Protein AF-0000000077596928 (afdb_homodimer)

pLDDT: mean 88.42, std 16.14, range [31.33, 99.0]

Sequence (654 aa):
MLPIPVSFGERPRRSFSRKQSRRGVVDALLQRSRITNLGVILLASFAVLSFLYNLRYYVSESYTGAAPPRSILATISRQDAEKLNHLVIVPGHSIWTGHNANERLNEDDWILESYQRGGGRVAAFYDHIAKGAEIAVNDPHSLLVFSGGQTRIGSTTTEAESYMRLAHKSNAFNLSSPQALFPRATTEDFALDSFQNLLFSIARFFEYTGRYPERITVVGYEMKRRRFVKLHRAALHWPIDRFHYLGADPYGEEGVQAQDGENKNGYLPYLEDKYGCHSYLLTKRRQRNPFRRFHPYYASAPGLKGLFDWCPDKPTMLFDGTLPWSTMLPIPVSFGERPRRSFSRKQSRRGVVDALLQRSRITNLGVILLASFAVLSFLYNLRYYVSESYTGAAPPRSILATISRQDAEKLNHLVIVPGHSIWTGHNANERLNEDDWILESYQRGGGRVAAFYDHIAKGAEIAVNDPHSLLVFSGGQTRIGSTTTEAESYMRLAHKSNAFNLSSPQALFPRATTEDFALDSFQNLLFSIARFFEYTGRYPERITVVGYEMKRRRFVKLHRAALHWPIDRFHYLGADPYGEEGVQAQDGENKNGYLPYLEDKYGCHSYLLTKRRQRNPFRRFHPYYASAPGLKGLFDWCPDKPTMLFDGTLPWST

Radius of gyration: 34.13 Å; Cα contacts (8 Å, |Δi|>4): 1100; chains: 2; bounding box: 76×130×118 Å

Foldseek 3Di:
DDDDPDPPPDDPDPPPPPPVVVVVVVVVVVDDDPDDPVRVVVVVVVVVVVVVVVVCCCCCVVVCLPAFDPVVVVVDDQVLQQLAFEEEEEEFDWAFQDDALVCQQPCVRTDDDPVCPDDSNSVQSLVLLLVLLVVCLVDVNYAYEYEFAQQDPPDPATRRVRSQVSCLNVVSNVDPDSVDHDPRYDYHHQDLDDLCSVVSSQLVSCLNNVDGHPAYEYEEAPLCVCVVQVQSCVLQVHDNVRYYYHHDDVVPDPPPVNNVCCVVPPRVVCQQARLQCDDPSVVSSVSRPPVVDDGPSVNRPVQCVQVVPDCDPRRNDGRDDDHPNND/DDDDPDPPDDDPDPPPPPPVVVVVVVVVVVDDDPDDPVRVVVVVVVVVVVVVVVVCCCCCVVVCLPAFDVVVVVVDDQPLQQLAFEEEEEEFDWAFQDDALVCQQPCVRIDDDPVCPDDSNSVQSLVLLLVLLVVCLVDVRYAYEYEFAQQDPPDPATRRVRSQVSCLNVVSNVDPDSVDHDPRYDYHHQDLDDLCSVVSSQLVSCLNNVDGHPAYEYEEAPLCVCVVQVQSCVLQVHDNVRYHYHHDDVVPDPDPVNNVCCVVPPRVVCQQARLQCDDPSVVSSVSRPPVVDDGPSVNRPVQCVQVVPDCDPRRNDGRPDDHPNND

Organism: Pleurotus ostreatus (NCBI:txid5322)

Structure (mmCIF, N/CA/C/O backbone):
data_AF-0000000077596928-model_v1
#
loop_
_entity.id
_entity.type
_entity.pdbx_description
1 polymer 'DUF218 domain-containing protein'
#
loop_
_atom_site.group_PDB
_atom_site.id
_atom_site.type_symbol
_atom_site.label_atom_id
_atom_site.label_alt_id
_atom_site.label_comp_id
_atom_site.label_asym_id
_atom_site.label_entity_id
_atom_site.label_seq_id
_atom_site.pdbx_PDB_ins_code
_atom_site.Cartn_x
_atom_site.Cartn_y
_atom_site.Cartn_z
_atom_site.occupancy
_atom_site.B_iso_or_equiv
_atom_site.auth_seq_id
_atom_site.auth_comp_id
_atom_site.auth_asym_id
_atom_site.auth_atom_id
_atom_site.pdbx_PDB_model_num
ATOM 1 N N . MET A 1 1 ? -38.906 48.094 91.875 1 32 1 MET A N 1
ATOM 2 C CA . MET A 1 1 ? -39.25 48.438 90.5 1 32 1 MET A CA 1
ATOM 3 C C . MET A 1 1 ? -38.031 48.469 89.562 1 32 1 MET A C 1
ATOM 5 O O . MET A 1 1 ? -37.188 49.375 89.688 1 32 1 MET A O 1
ATOM 9 N N . LEU A 1 2 ? -37.438 47.312 89.312 1 39.72 2 LEU A N 1
ATOM 10 C CA . LEU A 1 2 ? -36.125 47.094 88.75 1 39.72 2 LEU A CA 1
ATOM 11 C C . LEU A 1 2 ? -36.062 47.625 87.312 1 39.72 2 LEU A C 1
ATOM 13 O O . LEU A 1 2 ? -37.062 47.531 86.562 1 39.72 2 LEU A O 1
ATOM 17 N N . PRO A 1 3 ? -35.156 48.625 87 1 44.19 3 PRO A N 1
ATOM 18 C CA . PRO A 1 3 ? -35.156 49.344 85.75 1 44.19 3 PRO A CA 1
ATOM 19 C C . PRO A 1 3 ? -35.031 48.406 84.562 1 44.19 3 PRO A C 1
ATOM 21 O O . PRO A 1 3 ? -34.531 47.281 84.688 1 44.19 3 PRO A O 1
ATOM 24 N N . ILE A 1 4 ? -35.938 48.531 83.5 1 43.66 4 ILE A N 1
ATOM 25 C CA . ILE A 1 4 ? -36.125 47.75 82.312 1 43.66 4 ILE A CA 1
ATOM 26 C C . ILE A 1 4 ? -34.906 47.812 81.438 1 43.66 4 ILE A C 1
ATOM 28 O O . ILE A 1 4 ? -34.344 48.906 81.25 1 43.66 4 ILE A O 1
ATOM 32 N N . PRO A 1 5 ? -34.188 46.688 81.125 1 43.84 5 PRO A N 1
ATOM 33 C CA . PRO A 1 5 ? -32.938 46.625 80.375 1 43.84 5 PRO A CA 1
ATOM 34 C C . PRO A 1 5 ? -33.062 47.25 79 1 43.84 5 PRO A C 1
ATOM 36 O O . PRO A 1 5 ? -34.125 47.219 78.375 1 43.84 5 PRO A O 1
ATOM 39 N N . VAL A 1 6 ? -32.438 48.406 78.75 1 43.75 6 VAL A N 1
ATOM 40 C CA . VAL A 1 6 ? -32.406 49.188 77.5 1 43.75 6 VAL A CA 1
ATOM 41 C C . VAL A 1 6 ? -31.984 48.312 76.375 1 43.75 6 VAL A C 1
ATOM 43 O O . VAL A 1 6 ? -31.016 47.531 76.438 1 43.75 6 VAL A O 1
ATOM 46 N N . SER A 1 7 ? -32.906 47.875 75.438 1 39.16 7 SER A N 1
ATOM 47 C CA . SER A 1 7 ? -32.781 47.062 74.25 1 39.16 7 SER A CA 1
ATOM 48 C C . SER A 1 7 ? -31.734 47.625 73.312 1 39.16 7 SER A C 1
ATOM 50 O O . SER A 1 7 ? -31.75 48.844 73 1 39.16 7 SER A O 1
ATOM 52 N N . PHE A 1 8 ? -30.484 47.156 73.312 1 38.75 8 PHE A N 1
ATOM 53 C CA . PHE A 1 8 ? -29.359 47.469 72.438 1 38.75 8 PHE A CA 1
ATOM 54 C C . PHE A 1 8 ? -29.797 47.469 71 1 38.75 8 PHE A C 1
ATOM 56 O O . PHE A 1 8 ? -30.359 46.469 70.5 1 38.75 8 PHE A O 1
ATOM 63 N N . GLY A 1 9 ? -30.188 48.594 70.375 1 38.28 9 GLY A N 1
ATOM 64 C CA . GLY A 1 9 ? -30.578 48.812 69 1 38.28 9 GLY A CA 1
ATOM 65 C C . GLY A 1 9 ? -29.578 48.25 68 1 38.28 9 GLY A C 1
ATOM 66 O O . GLY A 1 9 ? -28.391 48.188 68.312 1 38.28 9 GLY A O 1
ATOM 67 N N . GLU A 1 10 ? -30.031 47.312 67.188 1 41.25 10 GLU A N 1
ATOM 68 C CA . GLU A 1 10 ? -29.359 46.625 66.062 1 41.25 10 GLU A CA 1
ATOM 69 C C . GLU A 1 10 ? -28.641 47.594 65.188 1 41.25 10 GLU A C 1
ATOM 71 O O . GLU A 1 10 ? -29.234 48.562 64.688 1 41.25 10 GLU A O 1
ATOM 76 N N . ARG A 1 11 ? -27.328 47.844 65.375 1 44.94 11 ARG A N 1
ATOM 77 C CA . ARG A 1 11 ? -26.531 48.625 64.438 1 44.94 11 ARG A CA 1
ATOM 78 C C . ARG A 1 11 ? -26.75 48.156 63 1 44.94 11 ARG A C 1
ATOM 80 O O . ARG A 1 11 ? -26.766 46.969 62.719 1 44.94 11 ARG A O 1
ATOM 87 N N . PRO A 1 12 ? -27.344 49 62.094 1 42.38 12 PRO A N 1
ATOM 88 C CA . PRO A 1 12 ? -27.562 48.656 60.688 1 42.38 12 PRO A CA 1
ATOM 89 C C . PRO A 1 12 ? -26.266 48.219 60 1 42.38 12 PRO A C 1
ATOM 91 O O . PRO A 1 12 ? -25.188 48.75 60.281 1 42.38 12 PRO A O 1
ATOM 94 N N . ARG A 1 13 ? -26.141 46.938 59.625 1 43.47 13 ARG A N 1
ATOM 95 C CA . ARG A 1 13 ? -25.094 46.344 58.812 1 43.47 13 ARG A CA 1
ATOM 96 C C . ARG A 1 13 ? -24.859 47.188 57.562 1 43.47 13 ARG A C 1
ATOM 98 O O . ARG A 1 13 ? -25.797 47.406 56.75 1 43.47 13 ARG A O 1
ATOM 105 N N . ARG A 1 14 ? -23.906 48.156 57.562 1 42.47 14 ARG A N 1
ATOM 106 C CA . ARG A 1 14 ? -23.438 48.875 56.375 1 42.47 14 ARG A CA 1
ATOM 107 C C . ARG A 1 14 ? -23.156 47.938 55.219 1 42.47 14 ARG A C 1
ATOM 109 O O . ARG A 1 14 ? -22.375 47 55.344 1 42.47 14 ARG A O 1
ATOM 116 N N . SER A 1 15 ? -24.172 47.594 54.375 1 39.88 15 SER A N 1
ATOM 117 C CA . SER A 1 15 ? -23.953 46.938 53.094 1 39.88 15 SER A CA 1
ATOM 118 C C . SER A 1 15 ? -22.797 47.594 52.344 1 39.88 15 SER A C 1
ATOM 120 O O . SER A 1 15 ? -22.812 48.781 52.062 1 39.88 15 SER A O 1
ATOM 122 N N . PHE A 1 16 ? -21.531 47.281 52.562 1 40.72 16 PHE A N 1
ATOM 123 C CA . PHE A 1 16 ? -20.375 47.594 51.75 1 40.72 16 PHE A CA 1
ATOM 124 C C . PHE A 1 16 ? -20.719 47.531 50.25 1 40.72 16 PHE A C 1
ATOM 126 O O . PHE A 1 16 ? -21.156 46.5 49.75 1 40.72 16 PHE A O 1
ATOM 133 N N . SER A 1 17 ? -21.188 48.625 49.656 1 41.72 17 SER A N 1
ATOM 134 C CA . SER A 1 17 ? -21.641 48.875 48.281 1 41.72 17 SER A CA 1
ATOM 135 C C . SER A 1 17 ? -20.656 48.312 47.25 1 41.72 17 SER A C 1
ATOM 137 O O . SER A 1 17 ? -19.484 48.719 47.219 1 41.72 17 SER A O 1
ATOM 139 N N . ARG A 1 18 ? -20.609 47.094 46.875 1 52 18 ARG A N 1
ATOM 140 C CA . ARG A 1 18 ? -20.016 46.438 45.719 1 52 18 ARG A CA 1
ATOM 141 C C . ARG A 1 18 ? -20.062 47.375 44.5 1 52 18 ARG A C 1
ATOM 143 O O . ARG A 1 18 ? -19.422 47.062 43.469 1 52 18 ARG A O 1
ATOM 150 N N . LYS A 1 19 ? -20.828 48.406 44.469 1 54.75 19 LYS A N 1
ATOM 151 C CA . LYS A 1 19 ? -20.938 49.25 43.281 1 54.75 19 LYS A CA 1
ATOM 152 C C . LYS A 1 19 ? -19.734 50.188 43.156 1 54.75 19 LYS A C 1
ATOM 154 O O . LYS A 1 19 ? -19.328 50.562 42.062 1 54.75 19 LYS A O 1
ATOM 159 N N . GLN A 1 20 ? -19.094 50.469 44.25 1 54.91 20 GLN A N 1
ATOM 160 C CA . GLN A 1 20 ? -17.969 51.406 44.156 1 54.91 20 GLN A CA 1
ATOM 161 C C . GLN A 1 20 ? -16.719 50.688 43.594 1 54.91 20 GLN A C 1
ATOM 163 O O . GLN A 1 20 ? -15.945 51.312 42.875 1 54.91 20 GLN A O 1
ATOM 168 N N . SER A 1 21 ? -16.641 49.406 43.844 1 60.22 21 SER A N 1
ATOM 169 C CA . SER A 1 21 ? -15.453 48.688 43.438 1 60.22 21 SER A CA 1
ATOM 170 C C . SER A 1 21 ? -15.477 48.438 41.906 1 60.22 21 SER A C 1
ATOM 172 O O . SER A 1 21 ? -14.438 48.5 41.25 1 60.22 21 SER A O 1
ATOM 174 N N . ARG A 1 22 ? -16.594 48.312 41.375 1 60.62 22 ARG A N 1
ATOM 175 C CA . ARG A 1 22 ? -16.719 48.062 39.938 1 60.62 22 ARG A CA 1
ATOM 176 C C . ARG A 1 22 ? -16.469 49.344 39.125 1 60.62 22 ARG A C 1
ATOM 178 O O . ARG A 1 22 ? -15.883 49.312 38.062 1 60.62 22 ARG A O 1
ATOM 185 N N . ARG A 1 23 ? -16.828 50.5 39.656 1 65.12 23 ARG A N 1
ATOM 186 C CA . ARG A 1 23 ? -16.609 51.75 38.969 1 65.12 23 ARG A CA 1
ATOM 187 C C . ARG A 1 23 ? -15.117 52.094 38.906 1 65.12 23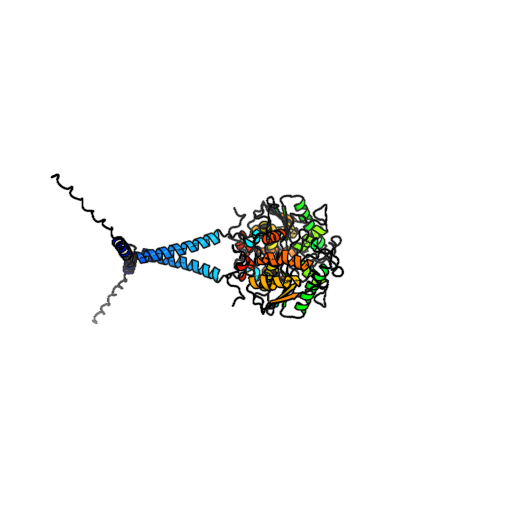 ARG A C 1
ATOM 189 O O . ARG A 1 23 ? -14.633 52.625 37.938 1 65.12 23 ARG A O 1
ATOM 196 N N . GLY A 1 24 ? -14.492 51.625 39.969 1 71.19 24 GLY A N 1
ATOM 197 C CA . GLY A 1 24 ? -13.055 51.844 40 1 71.19 24 GLY A CA 1
ATOM 198 C C . GLY A 1 24 ? -12.305 51.031 38.969 1 71.19 24 GLY A C 1
ATOM 199 O O . GLY A 1 24 ? -11.375 51.531 38.312 1 71.19 24 GLY A O 1
ATOM 200 N N . VAL A 1 25 ? -12.734 49.875 38.781 1 75.31 25 VAL A N 1
ATOM 201 C CA . VAL A 1 25 ? -12.086 48.969 37.844 1 75.31 25 VAL A CA 1
ATOM 202 C C . VAL A 1 25 ? -12.391 49.438 36.406 1 75.31 25 VAL A C 1
ATOM 204 O O . VAL A 1 25 ? -11.5 49.5 35.562 1 75.31 25 VAL A O 1
ATOM 207 N N . VAL A 1 26 ? -13.562 49.844 36.156 1 79.19 26 VAL A N 1
ATOM 208 C CA . VAL A 1 26 ? -13.953 50.344 34.844 1 79.19 26 VAL A CA 1
ATOM 209 C C . VAL A 1 26 ? -13.219 51.625 34.5 1 79.19 26 VAL A C 1
ATOM 211 O O . VAL A 1 26 ? -12.75 51.812 33.375 1 79.19 26 VAL A O 1
ATOM 214 N N . ASP A 1 27 ? -13.109 52.5 35.594 1 81.56 27 ASP A N 1
ATOM 215 C CA . ASP A 1 27 ? -12.383 53.75 35.375 1 81.56 27 ASP A CA 1
ATOM 216 C C . ASP A 1 27 ? -10.898 53.5 35.094 1 81.56 27 ASP A C 1
ATOM 218 O O . ASP A 1 27 ? -10.289 54.156 34.25 1 81.56 27 ASP A O 1
ATOM 222 N N . ALA A 1 28 ? -10.414 52.531 35.75 1 80.31 28 ALA A N 1
ATOM 223 C CA . ALA A 1 28 ? -9.023 52.156 35.531 1 80.31 28 ALA A CA 1
ATOM 224 C C . ALA A 1 28 ? -8.82 51.594 34.125 1 80.31 28 ALA A C 1
ATOM 226 O O . ALA A 1 28 ? -7.801 51.844 33.469 1 80.31 28 ALA A O 1
ATOM 227 N N . LEU A 1 29 ? -9.758 50.875 33.594 1 82.88 29 LEU A N 1
ATOM 228 C CA . LEU A 1 29 ? -9.672 50.25 32.281 1 82.88 29 LEU A CA 1
ATOM 229 C C . LEU A 1 29 ? -9.82 51.281 31.172 1 82.88 29 LEU A C 1
ATOM 231 O O . LEU A 1 29 ? -9.211 51.125 30.109 1 82.88 29 LEU A O 1
ATOM 235 N N . LEU A 1 30 ? -10.445 52.406 31.578 1 86.88 30 LEU A N 1
ATOM 236 C CA . LEU A 1 30 ? -10.719 53.438 30.562 1 86.88 30 LEU A CA 1
ATOM 237 C C . LEU A 1 30 ? -9.703 54.562 30.641 1 86.88 30 LEU A C 1
ATOM 239 O O . LEU A 1 30 ? -9.703 55.469 29.797 1 86.88 30 LEU A O 1
ATOM 243 N N . GLN A 1 31 ? -8.75 54.438 31.672 1 83.44 31 GLN A N 1
ATOM 244 C CA . GLN A 1 31 ? -7.668 55.406 31.781 1 83.44 31 GLN A CA 1
ATOM 245 C C . GLN A 1 31 ? -6.578 55.125 30.75 1 83.44 31 GLN A C 1
ATOM 247 O O . GLN A 1 31 ? -6.383 54 30.328 1 83.44 31 GLN A O 1
ATOM 252 N N . ARG A 1 32 ? -5.941 56.125 30.312 1 83.19 32 ARG A N 1
ATOM 253 C CA . ARG A 1 32 ? -4.863 56.031 29.328 1 83.19 32 ARG A CA 1
ATOM 254 C C . ARG A 1 32 ? -3.725 55.156 29.859 1 83.19 32 ARG A C 1
ATOM 256 O O . ARG A 1 32 ? -3.338 55.281 31.031 1 83.19 32 ARG A O 1
ATOM 263 N N . SER A 1 33 ? -3.279 54.25 29.078 1 83.88 33 SER A N 1
ATOM 264 C CA . SER A 1 33 ? -2.23 53.312 29.453 1 83.88 33 SER A CA 1
ATOM 265 C C . SER A 1 33 ? -0.875 54 29.562 1 83.88 33 SER A C 1
ATOM 267 O O . SER A 1 33 ? -0.654 55.031 28.938 1 83.88 33 SER A O 1
ATOM 269 N N . ARG A 1 34 ? 0.008 53.562 30.406 1 86.19 34 ARG A N 1
ATOM 270 C CA . ARG A 1 34 ? 1.354 54.094 30.594 1 86.19 34 ARG A CA 1
ATOM 271 C C . ARG A 1 34 ? 2.314 53.531 29.547 1 86.19 34 ARG A C 1
ATOM 273 O O . ARG A 1 34 ? 3.49 53.906 29.516 1 86.19 34 ARG A O 1
ATOM 280 N N . ILE A 1 35 ? 1.679 52.781 28.531 1 85.62 35 ILE A N 1
ATOM 281 C CA . ILE A 1 35 ? 2.541 52.188 27.531 1 85.62 35 ILE A CA 1
ATOM 282 C C . ILE A 1 35 ? 2.854 53.188 26.438 1 85.62 35 ILE A C 1
ATOM 284 O O . ILE A 1 35 ? 2.02 54.062 26.109 1 85.62 35 ILE A O 1
ATOM 288 N N . THR A 1 36 ? 4.055 53.219 26.047 1 88.06 36 THR A N 1
ATOM 289 C CA . THR A 1 36 ? 4.488 54.156 25 1 88.06 36 THR A CA 1
ATOM 290 C C . THR A 1 36 ? 3.955 53.719 23.641 1 88.06 36 THR A C 1
ATOM 292 O O . THR A 1 36 ? 3.51 52.594 23.469 1 88.06 36 THR A O 1
ATOM 295 N N . ASN A 1 37 ? 3.943 54.625 22.703 1 88.88 37 ASN A N 1
ATOM 296 C CA . ASN A 1 37 ? 3.561 54.312 21.328 1 88.88 37 ASN A CA 1
ATOM 297 C C . ASN A 1 37 ? 4.414 53.156 20.75 1 88.88 37 ASN A C 1
ATOM 299 O O . ASN A 1 37 ? 3.912 52.312 20.016 1 88.88 37 ASN A O 1
ATOM 303 N N . LEU A 1 38 ? 5.672 53.125 21.156 1 87.44 38 LEU A N 1
ATOM 304 C CA . LEU A 1 38 ? 6.562 52.062 20.688 1 87.44 38 LEU A CA 1
ATOM 305 C C . LEU A 1 38 ? 6.121 50.719 21.219 1 87.44 38 LEU A C 1
ATOM 307 O O . LEU A 1 38 ? 6.129 49.719 20.5 1 87.44 38 LEU A O 1
ATOM 311 N N . GLY A 1 39 ? 5.758 50.75 22.469 1 90.06 39 GLY A N 1
ATOM 312 C CA . GLY A 1 39 ? 5.277 49.5 23.062 1 90.06 39 GLY A CA 1
ATOM 313 C C . GLY A 1 39 ? 4.023 48.969 22.391 1 90.06 39 GLY A C 1
ATOM 314 O O . GLY A 1 39 ? 3.914 47.781 22.125 1 90.06 39 GLY A O 1
ATOM 315 N N . VAL A 1 40 ? 3.139 49.875 22.062 1 89.94 40 VAL A N 1
ATOM 316 C CA . VAL A 1 40 ? 1.891 49.5 21.406 1 89.94 40 VAL A CA 1
ATOM 317 C C . VAL A 1 40 ? 2.178 49 20 1 89.94 40 VAL A C 1
ATOM 319 O O . VAL A 1 40 ? 1.609 48 19.547 1 89.94 40 VAL A O 1
ATOM 322 N N . ILE A 1 41 ? 3.074 49.656 19.344 1 89.62 41 ILE A N 1
ATOM 323 C CA . ILE A 1 41 ? 3.4 49.281 17.984 1 89.62 41 ILE A CA 1
ATOM 324 C C . ILE A 1 41 ? 4.066 47.906 17.969 1 89.62 41 ILE A C 1
ATOM 326 O O . ILE A 1 41 ? 3.748 47.062 17.141 1 89.62 41 ILE A O 1
ATOM 330 N N . LEU A 1 42 ? 4.922 47.625 18.953 1 90.38 42 LEU A N 1
ATOM 331 C CA . LEU A 1 42 ? 5.586 46.344 19.031 1 90.38 42 LEU A CA 1
ATOM 332 C C . LEU A 1 42 ? 4.586 45.219 19.359 1 90.38 42 LEU A C 1
ATOM 334 O O . LEU A 1 42 ? 4.633 44.156 18.781 1 90.38 42 LEU A O 1
ATOM 338 N N . LEU A 1 43 ? 3.701 45.531 20.234 1 90.62 43 LEU A N 1
ATOM 339 C CA . LEU A 1 43 ? 2.689 44.531 20.609 1 90.62 43 LEU A CA 1
ATOM 340 C C . LEU A 1 43 ? 1.728 44.281 19.453 1 90.62 43 LEU A C 1
ATOM 342 O O . LEU A 1 43 ? 1.367 43.125 19.203 1 90.62 43 LEU A O 1
ATOM 346 N N . ALA A 1 44 ? 1.345 45.375 18.828 1 90.81 44 ALA A N 1
ATOM 347 C CA . ALA A 1 44 ? 0.457 45.25 17.672 1 90.81 44 ALA A CA 1
ATOM 348 C C . ALA A 1 44 ? 1.15 44.5 16.547 1 90.81 44 ALA A C 1
ATOM 350 O O . ALA A 1 44 ? 0.547 43.625 15.898 1 90.81 44 ALA A O 1
ATOM 351 N N . SER A 1 45 ? 2.395 44.781 16.328 1 90.25 45 SER A N 1
ATOM 352 C CA . SER A 1 45 ? 3.141 44.094 15.297 1 90.25 45 SER A CA 1
ATOM 353 C C . SER A 1 45 ? 3.285 42.594 15.633 1 90.25 45 SER A C 1
ATOM 355 O O . SER A 1 45 ? 3.143 41.75 14.766 1 90.25 45 SER A O 1
ATOM 357 N N . PHE A 1 46 ? 3.535 42.281 16.875 1 90.5 46 PHE A N 1
ATOM 358 C CA . PHE A 1 46 ? 3.615 40.906 17.312 1 90.5 46 PHE A CA 1
ATOM 359 C C . PHE A 1 46 ? 2.273 40.219 17.125 1 90.5 46 PHE A C 1
ATOM 361 O O . PHE A 1 46 ? 2.219 39.062 16.672 1 90.5 46 PHE A O 1
ATOM 368 N N . ALA A 1 47 ? 1.211 40.906 17.469 1 89.81 47 ALA A N 1
ATOM 369 C CA . ALA A 1 47 ? -0.128 40.344 17.328 1 89.81 47 ALA A CA 1
ATOM 370 C C . ALA A 1 47 ? -0.469 40.094 15.867 1 89.81 47 ALA A C 1
ATOM 372 O O . ALA A 1 47 ? -1.009 39.062 15.523 1 89.81 47 ALA A O 1
ATOM 373 N N . VAL A 1 48 ? -0.116 41 15.047 1 87.94 48 VAL A N 1
ATOM 374 C CA . VAL A 1 48 ? -0.406 40.844 13.625 1 87.94 48 VAL A CA 1
ATOM 375 C C . VAL A 1 48 ? 0.434 39.719 13.031 1 87.94 48 VAL A C 1
ATOM 377 O O . VAL A 1 48 ? -0.08 38.875 12.297 1 87.94 48 VAL A O 1
ATOM 380 N N . LEU A 1 49 ? 1.662 39.625 13.367 1 86.19 49 LEU A N 1
ATOM 381 C CA . LEU A 1 49 ? 2.529 38.562 12.844 1 86.19 49 LEU A CA 1
ATOM 382 C C . LEU A 1 49 ? 2.078 37.188 13.344 1 86.19 49 LEU A C 1
ATOM 384 O O . LEU A 1 49 ? 2.053 36.25 12.578 1 86.19 49 LEU A O 1
ATOM 388 N N . SER A 1 50 ? 1.698 37.156 14.555 1 84.94 50 SER A N 1
ATOM 389 C CA . SER A 1 50 ? 1.196 35.906 15.125 1 84.94 50 SER A CA 1
ATOM 390 C C . SER A 1 50 ? -0.114 35.5 14.461 1 84.94 50 SER A C 1
ATOM 392 O O . SER A 1 50 ? -0.318 34.312 14.164 1 84.94 50 SER A O 1
ATOM 394 N N . PHE A 1 51 ? -0.901 36.438 14.234 1 86.38 51 PHE A N 1
ATOM 395 C CA . PHE A 1 51 ? -2.184 36.156 13.594 1 86.38 51 PHE A CA 1
ATOM 396 C C . PHE A 1 51 ? -1.985 35.719 12.141 1 86.38 51 PHE A C 1
ATOM 398 O O . PHE A 1 51 ? -2.631 34.781 11.672 1 86.38 51 PHE A O 1
ATOM 405 N N . LEU A 1 52 ? -1.121 36.312 11.508 1 79.94 52 LEU A N 1
ATOM 406 C CA . LEU A 1 52 ? -0.841 35.938 10.125 1 79.94 52 LEU A CA 1
ATOM 407 C C . LEU A 1 52 ? -0.235 34.531 10.047 1 79.94 52 LEU A C 1
ATOM 409 O O . LEU A 1 52 ? -0.533 33.781 9.125 1 79.94 52 LEU A O 1
ATOM 413 N N . TYR A 1 53 ? 0.509 34.219 10.977 1 79 53 TYR A N 1
ATOM 414 C CA . TYR A 1 53 ? 1.056 32.875 11.039 1 79 53 TYR A CA 1
ATOM 415 C C . TYR A 1 53 ? -0.045 31.844 11.297 1 79 53 TYR A C 1
ATOM 417 O O . TYR A 1 53 ? -0.053 30.781 10.688 1 79 53 TYR A O 1
ATOM 425 N N . ASN A 1 54 ? -0.916 32.25 12.102 1 74.88 54 ASN A N 1
ATOM 426 C CA . ASN A 1 54 ? -2.076 31.391 12.328 1 74.88 54 ASN A CA 1
ATOM 427 C C . ASN A 1 54 ? -2.922 31.25 11.07 1 74.88 54 ASN A C 1
ATOM 429 O O . ASN A 1 54 ? -3.389 30.156 10.75 1 74.88 54 ASN A O 1
ATOM 433 N N . LEU A 1 55 ? -3.104 32.344 10.492 1 69.69 55 LEU A N 1
ATOM 434 C CA . LEU A 1 55 ? -3.893 32.312 9.266 1 69.69 55 LEU A CA 1
ATOM 435 C C . LEU A 1 55 ? -3.205 31.484 8.188 1 69.69 55 LEU A C 1
ATOM 437 O O . LEU A 1 55 ? -3.865 30.75 7.457 1 69.69 55 LEU A O 1
ATOM 441 N N . ARG A 1 56 ? -2.004 31.688 8.102 1 64.12 56 ARG A N 1
ATOM 442 C CA . ARG A 1 56 ? -1.26 30.875 7.145 1 64.12 56 ARG A CA 1
ATOM 443 C C . ARG A 1 56 ? -1.427 29.391 7.441 1 64.12 56 ARG A C 1
ATOM 445 O O . ARG A 1 56 ? -1.633 28.594 6.527 1 64.12 56 ARG A O 1
ATOM 452 N N . TYR A 1 57 ? -1.356 29.141 8.609 1 58.47 57 TYR A N 1
ATOM 453 C CA . TYR A 1 57 ? -1.557 27.75 9.008 1 58.47 57 TYR A CA 1
ATOM 454 C C . TYR A 1 57 ? -2.996 27.328 8.766 1 58.47 57 TYR A C 1
ATOM 456 O O . TYR A 1 57 ? -3.242 26.219 8.273 1 58.47 57 TYR A O 1
ATOM 464 N N . TYR A 1 58 ? -3.818 28.203 9.227 1 57.03 58 TYR A N 1
ATOM 465 C CA . TYR A 1 58 ? -5.23 27.922 9.016 1 57.03 58 TYR A CA 1
ATOM 466 C C . TYR A 1 58 ? -5.539 27.766 7.531 1 57.03 58 TYR A C 1
ATOM 468 O O . TYR A 1 58 ? -6.258 26.844 7.129 1 57.03 58 TYR A O 1
ATOM 476 N N . VAL A 1 59 ? -5.133 28.719 6.879 1 53.47 59 VAL A N 1
ATOM 477 C CA . VAL A 1 59 ? -5.352 28.641 5.438 1 53.47 59 VAL A CA 1
ATOM 478 C C . VAL A 1 59 ? -4.57 27.469 4.855 1 53.47 59 VAL A C 1
ATOM 480 O O . VAL A 1 59 ? -5.066 26.75 3.979 1 53.47 59 VAL A O 1
ATOM 483 N N . SER A 1 60 ? -3.4 27.406 5.336 1 50.09 60 SER A N 1
ATOM 484 C CA . SER A 1 60 ? -2.607 26.266 4.867 1 50.09 60 SER A CA 1
ATOM 485 C C . SER A 1 60 ? -3.23 24.953 5.289 1 50.09 60 SER A C 1
ATOM 487 O O . SER A 1 60 ? -3.25 23.984 4.516 1 50.09 60 SER A O 1
ATOM 489 N N . GLU A 1 61 ? -3.666 24.953 6.543 1 48.09 61 GLU A N 1
ATOM 490 C CA . GLU A 1 61 ? -4.383 23.766 7.004 1 48.09 61 GLU A CA 1
ATOM 491 C C . GLU A 1 61 ? -5.758 23.672 6.348 1 48.09 61 GLU A C 1
ATOM 493 O O . GLU A 1 61 ? -6.203 22.578 5.996 1 48.09 61 GLU A O 1
ATOM 498 N N . SER A 1 62 ? -6.57 24.75 6.59 1 44.38 62 SER A N 1
ATOM 499 C CA . SER A 1 62 ? -7.902 24.781 5.988 1 44.38 62 SER A CA 1
ATOM 500 C C . SER A 1 62 ? -7.84 24.531 4.488 1 44.38 62 SER A C 1
ATOM 502 O O . SER A 1 62 ? -8.711 23.875 3.926 1 44.38 62 SER A O 1
ATOM 504 N N . TYR A 1 63 ? -7.207 25.516 3.871 1 39.44 63 TYR A N 1
ATOM 505 C CA . TYR A 1 63 ? -6.973 25.25 2.457 1 39.44 63 TYR A CA 1
ATOM 506 C C . TYR A 1 63 ? -6.16 23.969 2.271 1 39.44 63 TYR A C 1
ATOM 508 O O . TYR A 1 63 ? -5.98 23.5 1.145 1 39.44 63 TYR A O 1
ATOM 516 N N . THR A 1 64 ? -5.406 23.734 3.27 1 41.69 64 THR A N 1
ATOM 517 C CA . THR A 1 64 ? -4.617 22.516 3.107 1 41.69 64 THR A CA 1
ATOM 518 C C . THR A 1 64 ? -5.52 21.281 3.145 1 41.69 64 THR A C 1
ATOM 520 O O . THR A 1 64 ? -5.547 20.547 4.141 1 41.69 64 THR A O 1
ATOM 523 N N . GLY A 1 65 ? -6.703 21.375 3.148 1 49 65 GLY A N 1
ATOM 524 C CA . GLY A 1 65 ? -7.105 20.188 2.41 1 49 65 GLY A CA 1
ATOM 525 C C . GLY A 1 65 ? -6.004 19.625 1.523 1 49 65 GLY A C 1
ATOM 526 O O . GLY A 1 65 ? -5.938 19.953 0.336 1 49 65 GLY A O 1
ATOM 527 N N . ALA A 1 66 ? -4.812 19.562 2.199 1 60.94 66 ALA A N 1
ATOM 528 C CA . ALA A 1 66 ? -3.418 19.406 1.807 1 60.94 66 ALA A CA 1
ATOM 529 C C . ALA A 1 66 ? -3.295 18.484 0.593 1 60.94 66 ALA A C 1
ATOM 531 O O . ALA A 1 66 ? -3.973 17.453 0.512 1 60.94 66 ALA A O 1
ATOM 532 N N . ALA A 1 67 ? -3.229 19.125 -0.513 1 82.06 67 ALA A N 1
ATOM 533 C CA . ALA A 1 67 ? -2.906 18.406 -1.747 1 82.06 67 ALA A CA 1
ATOM 534 C C . ALA A 1 67 ? -1.982 17.234 -1.472 1 82.06 67 ALA A C 1
ATOM 536 O O . ALA A 1 67 ? -1.242 17.219 -0.485 1 82.06 67 ALA A O 1
ATOM 537 N N . PRO A 1 68 ? -2.314 16.219 -2.143 1 91.56 68 PRO A N 1
ATOM 538 C CA . PRO A 1 68 ? -1.363 15.117 -2.029 1 91.56 68 PRO A CA 1
ATOM 539 C C . PRO A 1 68 ? 0.085 15.555 -2.219 1 91.56 68 PRO A C 1
ATOM 541 O O . PRO A 1 68 ? 0.34 16.609 -2.812 1 91.56 68 PRO A O 1
ATOM 544 N N . PRO A 1 69 ? 0.966 14.914 -1.608 1 93.5 69 PRO A N 1
ATOM 545 C CA . PRO A 1 69 ? 2.379 15.281 -1.714 1 93.5 69 PRO A CA 1
ATOM 546 C C . PRO A 1 69 ? 2.855 15.391 -3.162 1 93.5 69 PRO A C 1
ATOM 548 O O . PRO A 1 69 ? 2.639 14.469 -3.953 1 93.5 69 PRO A O 1
ATOM 551 N N . ARG A 1 70 ? 3.555 16.422 -3.488 1 91.81 70 ARG A N 1
ATOM 552 C CA . ARG A 1 70 ? 4.023 16.672 -4.848 1 91.81 70 ARG A CA 1
ATOM 553 C C . ARG A 1 70 ? 5.012 15.609 -5.301 1 91.81 70 ARG A C 1
ATOM 555 O O . ARG A 1 70 ? 5.059 15.266 -6.484 1 91.81 70 ARG A O 1
ATOM 562 N N . SER A 1 71 ? 5.805 15.156 -4.312 1 94.75 71 SER A N 1
ATOM 563 C CA . SER A 1 71 ? 6.809 14.156 -4.637 1 94.75 71 SER A CA 1
ATOM 564 C C . SER A 1 71 ? 6.172 12.906 -5.23 1 94.75 71 SER A C 1
ATOM 566 O O . SER A 1 71 ? 6.75 12.258 -6.105 1 94.75 71 SER A O 1
ATOM 568 N N . ILE A 1 72 ? 4.965 12.531 -4.816 1 96.62 72 ILE A N 1
ATOM 569 C CA . ILE A 1 72 ? 4.27 11.367 -5.348 1 96.62 72 ILE A CA 1
ATOM 570 C C . ILE A 1 72 ? 3.52 11.742 -6.621 1 96.62 72 ILE A C 1
ATOM 572 O O . ILE A 1 72 ? 3.572 11.016 -7.617 1 96.62 72 ILE A O 1
ATOM 576 N N . LEU A 1 73 ? 2.885 12.938 -6.625 1 95.81 73 LEU A N 1
ATOM 577 C CA . LEU A 1 73 ? 2.113 13.391 -7.777 1 95.81 73 LEU A CA 1
ATOM 578 C C . LEU A 1 73 ? 2.998 13.492 -9.016 1 95.81 73 LEU A C 1
ATOM 580 O O . LEU A 1 73 ? 2.541 13.242 -10.133 1 95.81 73 LEU A O 1
ATOM 584 N N . ALA A 1 74 ? 4.246 13.82 -8.812 1 95.81 74 ALA A N 1
ATOM 585 C CA . ALA A 1 74 ? 5.184 13.984 -9.914 1 95.81 74 ALA A CA 1
ATOM 586 C C . ALA A 1 74 ? 5.391 12.664 -10.656 1 95.81 74 ALA A C 1
ATOM 588 O O . ALA A 1 74 ? 5.859 12.648 -11.797 1 95.81 74 ALA A O 1
ATOM 589 N N . THR A 1 75 ? 5.07 11.516 -10.031 1 97.38 75 THR A N 1
ATOM 590 C CA . THR A 1 75 ? 5.289 10.211 -10.641 1 97.38 75 THR A CA 1
ATOM 591 C C . THR A 1 75 ? 3.988 9.672 -11.234 1 97.38 75 THR A C 1
ATOM 593 O O . THR A 1 75 ? 3.936 8.523 -11.688 1 97.38 75 THR A O 1
ATOM 596 N N . ILE A 1 76 ? 2.906 10.406 -11.219 1 96.44 76 ILE A N 1
ATOM 597 C CA . ILE A 1 76 ? 1.59 9.914 -11.617 1 96.44 76 ILE A CA 1
ATOM 598 C C . ILE A 1 76 ? 1.099 10.68 -12.844 1 96.44 76 ILE A C 1
ATOM 600 O O . ILE A 1 76 ? 1.223 11.906 -12.906 1 96.44 76 ILE A O 1
ATOM 604 N N . SER A 1 77 ? 0.647 9.953 -13.852 1 93.62 77 SER A N 1
ATOM 605 C CA . SER A 1 77 ? -0.056 10.5 -15.008 1 93.62 77 SER A CA 1
ATOM 606 C C . SER A 1 77 ? -1.501 10.023 -15.055 1 93.62 77 SER A C 1
ATOM 608 O O . SER A 1 77 ? -1.761 8.812 -14.992 1 93.62 77 SER A O 1
ATOM 610 N N . ARG A 1 78 ? -2.479 10.953 -15.18 1 93.5 78 ARG A N 1
ATOM 611 C CA . ARG A 1 78 ? -3.893 10.594 -15.117 1 93.5 78 ARG A CA 1
ATOM 612 C C . ARG A 1 78 ? -4.586 10.883 -16.438 1 93.5 78 ARG A C 1
ATOM 614 O O . ARG A 1 78 ? -5.809 11.039 -16.484 1 93.5 78 ARG A O 1
ATOM 621 N N . GLN A 1 79 ? -3.908 10.938 -17.484 1 89.88 79 GLN A N 1
ATOM 622 C CA . GLN A 1 79 ? -4.465 11.352 -18.766 1 89.88 79 GLN A CA 1
ATOM 623 C C . GLN A 1 79 ? -5.57 10.406 -19.219 1 89.88 79 GLN A C 1
ATOM 625 O O . GLN A 1 79 ? -6.594 10.844 -19.75 1 89.88 79 GLN A O 1
ATOM 630 N N . ASP A 1 80 ? -5.52 9.203 -18.922 1 92.5 80 ASP A N 1
ATOM 631 C CA . ASP A 1 80 ? -6.477 8.211 -19.406 1 92.5 80 ASP A CA 1
ATOM 632 C C . ASP A 1 80 ? -7.605 8.008 -18.391 1 92.5 80 ASP A C 1
ATOM 634 O O . ASP A 1 80 ? -8.477 7.16 -18.594 1 92.5 80 ASP A O 1
ATOM 638 N N . ALA A 1 81 ? -7.633 8.805 -17.328 1 95.56 81 ALA A N 1
ATOM 639 C CA . ALA A 1 81 ? -8.617 8.578 -16.281 1 95.56 81 ALA A CA 1
ATOM 640 C C . ALA A 1 81 ? -9.594 9.75 -16.172 1 95.56 81 ALA A C 1
ATOM 642 O O . ALA A 1 81 ? -10.422 9.805 -15.266 1 95.56 81 ALA A O 1
ATOM 643 N N . GLU A 1 82 ? -9.578 10.648 -17.109 1 93.19 82 GLU A N 1
ATOM 644 C CA . GLU A 1 82 ? -10.32 11.906 -17.031 1 93.19 82 GLU A CA 1
ATOM 645 C C . GLU A 1 82 ? -11.82 11.656 -17.141 1 93.19 82 GLU A C 1
ATOM 647 O O . GLU A 1 82 ? -12.625 12.406 -16.578 1 93.19 82 GLU A O 1
ATOM 652 N N . LYS A 1 83 ? -12.188 10.625 -17.781 1 96.25 83 LYS A N 1
ATOM 653 C CA . LYS A 1 83 ? -13.602 10.414 -18.062 1 96.25 83 LYS A CA 1
ATOM 654 C C . LYS A 1 83 ? -14.227 9.461 -17.031 1 96.25 83 LYS A C 1
ATOM 656 O O . LYS A 1 83 ? -15.43 9.203 -17.078 1 96.25 83 LYS A O 1
ATOM 661 N N . LEU A 1 84 ? -13.484 8.945 -16.172 1 98.5 84 LEU A N 1
ATOM 662 C CA . LEU A 1 84 ? -13.992 7.996 -15.188 1 98.5 84 LEU A CA 1
ATOM 663 C C . LEU A 1 84 ? -14.773 8.711 -14.094 1 98.5 84 LEU A C 1
ATOM 665 O O . LEU A 1 84 ? -14.289 9.688 -13.516 1 98.5 84 LEU A O 1
ATOM 669 N N . ASN A 1 85 ? -16 8.25 -13.836 1 98.44 85 ASN A N 1
ATOM 670 C CA . ASN A 1 85 ? -16.812 8.883 -12.789 1 98.44 85 ASN A CA 1
ATOM 671 C C . ASN A 1 85 ? -17.688 7.875 -12.062 1 98.44 85 ASN A C 1
ATOM 673 O O . ASN A 1 85 ? -18.469 8.242 -11.188 1 98.44 85 ASN A O 1
ATOM 677 N N . HIS A 1 86 ? -17.594 6.609 -12.406 1 98.88 86 HIS A N 1
ATOM 678 C CA . HIS A 1 86 ? -18.375 5.523 -11.82 1 98.88 86 HIS A CA 1
ATOM 679 C C . HIS A 1 86 ? -17.469 4.527 -11.102 1 98.88 86 HIS A C 1
ATOM 681 O O . HIS A 1 86 ? -16.672 3.834 -11.742 1 98.88 86 HIS A O 1
ATOM 687 N N . LEU A 1 87 ? -17.594 4.48 -9.797 1 98.94 87 LEU A N 1
ATOM 688 C CA . LEU A 1 87 ? -16.828 3.539 -8.984 1 98.94 87 LEU A CA 1
ATOM 689 C C . LEU A 1 87 ? -17.578 2.221 -8.828 1 98.94 87 LEU A C 1
ATOM 691 O O . LEU A 1 87 ? -18.688 2.195 -8.297 1 98.94 87 LEU A O 1
ATOM 695 N N . VAL A 1 88 ? -17.031 1.157 -9.312 1 99 88 VAL A N 1
ATOM 696 C CA . VAL A 1 88 ? -17.547 -0.193 -9.109 1 99 88 VAL A CA 1
ATOM 697 C C . VAL A 1 88 ? -16.656 -0.938 -8.109 1 99 88 VAL A C 1
ATOM 699 O O . VAL A 1 88 ? -15.453 -1.049 -8.305 1 99 88 VAL A O 1
ATOM 702 N N . ILE A 1 89 ? -17.297 -1.458 -7.066 1 99 89 ILE A N 1
ATOM 703 C CA . ILE A 1 89 ? -16.531 -2.076 -5.992 1 99 89 ILE A CA 1
ATOM 704 C C . ILE A 1 89 ? -16.906 -3.555 -5.879 1 99 89 ILE A C 1
ATOM 706 O O . ILE A 1 89 ? -18.078 -3.904 -5.848 1 99 89 ILE A O 1
ATOM 710 N N . VAL A 1 90 ? -15.883 -4.375 -5.828 1 98.94 90 VAL A N 1
ATOM 711 C CA . VAL A 1 90 ? -16.031 -5.777 -5.465 1 98.94 90 VAL A CA 1
ATOM 712 C C . VAL A 1 90 ? -15.273 -6.062 -4.176 1 98.94 90 VAL A C 1
ATOM 714 O O . VAL A 1 90 ? -14.047 -6.242 -4.199 1 98.94 90 VAL A O 1
ATOM 717 N N . PRO A 1 91 ? -15.992 -6.09 -3.043 1 98.75 91 PRO A N 1
ATOM 718 C CA . PRO A 1 91 ? -15.328 -6.41 -1.779 1 98.75 91 PRO A CA 1
ATOM 719 C C . PRO A 1 91 ? -14.867 -7.863 -1.708 1 98.75 91 PRO A C 1
ATOM 721 O O . PRO A 1 91 ? -15.609 -8.773 -2.088 1 98.75 91 PRO A O 1
ATOM 724 N N . GLY A 1 92 ? -13.664 -8.023 -1.215 1 97.69 92 GLY A N 1
ATOM 725 C CA . GLY A 1 92 ? -13.102 -9.359 -1.091 1 97.69 92 GLY A CA 1
ATOM 726 C C . GLY A 1 92 ? -13.641 -10.117 0.106 1 97.69 92 GLY A C 1
ATOM 727 O O . GLY A 1 92 ? -14.023 -9.516 1.11 1 97.69 92 GLY A O 1
ATOM 728 N N . HIS A 1 93 ? -13.617 -11.445 0.006 1 95.62 93 HIS A N 1
ATOM 729 C CA . HIS A 1 93 ? -14.062 -12.336 1.074 1 95.62 93 HIS A CA 1
ATOM 730 C C . HIS A 1 93 ? -12.953 -13.297 1.48 1 95.62 93 HIS A C 1
ATOM 732 O O . HIS A 1 93 ? -12.984 -13.867 2.574 1 95.62 93 HIS A O 1
ATOM 738 N N . SER A 1 94 ? -12.109 -13.547 0.607 1 96.5 94 SER A N 1
ATOM 739 C CA . SER A 1 94 ? -11.016 -14.492 0.803 1 96.5 94 SER A CA 1
ATOM 740 C C . SER A 1 94 ? -9.883 -14.242 -0.191 1 96.5 94 SER A C 1
ATOM 742 O O . SER A 1 94 ? -9.875 -13.227 -0.882 1 96.5 94 SER A O 1
ATOM 744 N N . ILE A 1 95 ? -8.914 -15.109 -0.145 1 97.25 95 ILE A N 1
ATOM 745 C CA . ILE A 1 95 ? -7.742 -14.93 -0.993 1 97.25 95 ILE A CA 1
ATOM 746 C C . ILE A 1 95 ? -7.547 -16.172 -1.874 1 97.25 95 ILE A C 1
ATOM 748 O O . ILE A 1 95 ? -7.418 -17.281 -1.369 1 97.25 95 ILE A O 1
ATOM 752 N N . TRP A 1 96 ? -7.605 -15.961 -3.189 1 97.38 96 TRP A N 1
ATOM 753 C CA . TRP A 1 96 ? -7.316 -17.016 -4.156 1 97.38 96 TRP A CA 1
ATOM 754 C C . TRP A 1 96 ? -5.812 -17.219 -4.309 1 97.38 96 TRP A C 1
ATOM 756 O O . TRP A 1 96 ? -5.078 -16.281 -4.594 1 97.38 96 TRP A O 1
ATOM 766 N N . THR A 1 97 ? -5.316 -18.391 -4.043 1 94.12 97 THR A N 1
ATOM 767 C CA . THR A 1 97 ? -3.893 -18.688 -4.109 1 94.12 97 THR A CA 1
ATOM 768 C C . THR A 1 97 ? -3.592 -19.641 -5.262 1 94.12 97 THR A C 1
ATOM 770 O O . THR A 1 97 ? -2.471 -20.141 -5.383 1 94.12 97 THR A O 1
ATOM 773 N N . GLY A 1 98 ? -4.578 -19.922 -6.062 1 93.38 98 GLY A N 1
ATOM 774 C CA . GLY A 1 98 ? -4.402 -20.844 -7.176 1 93.38 98 GLY A CA 1
ATOM 775 C C . GLY A 1 98 ? -3.611 -20.234 -8.32 1 93.38 98 GLY A C 1
ATOM 776 O O . GLY A 1 98 ? -3.195 -19.078 -8.266 1 93.38 98 GLY A O 1
ATOM 777 N N . HIS A 1 99 ? -3.357 -21.109 -9.344 1 91.56 99 HIS A N 1
ATOM 778 C CA . HIS A 1 99 ? -2.611 -20.672 -10.523 1 91.56 99 HIS A CA 1
ATOM 779 C C . HIS A 1 99 ? -3.416 -20.922 -11.797 1 91.56 99 HIS A C 1
ATOM 781 O O . HIS A 1 99 ? -3.229 -20.219 -12.797 1 91.56 99 HIS A O 1
ATOM 787 N N . ASN A 1 100 ? -4.25 -21.891 -11.766 1 94.5 100 ASN A N 1
ATOM 788 C CA . ASN A 1 100 ? -5.102 -22.234 -12.891 1 94.5 100 ASN A CA 1
ATOM 789 C C . ASN A 1 100 ? -6.539 -21.781 -12.68 1 94.5 100 ASN A C 1
ATOM 791 O O . ASN A 1 100 ? -7.262 -22.344 -11.859 1 94.5 100 ASN A O 1
ATOM 795 N N . ALA A 1 101 ? -6.945 -20.828 -13.461 1 95.19 101 ALA A N 1
ATOM 796 C CA . ALA A 1 101 ? -8.266 -20.234 -13.297 1 95.19 101 ALA A CA 1
ATOM 797 C C . ALA A 1 101 ? -9.367 -21.266 -13.562 1 95.19 101 ALA A C 1
ATOM 799 O O . ALA A 1 101 ? -10.5 -21.094 -13.094 1 95.19 101 ALA A O 1
ATOM 800 N N . ASN A 1 102 ? -9.039 -22.328 -14.289 1 96 102 ASN A N 1
ATOM 801 C CA . ASN A 1 102 ? -10.023 -23.375 -14.531 1 96 102 ASN A CA 1
ATOM 802 C C . ASN A 1 102 ? -10.352 -24.141 -13.258 1 96 102 ASN A C 1
ATOM 804 O O . ASN A 1 102 ? -11.375 -24.828 -13.18 1 96 102 ASN A O 1
ATOM 808 N N . GLU A 1 103 ? -9.516 -24.062 -12.305 1 96.56 103 GLU A N 1
ATOM 809 C CA . GLU A 1 103 ? -9.727 -24.719 -11.023 1 96.56 103 GLU A CA 1
ATOM 810 C C . GLU A 1 103 ? -10.195 -23.734 -9.961 1 96.56 103 GLU A C 1
ATOM 812 O O . GLU A 1 103 ? -10.055 -23.984 -8.766 1 96.56 103 GLU A O 1
ATOM 817 N N . ARG A 1 104 ? -10.734 -22.641 -10.398 1 95.75 104 ARG A N 1
ATOM 818 C CA . ARG A 1 104 ? -11.109 -21.547 -9.5 1 95.75 104 ARG A CA 1
ATOM 819 C C . ARG A 1 104 ? -12.141 -22.016 -8.484 1 95.75 104 ARG A C 1
ATOM 821 O O . ARG A 1 104 ? -12.305 -21.375 -7.434 1 95.75 104 ARG A O 1
ATOM 828 N N . LEU A 1 105 ? -12.836 -23.109 -8.758 1 94.38 105 LEU A N 1
ATOM 829 C CA . LEU A 1 105 ? -13.875 -23.594 -7.844 1 94.38 105 LEU A CA 1
ATOM 830 C C . LEU A 1 105 ? -13.297 -24.578 -6.836 1 94.38 105 LEU A C 1
ATOM 832 O O . LEU A 1 105 ? -13.992 -25.016 -5.914 1 94.38 105 LEU A O 1
ATOM 836 N N . ASN A 1 106 ? -12.055 -24.938 -6.965 1 95.38 106 ASN A N 1
ATOM 837 C CA . ASN A 1 106 ? -11.383 -25.781 -5.992 1 95.38 106 ASN A CA 1
ATOM 838 C C . ASN A 1 106 ? -11.094 -25.031 -4.695 1 95.38 106 ASN A C 1
ATOM 840 O O . ASN A 1 106 ? -10.281 -24.109 -4.672 1 95.38 106 ASN A O 1
ATOM 844 N N . GLU A 1 107 ? -11.656 -25.438 -3.635 1 94.75 107 GLU A N 1
ATOM 845 C CA . GLU A 1 107 ? -11.555 -24.766 -2.348 1 94.75 107 GLU A CA 1
ATOM 846 C C . GLU A 1 107 ? -10.117 -24.781 -1.834 1 94.75 107 GLU A C 1
ATOM 848 O O . GLU A 1 107 ? -9.719 -23.891 -1.078 1 94.75 107 GLU A O 1
ATOM 853 N N . ASP A 1 108 ? -9.352 -25.75 -2.266 1 93.19 108 ASP A N 1
ATOM 854 C CA . ASP A 1 108 ? -7.969 -25.859 -1.804 1 93.19 108 ASP A CA 1
ATOM 855 C C . ASP A 1 108 ? -7.102 -24.75 -2.402 1 93.19 108 ASP A C 1
ATOM 857 O O . ASP A 1 108 ? -5.984 -24.516 -1.941 1 93.19 108 ASP A O 1
ATOM 861 N N . ASP A 1 109 ? -7.664 -24.078 -3.436 1 94.69 109 ASP A N 1
ATOM 862 C CA . ASP A 1 109 ? -6.949 -22.969 -4.066 1 94.69 109 ASP A CA 1
ATOM 863 C C . ASP A 1 109 ? -7.305 -21.641 -3.412 1 94.69 109 ASP A C 1
ATOM 865 O O . ASP A 1 109 ? -6.984 -20.578 -3.945 1 94.69 109 ASP A O 1
ATOM 869 N N . TRP A 1 110 ? -7.984 -21.734 -2.33 1 95.62 110 TRP A N 1
ATOM 870 C CA . TRP A 1 110 ? -8.398 -20.562 -1.586 1 95.62 110 TRP A CA 1
ATOM 871 C C . TRP A 1 110 ? -8.008 -20.672 -0.117 1 95.62 110 TRP A C 1
ATOM 873 O O . TRP A 1 110 ? -7.922 -21.781 0.425 1 95.62 110 TRP A O 1
ATOM 883 N N . ILE A 1 111 ? -7.656 -19.547 0.504 1 94.56 111 ILE A N 1
ATOM 884 C CA . ILE A 1 111 ? -7.539 -19.5 1.957 1 94.56 111 ILE A CA 1
ATOM 885 C C . ILE A 1 111 ? -8.898 -19.203 2.578 1 94.56 111 ILE A C 1
ATOM 887 O O . ILE A 1 111 ? -9.352 -18.062 2.57 1 94.56 111 ILE A O 1
ATOM 891 N N . LEU A 1 112 ? -9.477 -20.266 3.129 1 93 112 LEU A N 1
ATOM 892 C CA . LEU A 1 112 ? -10.852 -20.156 3.592 1 93 112 LEU A CA 1
ATOM 893 C C . LEU A 1 112 ? -10.938 -20.359 5.102 1 93 112 LEU A C 1
ATOM 895 O O . LEU A 1 112 ? -10.219 -21.172 5.66 1 93 112 LEU A O 1
ATOM 899 N N . GLU A 1 113 ? -11.781 -19.547 5.66 1 87.62 1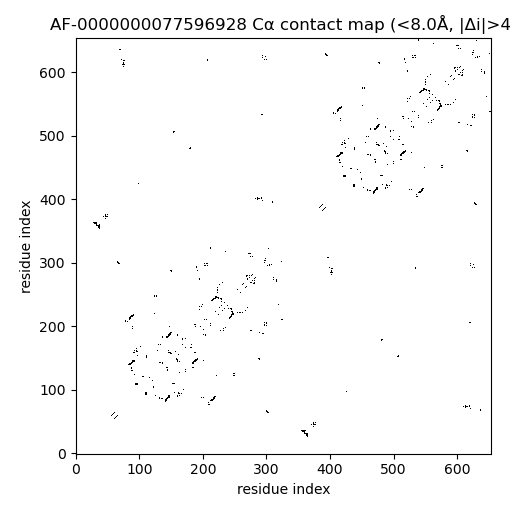13 GLU A N 1
ATOM 900 C CA . GLU A 1 113 ? -12.195 -19.859 7.023 1 87.62 113 GLU A CA 1
ATOM 901 C C . GLU A 1 113 ? -13.062 -21.109 7.066 1 87.62 113 GLU A C 1
ATOM 903 O O . GLU A 1 113 ? -13.633 -21.5 6.047 1 87.62 113 GLU A O 1
ATOM 908 N N . SER A 1 114 ? -13.188 -21.625 8.312 1 86.5 114 SER A N 1
ATOM 909 C CA . SER A 1 114 ? -13.953 -22.859 8.461 1 86.5 114 SER A CA 1
ATOM 910 C C . SER A 1 114 ? -15.391 -22.688 7.984 1 86.5 114 SER A C 1
ATOM 912 O O . SER A 1 114 ? -15.938 -23.562 7.32 1 86.5 114 SER A O 1
ATOM 914 N N . TYR A 1 115 ? -15.969 -21.516 8.242 1 82.12 115 TYR A N 1
ATOM 915 C CA . TYR A 1 115 ? -17.375 -21.297 7.898 1 82.12 115 TYR A CA 1
ATOM 916 C C . TYR A 1 115 ? -17.531 -21.031 6.406 1 82.12 115 TYR A C 1
ATOM 918 O O . TYR A 1 115 ? -18.656 -21.047 5.887 1 82.12 115 TYR A O 1
ATOM 926 N N . GLN A 1 116 ? -16.391 -20.859 5.695 1 83.5 116 GLN A N 1
ATOM 927 C CA . GLN A 1 116 ? -16.438 -20.578 4.266 1 83.5 116 GLN A CA 1
ATOM 928 C C . GLN A 1 116 ? -16.297 -21.859 3.445 1 83.5 116 GLN A C 1
ATOM 930 O O . GLN A 1 116 ? -16.484 -21.844 2.227 1 83.5 116 GLN A O 1
ATOM 935 N N . ARG A 1 117 ? -15.93 -22.844 4.141 1 85.88 117 ARG A N 1
ATOM 936 C CA . ARG A 1 117 ? -15.734 -24.109 3.432 1 85.88 117 ARG A CA 1
ATOM 937 C C . ARG A 1 117 ? -17.062 -24.812 3.197 1 85.88 117 ARG A C 1
ATOM 939 O O . ARG A 1 117 ? -17.953 -24.797 4.062 1 85.88 117 ARG A O 1
ATOM 946 N N . GLY A 1 118 ? -17.141 -25.328 2.086 1 78.88 118 GLY A N 1
ATOM 947 C CA . GLY A 1 118 ? -18.375 -26.016 1.742 1 78.88 118 GLY A CA 1
ATOM 948 C C . GLY A 1 118 ? -19.484 -25.062 1.313 1 78.88 118 GLY A C 1
ATOM 949 O O . GLY A 1 118 ? -19.312 -23.844 1.366 1 78.88 118 GLY A O 1
ATOM 950 N N . GLY A 1 119 ? -20.516 -25.484 0.59 1 75 119 GLY A N 1
ATOM 951 C CA . GLY A 1 119 ? -21.734 -24.734 0.282 1 75 119 GLY A CA 1
ATOM 952 C C . GLY A 1 119 ? -21.609 -23.906 -0.98 1 75 119 GLY A C 1
ATOM 953 O O . GLY A 1 119 ? -22.422 -23.016 -1.222 1 75 119 GLY A O 1
ATOM 954 N N . GLY A 1 120 ? -20.5 -24.047 -1.616 1 80.88 120 GLY A N 1
ATOM 955 C CA . GLY A 1 120 ? -20.406 -23.359 -2.895 1 80.88 120 GLY A CA 1
ATOM 956 C C . GLY A 1 120 ? -20.016 -21.906 -2.762 1 80.88 120 GLY A C 1
ATOM 957 O O . GLY A 1 120 ? -20.312 -21.094 -3.637 1 80.88 120 GLY A O 1
ATOM 958 N N . ARG A 1 121 ? -19.344 -21.438 -1.733 1 86.62 121 ARG A N 1
ATOM 959 C CA . ARG A 1 121 ? -19 -20.031 -1.471 1 86.62 121 ARG A CA 1
ATOM 960 C C . ARG A 1 121 ? -17.969 -19.531 -2.471 1 86.62 121 ARG A C 1
ATOM 962 O O . ARG A 1 121 ? -18.016 -18.375 -2.895 1 86.62 121 ARG A O 1
ATOM 969 N N . VAL A 1 122 ? -17.125 -20.375 -2.881 1 92.25 122 VAL A N 1
ATOM 970 C CA . VAL A 1 122 ? -16.062 -19.969 -3.814 1 92.25 122 VAL A CA 1
ATOM 971 C C . VAL A 1 122 ? -16.688 -19.594 -5.156 1 92.25 122 VAL A C 1
ATOM 973 O O . VAL A 1 122 ? -16.203 -18.688 -5.844 1 92.25 122 VAL A O 1
ATOM 976 N N . ALA A 1 123 ? -17.812 -20.297 -5.477 1 92.94 123 ALA A N 1
ATOM 977 C CA . ALA A 1 123 ? -18.516 -19.938 -6.699 1 92.94 123 ALA A CA 1
ATOM 978 C C . ALA A 1 123 ? -19.078 -18.516 -6.613 1 92.94 123 ALA A C 1
ATOM 980 O O . ALA A 1 123 ? -19.062 -17.781 -7.602 1 92.94 123 ALA A O 1
ATOM 981 N N . ALA A 1 124 ? -19.562 -18.125 -5.496 1 92.88 124 ALA A N 1
ATOM 982 C CA . ALA A 1 124 ? -20.078 -16.781 -5.285 1 92.88 124 ALA A CA 1
ATOM 983 C C . ALA A 1 124 ? -18.969 -15.742 -5.387 1 92.88 124 ALA A C 1
ATOM 985 O O . ALA A 1 124 ? -19.156 -14.664 -5.961 1 92.88 124 ALA A O 1
ATOM 986 N N . PHE A 1 125 ? -17.797 -16.109 -4.801 1 95.69 125 PHE A N 1
ATOM 987 C CA . PHE A 1 125 ? -16.672 -15.195 -4.891 1 95.69 125 PHE A CA 1
ATOM 988 C C . PHE A 1 125 ? -16.344 -14.875 -6.344 1 95.69 125 PHE A C 1
ATOM 990 O O . PHE A 1 125 ? -16.203 -13.711 -6.715 1 95.69 125 PHE A O 1
ATOM 997 N N . TYR A 1 126 ? -16.281 -15.945 -7.121 1 96.06 126 TYR A N 1
ATOM 998 C CA . TYR A 1 126 ? -15.945 -15.727 -8.523 1 96.06 126 TYR A CA 1
ATOM 999 C C . TYR A 1 126 ? -17.062 -14.977 -9.242 1 96.06 126 TYR A C 1
ATOM 1001 O O . TYR A 1 126 ? -16.797 -14.148 -10.125 1 96.06 126 TYR A O 1
ATOM 1009 N N . ASP A 1 127 ? -18.281 -15.258 -8.891 1 95.81 127 ASP A N 1
ATOM 1010 C CA . ASP A 1 127 ? -19.391 -14.562 -9.508 1 95.81 127 ASP A CA 1
ATOM 1011 C C . ASP A 1 127 ? -19.312 -13.062 -9.266 1 95.81 127 ASP A C 1
ATOM 1013 O O . ASP A 1 127 ? -19.656 -12.266 -10.141 1 95.81 127 ASP A O 1
ATOM 1017 N N . HIS A 1 128 ? -18.938 -12.703 -8.078 1 97.62 128 HIS A N 1
ATOM 1018 C CA . HIS A 1 128 ? -18.75 -11.289 -7.781 1 97.62 128 HIS A CA 1
ATOM 1019 C C . HIS A 1 128 ? -17.688 -10.68 -8.688 1 97.62 128 HIS A C 1
ATOM 1021 O O . HIS A 1 128 ? -17.875 -9.586 -9.227 1 97.62 128 HIS A O 1
ATOM 1027 N N . ILE A 1 129 ? -16.562 -11.406 -8.82 1 98.44 129 ILE A N 1
ATOM 1028 C CA . ILE A 1 129 ? -15.469 -10.961 -9.672 1 98.44 129 ILE A CA 1
ATOM 1029 C C . ILE A 1 129 ? -15.969 -10.789 -11.109 1 98.44 129 ILE A C 1
ATOM 1031 O O . ILE A 1 129 ? -15.773 -9.734 -11.719 1 98.44 129 ILE A O 1
ATOM 1035 N N . ALA A 1 130 ? -16.672 -11.789 -11.594 1 97.75 130 ALA A N 1
ATOM 1036 C CA . ALA A 1 130 ? -17.156 -11.797 -12.977 1 97.75 130 ALA A CA 1
ATOM 1037 C C . ALA A 1 130 ? -18.156 -10.68 -13.211 1 97.75 130 ALA A C 1
ATOM 1039 O O . ALA A 1 130 ? -18.125 -10.008 -14.242 1 97.75 130 ALA A O 1
ATOM 1040 N N . LYS A 1 131 ? -19.031 -10.477 -12.281 1 97.94 131 LYS A N 1
ATOM 1041 C CA . LYS A 1 131 ? -20.047 -9.438 -12.414 1 97.94 131 LYS A CA 1
ATOM 1042 C C . LYS A 1 131 ? -19.406 -8.047 -12.391 1 97.94 131 LYS A C 1
ATOM 1044 O O . LYS A 1 131 ? -19.797 -7.168 -13.156 1 97.94 131 LYS A O 1
ATOM 1049 N N . GLY A 1 132 ? -18.469 -7.836 -11.484 1 98.69 132 GLY A N 1
ATOM 1050 C CA . GLY A 1 132 ? -17.719 -6.586 -11.5 1 98.69 132 GLY A CA 1
ATOM 1051 C C . GLY A 1 132 ? -17.031 -6.32 -12.82 1 98.69 132 GLY A C 1
ATOM 1052 O O . GLY A 1 132 ? -17.094 -5.211 -13.352 1 98.69 132 GLY A O 1
ATOM 1053 N N . ALA A 1 133 ? -16.375 -7.348 -13.344 1 98.56 133 ALA A N 1
ATOM 1054 C CA . ALA A 1 133 ? -15.695 -7.234 -14.633 1 98.56 133 ALA A CA 1
ATOM 1055 C C . ALA A 1 133 ? -16.672 -6.91 -15.75 1 98.56 133 ALA A C 1
ATOM 1057 O O . ALA A 1 133 ? -16.391 -6.074 -16.609 1 98.56 133 ALA A O 1
ATOM 1058 N N . GLU A 1 134 ? -17.812 -7.551 -15.719 1 98.31 134 GLU A N 1
ATOM 1059 C CA . GLU A 1 134 ? -18.844 -7.316 -16.719 1 98.31 134 GLU A CA 1
ATOM 1060 C C . GLU A 1 134 ? -19.297 -5.863 -16.703 1 98.31 134 GLU A C 1
ATOM 1062 O O . GLU A 1 134 ? -19.438 -5.242 -17.766 1 98.31 134 GLU A O 1
ATOM 1067 N N . ILE A 1 135 ? -19.531 -5.316 -15.523 1 98.62 135 ILE A N 1
ATOM 1068 C CA . ILE A 1 135 ? -19.938 -3.922 -15.406 1 98.62 135 ILE A CA 1
ATOM 1069 C C . ILE A 1 135 ? -18.875 -3.01 -15.992 1 98.62 135 ILE A C 1
ATOM 1071 O O . ILE A 1 135 ? -19.172 -2.082 -16.75 1 98.62 135 ILE A O 1
ATOM 1075 N N . ALA A 1 136 ? -17.656 -3.268 -15.664 1 98.5 136 ALA A N 1
ATOM 1076 C CA . ALA A 1 136 ? -16.547 -2.438 -16.125 1 98.5 136 ALA A CA 1
ATOM 1077 C C . ALA A 1 136 ? -16.438 -2.461 -17.656 1 98.5 136 ALA A C 1
ATOM 1079 O O . ALA A 1 136 ? -16.203 -1.428 -18.281 1 98.5 136 ALA A O 1
ATOM 1080 N N . VAL A 1 137 ? -16.578 -3.67 -18.219 1 97.94 137 VAL A N 1
ATOM 1081 C CA . VAL A 1 137 ? -16.484 -3.816 -19.672 1 97.94 137 VAL A CA 1
ATOM 1082 C C . VAL A 1 137 ? -17.609 -3.031 -20.328 1 97.94 137 VAL A C 1
ATOM 1084 O O . VAL A 1 137 ? -17.406 -2.367 -21.344 1 97.94 137 VAL A O 1
ATOM 1087 N N . ASN A 1 138 ? -18.781 -2.98 -19.719 1 98.19 138 ASN A N 1
ATOM 1088 C CA . ASN A 1 138 ? -19.969 -2.406 -20.344 1 98.19 138 ASN A CA 1
ATOM 1089 C C . ASN A 1 138 ? -20.062 -0.905 -20.094 1 98.19 138 ASN A C 1
ATOM 1091 O O . ASN A 1 138 ? -20.75 -0.187 -20.828 1 98.19 138 ASN A O 1
ATOM 1095 N N . ASP A 1 139 ? -19.453 -0.377 -19.062 1 98.44 139 ASP A N 1
ATOM 1096 C CA . ASP A 1 139 ? -19.469 1.043 -18.734 1 98.44 139 ASP A CA 1
ATOM 1097 C C . ASP A 1 139 ? -18.094 1.678 -18.922 1 98.44 139 ASP A C 1
ATOM 1099 O O . ASP A 1 139 ? -17.25 1.612 -18.031 1 98.44 139 ASP A O 1
ATOM 1103 N N . PRO A 1 140 ? -17.859 2.357 -20.016 1 97.81 140 PRO A N 1
ATOM 1104 C CA . PRO A 1 140 ? -16.547 2.916 -20.312 1 97.81 140 PRO A CA 1
ATOM 1105 C C . PRO A 1 140 ? -16.141 4.027 -19.359 1 97.81 140 PRO A C 1
ATOM 1107 O O . PRO A 1 140 ? -14.984 4.465 -19.359 1 97.81 140 PRO A O 1
ATOM 1110 N N . HIS A 1 141 ? -17.016 4.445 -18.469 1 98.38 141 HIS A N 1
ATOM 1111 C CA . HIS A 1 141 ? -16.719 5.512 -17.531 1 98.38 141 HIS A CA 1
ATOM 1112 C C . HIS A 1 141 ? -16.484 4.953 -16.125 1 98.38 141 HIS A C 1
ATOM 1114 O O . HIS A 1 141 ? -16.359 5.711 -15.164 1 98.38 141 HIS A O 1
ATOM 1120 N N . SER A 1 142 ? -16.391 3.674 -16.062 1 98.75 142 SER A N 1
ATOM 1121 C CA . SER A 1 142 ? -16.266 3.047 -14.758 1 98.75 142 SER A CA 1
ATOM 1122 C C . SER A 1 142 ? -14.828 2.688 -14.445 1 98.75 142 SER A C 1
ATOM 1124 O O . SER A 1 142 ? -14.016 2.502 -15.352 1 98.75 142 SER A O 1
ATOM 1126 N N . LEU A 1 143 ? -14.508 2.762 -13.203 1 98.88 143 LEU A N 1
ATOM 1127 C CA . LEU A 1 143 ? -13.305 2.172 -12.625 1 98.88 143 LEU A CA 1
ATOM 1128 C C . LEU A 1 143 ? -13.664 1.031 -11.68 1 98.88 143 LEU A C 1
ATOM 1130 O O . LEU A 1 143 ? -14.375 1.237 -10.688 1 98.88 143 LEU A O 1
ATOM 1134 N N . LEU A 1 144 ? -13.234 -0.149 -12.047 1 98.94 144 LEU A N 1
ATOM 1135 C CA . LEU A 1 144 ? -13.453 -1.313 -11.188 1 98.94 144 LEU A CA 1
ATOM 1136 C C . LEU A 1 144 ? -12.367 -1.405 -10.117 1 98.94 144 LEU A C 1
ATOM 1138 O O . LEU A 1 144 ? -11.18 -1.381 -10.43 1 98.94 144 LEU A O 1
ATOM 1142 N N . VAL A 1 145 ? -12.797 -1.507 -8.883 1 98.94 145 VAL A N 1
ATOM 1143 C CA . VAL A 1 145 ? -11.883 -1.629 -7.746 1 98.94 145 VAL A CA 1
ATOM 1144 C C . VAL A 1 145 ? -12.18 -2.918 -6.98 1 98.94 145 VAL A C 1
ATOM 1146 O O . VAL A 1 145 ? -13.227 -3.037 -6.34 1 98.94 145 VAL A O 1
ATOM 1149 N N . PHE A 1 146 ? -11.297 -3.908 -7.09 1 98.94 146 PHE A N 1
ATOM 1150 C CA . PHE A 1 146 ? -11.312 -5.004 -6.129 1 98.94 146 PHE A CA 1
ATOM 1151 C C . PHE A 1 146 ? -10.75 -4.555 -4.785 1 98.94 146 PHE A C 1
ATOM 1153 O O . PHE A 1 146 ? -9.672 -3.951 -4.73 1 98.94 146 PHE A O 1
ATOM 1160 N N . SER A 1 147 ? -11.5 -4.867 -3.719 1 98.94 147 SER A N 1
ATOM 1161 C CA . SER A 1 147 ? -11.109 -4.277 -2.443 1 98.94 147 SER A CA 1
ATOM 1162 C C . SER A 1 147 ? -10.938 -5.344 -1.369 1 98.94 147 SER A C 1
ATOM 1164 O O . SER A 1 147 ? -11.773 -6.242 -1.236 1 98.94 147 SER A O 1
ATOM 1166 N N . GLY A 1 148 ? -9.812 -5.246 -0.607 1 98.88 148 GLY A N 1
ATOM 1167 C CA . GLY A 1 148 ? -9.523 -6.129 0.514 1 98.88 148 GLY A CA 1
ATOM 1168 C C . GLY A 1 148 ? -8.047 -6.199 0.852 1 98.88 148 GLY A C 1
ATOM 1169 O O . GLY A 1 148 ? -7.203 -6.273 -0.044 1 98.88 148 GLY A O 1
ATOM 1170 N N . GLY A 1 149 ? -7.742 -6.199 2.043 1 98.5 149 GLY A N 1
ATOM 1171 C CA . GLY A 1 149 ? -6.367 -6.188 2.508 1 98.5 149 GLY A CA 1
ATOM 1172 C C . GLY A 1 149 ? -5.754 -7.574 2.607 1 98.5 149 GLY A C 1
ATOM 1173 O O . GLY A 1 149 ? -6.258 -8.523 2.002 1 98.5 149 GLY A O 1
ATOM 1174 N N . GLN A 1 150 ? -4.52 -7.566 3.156 1 96.94 150 GLN A N 1
ATOM 1175 C CA . GLN A 1 150 ? -3.818 -8.812 3.455 1 96.94 150 GLN A CA 1
ATOM 1176 C C . GLN A 1 150 ? -4.297 -9.406 4.773 1 96.94 150 GLN A C 1
ATOM 1178 O O . GLN A 1 150 ? -3.592 -9.352 5.781 1 96.94 150 GLN A O 1
ATOM 1183 N N . THR A 1 151 ? -5.383 -10.062 4.758 1 96.19 151 THR A N 1
ATOM 1184 C CA . THR A 1 151 ? -6.16 -10.328 5.961 1 96.19 151 THR A CA 1
ATOM 1185 C C . THR A 1 151 ? -5.863 -11.719 6.512 1 96.19 151 THR A C 1
ATOM 1187 O O . THR A 1 151 ? -6.305 -12.062 7.605 1 96.19 151 THR A O 1
ATOM 1190 N N . ARG A 1 152 ? -5.113 -12.461 5.723 1 92.81 152 ARG A N 1
ATOM 1191 C CA . ARG A 1 152 ? -4.895 -13.852 6.125 1 92.81 152 ARG A CA 1
ATOM 1192 C C . ARG A 1 152 ? -3.42 -14.109 6.406 1 92.81 152 ARG A C 1
ATOM 1194 O O . ARG A 1 152 ? -2.559 -13.789 5.586 1 92.81 152 ARG A O 1
ATOM 1201 N N . ILE A 1 153 ? -3.066 -14.742 7.48 1 87.5 153 ILE A N 1
ATOM 1202 C CA . ILE A 1 153 ? -1.705 -14.969 7.953 1 87.5 153 ILE A CA 1
ATOM 1203 C C . ILE A 1 153 ? -0.958 -15.867 6.969 1 87.5 153 ILE A C 1
ATOM 1205 O O . ILE A 1 153 ? 0.255 -15.734 6.797 1 87.5 153 ILE A O 1
ATOM 1209 N N . GLY A 1 154 ? -1.54 -16.594 6.25 1 86.25 154 GLY A N 1
ATOM 1210 C CA . GLY A 1 154 ? -0.854 -17.516 5.367 1 86.25 154 GLY A CA 1
ATOM 1211 C C . GLY A 1 154 ? -0.743 -17.016 3.941 1 86.25 154 GLY A C 1
ATOM 1212 O O . GLY A 1 154 ? -0.312 -17.75 3.051 1 86.25 154 GLY A O 1
ATOM 1213 N N . SER A 1 155 ? -0.95 -15.758 3.793 1 91.06 155 SER A N 1
ATOM 1214 C CA . SER A 1 155 ? -0.959 -15.273 2.418 1 91.06 155 SER A CA 1
ATOM 1215 C C . SER A 1 155 ? 0.068 -14.164 2.215 1 91.06 155 SER A C 1
ATOM 1217 O O . SER A 1 155 ? 0.242 -13.305 3.082 1 91.06 155 SER A O 1
ATOM 1219 N N . THR A 1 156 ? 0.721 -14.172 1.043 1 94.56 156 THR A N 1
ATOM 1220 C CA . THR A 1 156 ? 1.641 -13.102 0.68 1 94.56 156 THR A CA 1
ATOM 1221 C C . THR A 1 156 ? 0.917 -12.016 -0.109 1 94.56 156 THR A C 1
ATOM 1223 O O . THR A 1 156 ? 1.484 -10.953 -0.375 1 94.56 156 THR A O 1
ATOM 1226 N N . THR A 1 157 ? -0.333 -12.25 -0.453 1 96.56 157 THR A N 1
ATOM 1227 C CA . THR A 1 157 ? -1.085 -11.312 -1.28 1 96.56 157 THR A CA 1
ATOM 1228 C C . THR A 1 157 ? -2.361 -10.867 -0.57 1 96.56 157 THR A C 1
ATOM 1230 O O . THR A 1 157 ? -2.639 -11.305 0.549 1 96.56 157 THR A O 1
ATOM 1233 N N . THR A 1 158 ? -3.035 -9.93 -1.144 1 98.44 158 THR A N 1
ATOM 1234 C CA . THR A 1 158 ? -4.258 -9.375 -0.566 1 98.44 158 THR A CA 1
ATOM 1235 C C . THR A 1 158 ? -5.492 -10.008 -1.206 1 98.44 158 THR A C 1
ATOM 1237 O O . THR A 1 158 ? -5.391 -10.664 -2.244 1 98.44 158 THR A O 1
ATOM 1240 N N . GLU A 1 159 ? -6.629 -9.836 -0.509 1 98.56 159 GLU A N 1
ATOM 1241 C CA . GLU A 1 159 ? -7.895 -10.227 -1.121 1 98.56 159 GLU A CA 1
ATOM 1242 C C . GLU A 1 159 ? -8.102 -9.523 -2.459 1 98.56 159 GLU A C 1
ATOM 1244 O O . GLU A 1 159 ? -8.445 -10.164 -3.455 1 98.56 159 GLU A O 1
ATOM 1249 N N . ALA A 1 160 ? -7.824 -8.297 -2.525 1 98.88 160 ALA A N 1
ATOM 1250 C CA . ALA A 1 160 ? -8.023 -7.48 -3.717 1 98.88 160 ALA A CA 1
ATOM 1251 C C . ALA A 1 160 ? -7.156 -7.973 -4.875 1 98.88 160 ALA A C 1
ATOM 1253 O O . ALA A 1 160 ? -7.656 -8.203 -5.977 1 98.88 160 ALA A O 1
ATOM 1254 N N . GLU A 1 161 ? -5.855 -8.133 -4.617 1 98.44 161 GLU A N 1
ATOM 1255 C CA . GLU A 1 161 ? -4.93 -8.531 -5.672 1 98.44 161 GLU A CA 1
ATOM 1256 C C . GLU A 1 161 ? -5.254 -9.938 -6.184 1 98.44 161 GLU A C 1
ATOM 1258 O O . GLU A 1 161 ? -5.145 -10.203 -7.379 1 98.44 161 GLU A O 1
ATOM 1263 N N . SER A 1 162 ? -5.641 -10.828 -5.289 1 98.25 162 SER A N 1
ATOM 1264 C CA . SER A 1 162 ? -5.977 -12.18 -5.73 1 98.25 162 SER A CA 1
ATOM 1265 C C . SER A 1 162 ? -7.211 -12.18 -6.629 1 98.25 162 SER A C 1
ATOM 1267 O O . SER A 1 162 ? -7.285 -12.945 -7.59 1 98.25 162 SER A O 1
ATOM 1269 N N . TYR A 1 163 ? -8.203 -11.297 -6.297 1 98.69 163 TYR A N 1
ATOM 1270 C CA . TYR A 1 163 ? -9.383 -11.164 -7.145 1 98.69 163 TYR A CA 1
ATOM 1271 C C . TYR A 1 163 ? -9.008 -10.609 -8.516 1 98.69 163 TYR A C 1
ATOM 1273 O O . TYR A 1 163 ? -9.484 -11.102 -9.539 1 98.69 163 TYR A O 1
ATOM 1281 N N . MET A 1 164 ? -8.172 -9.617 -8.539 1 98.12 164 MET A N 1
ATOM 1282 C CA . MET A 1 164 ? -7.711 -9.039 -9.797 1 98.12 164 MET A CA 1
ATOM 1283 C C . MET A 1 164 ? -6.992 -10.078 -10.641 1 98.12 164 MET A C 1
ATOM 1285 O O . MET A 1 164 ? -7.246 -10.195 -11.844 1 98.12 164 MET A O 1
ATOM 1289 N N . ARG A 1 165 ? -6.109 -10.82 -10.008 1 96.81 165 ARG A N 1
ATOM 1290 C CA . ARG A 1 165 ? -5.367 -11.867 -10.695 1 96.81 165 ARG A CA 1
ATOM 1291 C C . ARG A 1 165 ? -6.309 -12.922 -11.273 1 96.81 165 ARG A C 1
ATOM 1293 O O . ARG A 1 165 ? -6.172 -13.312 -12.438 1 96.81 165 ARG A O 1
ATOM 1300 N N . LEU A 1 166 ? -7.25 -13.336 -10.477 1 97.69 166 LEU A N 1
ATOM 1301 C CA . LEU A 1 166 ? -8.203 -14.344 -10.93 1 97.69 166 LEU A CA 1
ATOM 1302 C C . LEU A 1 166 ? -9.062 -13.805 -12.07 1 97.69 166 LEU A C 1
ATOM 1304 O O . LEU A 1 166 ? -9.367 -14.523 -13.023 1 97.69 166 LEU A O 1
ATOM 1308 N N . ALA A 1 167 ? -9.492 -12.57 -11.977 1 98 167 ALA A N 1
ATOM 1309 C CA . ALA A 1 167 ? -10.273 -11.945 -13.039 1 98 167 ALA A CA 1
ATOM 1310 C C . ALA A 1 167 ? -9.523 -11.992 -14.375 1 98 167 ALA A C 1
ATOM 1312 O O . ALA A 1 167 ? -10.109 -12.32 -15.406 1 98 167 ALA A O 1
ATOM 1313 N N . HIS A 1 168 ? -8.258 -11.719 -14.367 1 96.62 168 HIS A N 1
ATOM 1314 C CA . HIS A 1 168 ? -7.48 -11.688 -15.602 1 96.62 168 HIS A CA 1
ATOM 1315 C C . HIS A 1 168 ? -7.16 -13.094 -16.078 1 96.62 168 HIS A C 1
ATOM 1317 O O . HIS A 1 168 ? -7.281 -13.391 -17.281 1 96.62 168 HIS A O 1
ATOM 1323 N N . LYS A 1 169 ? -6.801 -13.969 -15.148 1 95.12 169 LYS A N 1
ATOM 1324 C CA . LYS A 1 169 ? -6.449 -15.328 -15.531 1 95.12 169 LYS A CA 1
ATOM 1325 C C . LYS A 1 169 ? -7.656 -16.062 -16.109 1 95.12 169 LYS A C 1
ATOM 1327 O O . LYS A 1 169 ? -7.508 -16.906 -16.984 1 95.12 169 LYS A O 1
ATOM 1332 N N . SER A 1 170 ? -8.836 -15.727 -15.625 1 96.19 170 SER A N 1
ATOM 1333 C CA . SER A 1 170 ? -10.055 -16.359 -16.125 1 96.19 170 SER A CA 1
ATOM 1334 C C . SER A 1 170 ? -10.625 -15.609 -17.312 1 96.19 170 SER A C 1
ATOM 1336 O O . SER A 1 170 ? -11.695 -15.953 -17.812 1 96.19 170 SER A O 1
ATOM 1338 N N . ASN A 1 171 ? -10.016 -14.531 -17.703 1 96.06 171 ASN A N 1
ATOM 1339 C CA . ASN A 1 171 ? -10.461 -13.656 -18.781 1 96.06 171 ASN A CA 1
ATOM 1340 C C . ASN A 1 171 ? -11.891 -13.164 -18.547 1 96.06 171 ASN A C 1
ATOM 1342 O O . ASN A 1 171 ? -12.719 -13.203 -19.453 1 96.06 171 ASN A O 1
ATOM 1346 N N . ALA A 1 172 ? -12.062 -12.75 -17.328 1 96.88 172 ALA A N 1
ATOM 1347 C CA . ALA A 1 172 ? -13.383 -12.242 -16.953 1 96.88 172 ALA A CA 1
ATOM 1348 C C . ALA A 1 172 ? -13.711 -10.977 -17.734 1 96.88 172 ALA A C 1
ATOM 1350 O O . ALA A 1 172 ? -14.883 -10.625 -17.906 1 96.88 172 ALA A O 1
ATOM 1351 N N . PHE A 1 173 ? -12.711 -10.305 -18.297 1 97 173 PHE A N 1
ATOM 1352 C CA . PHE A 1 173 ? -12.891 -9.055 -19.016 1 97 173 PHE A CA 1
ATOM 1353 C C . PHE A 1 173 ? -13.094 -9.32 -20.5 1 97 173 PHE A C 1
ATOM 1355 O O . PHE A 1 173 ? -13.312 -8.383 -21.281 1 97 173 PHE A O 1
ATOM 1362 N N . ASN A 1 174 ? -12.992 -10.523 -20.984 1 93.94 174 ASN A N 1
ATOM 1363 C CA . ASN A 1 174 ? -13.148 -10.898 -22.375 1 93.94 174 ASN A CA 1
ATOM 1364 C C . ASN A 1 174 ? -12.172 -10.148 -23.281 1 93.94 174 ASN A C 1
ATOM 1366 O O . ASN A 1 174 ? -12.57 -9.562 -24.281 1 93.94 174 ASN A O 1
ATOM 1370 N N . LEU A 1 175 ? -10.93 -10.141 -22.828 1 92.19 175 LEU A N 1
ATOM 1371 C CA . LEU A 1 175 ? -9.883 -9.484 -23.609 1 92.19 175 LEU A CA 1
ATOM 1372 C C . LEU A 1 175 ? -9.391 -10.383 -24.734 1 92.19 175 LEU A C 1
ATOM 1374 O O . LEU A 1 175 ? -9.336 -11.602 -24.578 1 92.19 175 LEU A O 1
ATOM 1378 N N . SER A 1 176 ? -9.055 -9.797 -25.859 1 88.06 176 SER A N 1
ATOM 1379 C CA . SER A 1 176 ? -8.516 -10.539 -27 1 88.06 176 SER A CA 1
ATOM 1380 C C . SER A 1 176 ? -7.109 -11.055 -26.719 1 88.06 176 SER A C 1
ATOM 1382 O O . SER A 1 176 ? -6.75 -12.156 -27.141 1 88.06 176 SER A O 1
ATOM 1384 N N . SER A 1 177 ? -6.301 -10.242 -26.047 1 81.56 177 SER A N 1
ATOM 1385 C CA . SER A 1 177 ? -4.977 -10.648 -25.594 1 81.56 177 SER A CA 1
ATOM 1386 C C . SER A 1 177 ? -4.984 -10.969 -24.109 1 81.56 177 SER A C 1
ATOM 1388 O O . SER A 1 177 ? -4.93 -10.062 -23.266 1 81.56 177 SER A O 1
ATOM 1390 N N . PRO A 1 178 ? -4.922 -12.211 -23.922 1 68.38 178 PRO A N 1
ATOM 1391 C CA . PRO A 1 178 ? -5.074 -12.609 -22.516 1 68.38 178 PRO A CA 1
ATOM 1392 C C . PRO A 1 178 ? -3.92 -12.133 -21.641 1 68.38 178 PRO A C 1
ATOM 1394 O O . PRO A 1 178 ? -4.043 -12.102 -20.422 1 68.38 178 PRO A O 1
ATOM 1397 N N . GLN A 1 179 ? -2.863 -11.695 -22.156 1 74.25 179 GLN A N 1
ATOM 1398 C CA . GLN A 1 179 ? -1.714 -11.273 -21.375 1 74.25 179 GLN A CA 1
ATOM 1399 C C . GLN A 1 179 ? -1.815 -9.797 -20.984 1 74.25 179 GLN A C 1
ATOM 1401 O O . GLN A 1 179 ? -1.118 -9.336 -20.078 1 74.25 179 GLN A O 1
ATOM 1406 N N . ALA A 1 180 ? -2.82 -9.156 -21.5 1 84.62 180 ALA A N 1
ATOM 1407 C CA . ALA A 1 180 ? -2.975 -7.734 -21.219 1 84.62 180 ALA A CA 1
ATOM 1408 C C . ALA A 1 180 ? -3.861 -7.5 -20 1 84.62 180 ALA A C 1
ATOM 1410 O O . ALA A 1 180 ? -4.75 -8.305 -19.719 1 84.62 180 ALA A O 1
ATOM 1411 N N . LEU A 1 181 ? -3.586 -6.473 -19.25 1 92 181 LEU A N 1
ATOM 1412 C CA . LEU A 1 181 ? -4.445 -6.078 -18.125 1 92 181 LEU A CA 1
ATOM 1413 C C . LEU A 1 181 ? -5.531 -5.117 -18.594 1 92 181 LEU A C 1
ATOM 1415 O O . LEU A 1 181 ? -5.297 -4.289 -19.484 1 92 181 LEU A O 1
ATOM 1419 N N . PHE A 1 182 ? -6.676 -5.305 -18.047 1 94.81 182 PHE A N 1
ATOM 1420 C CA . PHE A 1 182 ? -7.762 -4.359 -18.281 1 94.81 182 PHE A CA 1
ATOM 1421 C C . PHE A 1 182 ? -7.418 -2.988 -17.719 1 94.81 182 PHE A C 1
ATOM 1423 O O . PHE A 1 182 ? -7.09 -2.865 -16.531 1 94.81 182 PHE A O 1
ATOM 1430 N N . PRO A 1 183 ? -7.398 -1.877 -18.453 1 90.5 183 PRO A N 1
ATOM 1431 C CA . PRO A 1 183 ? -6.871 -0.578 -18.031 1 90.5 183 PRO A CA 1
ATOM 1432 C C . PRO A 1 183 ? -7.73 0.092 -16.969 1 90.5 183 PRO A C 1
ATOM 1434 O O . PRO A 1 183 ? -7.242 0.938 -16.219 1 90.5 183 PRO A O 1
ATOM 1437 N N . ARG A 1 184 ? -8.93 -0.146 -16.766 1 96.38 184 ARG A N 1
ATOM 1438 C CA . ARG A 1 184 ? -9.812 0.54 -15.828 1 96.38 184 ARG A CA 1
ATOM 1439 C C . ARG A 1 184 ? -10.18 -0.371 -14.664 1 96.38 184 ARG A C 1
ATOM 1441 O O . ARG A 1 184 ? -11.32 -0.346 -14.188 1 96.38 184 ARG A O 1
ATOM 1448 N N . ALA A 1 185 ? -9.258 -1.234 -14.305 1 97.88 185 ALA A N 1
ATOM 1449 C CA . ALA A 1 185 ? -9.375 -2.055 -13.102 1 97.88 185 ALA A CA 1
ATOM 1450 C C . ALA A 1 185 ? -8.164 -1.854 -12.188 1 97.88 185 ALA A C 1
ATOM 1452 O O . ALA A 1 185 ? -7.031 -1.756 -12.656 1 97.88 185 ALA A O 1
ATOM 1453 N N . THR A 1 186 ? -8.438 -1.712 -10.93 1 98.25 186 THR A N 1
ATOM 1454 C CA . THR A 1 186 ? -7.375 -1.548 -9.945 1 98.25 186 THR A CA 1
ATOM 1455 C C . THR A 1 186 ? -7.742 -2.238 -8.641 1 98.25 186 THR A C 1
ATOM 1457 O O . THR A 1 186 ? -8.75 -2.945 -8.562 1 98.25 186 THR A O 1
ATOM 1460 N N . THR A 1 187 ? -6.824 -2.141 -7.637 1 98.81 187 THR A N 1
ATOM 1461 C CA . THR A 1 187 ? -7.051 -2.799 -6.355 1 98.81 187 THR A CA 1
ATOM 1462 C C . THR A 1 187 ? -6.945 -1.8 -5.207 1 98.81 187 THR A C 1
ATOM 1464 O O . THR A 1 187 ? -6.207 -0.816 -5.301 1 98.81 187 THR A O 1
ATOM 1467 N N . GLU A 1 188 ? -7.762 -1.896 -4.273 1 98.88 188 GLU A N 1
ATOM 1468 C CA . GLU A 1 188 ? -7.637 -1.338 -2.93 1 98.88 188 GLU A CA 1
ATOM 1469 C C . GLU A 1 188 ? -7.207 -2.406 -1.928 1 98.88 188 GLU A C 1
ATOM 1471 O O . GLU A 1 188 ? -7.969 -3.328 -1.633 1 98.88 188 GLU A O 1
ATOM 1476 N N . ASP A 1 189 ? -6.012 -2.291 -1.31 1 98.75 189 ASP A N 1
ATOM 1477 C CA . ASP A 1 189 ? -5.34 -3.445 -0.72 1 98.75 189 ASP A CA 1
ATOM 1478 C C . ASP A 1 189 ? -5.277 -3.326 0.801 1 98.75 189 ASP A C 1
ATOM 1480 O O . ASP A 1 189 ? -4.441 -3.965 1.444 1 98.75 189 ASP A O 1
ATOM 1484 N N . PHE A 1 190 ? -6.199 -2.572 1.407 1 98.81 190 PHE A N 1
ATOM 1485 C CA . PHE A 1 190 ? -5.941 -2.291 2.814 1 98.81 190 PHE A CA 1
ATOM 1486 C C . PHE A 1 190 ? -7.199 -2.498 3.648 1 98.81 190 PHE A C 1
ATOM 1488 O O . PHE A 1 190 ? -7.133 -2.566 4.875 1 98.81 190 PHE A O 1
ATOM 1495 N N . ALA A 1 191 ? -8.336 -2.621 3.049 1 98.88 191 ALA A N 1
ATOM 1496 C CA . ALA A 1 191 ? -9.594 -2.736 3.775 1 98.88 191 ALA A CA 1
ATOM 1497 C C . ALA A 1 191 ? -9.602 -3.969 4.676 1 98.88 191 ALA A C 1
ATOM 1499 O O . ALA A 1 191 ? -9.141 -5.043 4.27 1 98.88 191 ALA A O 1
ATOM 1500 N N . LEU A 1 192 ? -10.141 -3.76 5.879 1 98.56 192 LEU A N 1
ATOM 1501 C CA . LEU A 1 192 ? -10.156 -4.836 6.863 1 98.56 192 LEU A CA 1
ATOM 1502 C C . LEU A 1 192 ? -11.586 -5.266 7.176 1 98.56 192 LEU A C 1
ATOM 1504 O O . LEU A 1 192 ? -11.805 -6.219 7.93 1 98.56 192 LEU A O 1
ATOM 1508 N N . ASP A 1 193 ? -12.594 -4.574 6.691 1 98.25 193 ASP A N 1
ATOM 1509 C CA . ASP A 1 193 ? -14.016 -4.902 6.828 1 98.25 193 ASP A CA 1
ATOM 1510 C C . ASP A 1 193 ? -14.836 -4.246 5.727 1 98.25 193 ASP A C 1
ATOM 1512 O O . ASP A 1 193 ? -14.289 -3.592 4.84 1 98.25 193 ASP A O 1
ATOM 1516 N N . SER A 1 194 ? -16.188 -4.461 5.801 1 98.56 194 SER A N 1
ATOM 1517 C CA . SER A 1 194 ? -17.062 -4.008 4.73 1 98.56 194 SER A CA 1
ATOM 1518 C C . SER A 1 194 ? -17.156 -2.484 4.691 1 98.56 194 SER A C 1
ATOM 1520 O O . SER A 1 194 ? -17.266 -1.89 3.619 1 98.56 194 SER A O 1
ATOM 1522 N N . PHE A 1 195 ? -17.094 -1.816 5.805 1 98.81 195 PHE A N 1
ATOM 1523 C CA . PHE A 1 195 ? -17.125 -0.359 5.82 1 98.81 195 PHE A CA 1
ATOM 1524 C C . PHE A 1 195 ? -15.898 0.218 5.137 1 98.81 195 PHE A C 1
ATOM 1526 O O . PHE A 1 195 ? -16 1.113 4.297 1 98.81 195 PHE A O 1
ATOM 1533 N N . GLN A 1 196 ? -14.758 -0.344 5.457 1 98.81 196 GLN A N 1
ATOM 1534 C CA . GLN A 1 196 ? -13.508 0.119 4.867 1 98.81 196 GLN A CA 1
ATOM 1535 C C . GLN A 1 196 ? -13.438 -0.221 3.383 1 98.81 196 GLN A C 1
ATOM 1537 O O . GLN A 1 196 ? -12.852 0.524 2.596 1 98.81 196 GLN A O 1
ATOM 1542 N N . ASN A 1 197 ? -14.031 -1.366 2.98 1 98.94 197 ASN A N 1
ATOM 1543 C CA . ASN A 1 197 ? -14.109 -1.636 1.549 1 98.94 197 ASN A CA 1
ATOM 1544 C C . ASN A 1 197 ? -14.711 -0.459 0.789 1 98.94 197 ASN A C 1
ATOM 1546 O O . ASN A 1 197 ? -14.195 -0.054 -0.253 1 98.94 197 ASN A O 1
ATOM 1550 N N . LEU A 1 198 ? -15.773 0.04 1.346 1 98.94 198 LEU A N 1
ATOM 1551 C CA . LEU A 1 198 ? -16.469 1.145 0.692 1 98.94 198 LEU A CA 1
ATOM 1552 C C . LEU A 1 198 ? -15.648 2.43 0.784 1 98.94 198 LEU A C 1
ATOM 1554 O O . LEU A 1 198 ? -15.32 3.033 -0.238 1 98.94 198 LEU A O 1
ATOM 1558 N N . LEU A 1 199 ? -15.25 2.803 1.938 1 98.81 199 LEU A N 1
ATOM 1559 C CA . LEU A 1 199 ? -14.555 4.059 2.186 1 98.81 199 LEU A CA 1
ATOM 1560 C C . LEU A 1 199 ? -13.219 4.094 1.449 1 98.81 199 LEU A C 1
ATOM 1562 O O . LEU A 1 199 ? -12.914 5.07 0.762 1 98.81 199 LEU A O 1
ATOM 1566 N N . PHE A 1 200 ? -12.422 3.037 1.571 1 98.88 200 PHE A N 1
ATOM 1567 C CA . PHE A 1 200 ? -11.086 3.023 0.987 1 98.88 200 PHE A CA 1
ATOM 1568 C C . PHE A 1 200 ? -11.164 2.93 -0.533 1 98.88 200 PHE A C 1
ATOM 1570 O O . PHE A 1 200 ? -10.281 3.426 -1.234 1 98.88 200 PHE A O 1
ATOM 1577 N N . SER A 1 201 ? -12.234 2.328 -1.032 1 98.94 201 SER A N 1
ATOM 1578 C CA . SER A 1 201 ? -12.398 2.311 -2.482 1 98.94 201 SER A CA 1
ATOM 1579 C C . SER A 1 201 ? -12.68 3.707 -3.023 1 98.94 201 SER A C 1
ATOM 1581 O O . SER A 1 201 ? -12.242 4.051 -4.125 1 98.94 201 SER A O 1
ATOM 1583 N N . ILE A 1 202 ? -13.422 4.508 -2.279 1 98.88 202 ILE A N 1
ATOM 1584 C CA . ILE A 1 202 ? -13.633 5.898 -2.666 1 98.88 202 ILE A CA 1
ATOM 1585 C C . ILE A 1 202 ? -12.297 6.645 -2.676 1 98.88 202 ILE A C 1
ATOM 1587 O O . ILE A 1 202 ? -12 7.387 -3.615 1 98.88 202 ILE A O 1
ATOM 1591 N N . ALA A 1 203 ? -11.531 6.422 -1.665 1 98.75 203 ALA A N 1
ATOM 1592 C CA . ALA A 1 203 ? -10.211 7.039 -1.596 1 98.75 203 ALA A CA 1
ATOM 1593 C C . ALA A 1 203 ? -9.32 6.57 -2.746 1 98.75 203 ALA A C 1
ATOM 1595 O O . ALA A 1 203 ? -8.602 7.371 -3.348 1 98.75 203 ALA A O 1
ATOM 1596 N N . ARG A 1 204 ? -9.375 5.266 -3.064 1 98.81 204 ARG A N 1
ATOM 1597 C CA . ARG A 1 204 ? -8.602 4.707 -4.168 1 98.81 204 ARG A CA 1
ATOM 1598 C C . ARG A 1 204 ? -9.031 5.309 -5.5 1 98.81 204 ARG A C 1
ATOM 1600 O O . ARG A 1 204 ? -8.195 5.582 -6.363 1 98.81 204 ARG A O 1
ATOM 1607 N N . PHE A 1 205 ? -10.305 5.5 -5.684 1 98.81 205 PHE A N 1
ATOM 1608 C CA . PHE A 1 205 ? -10.812 6.156 -6.883 1 98.81 205 PHE A CA 1
ATOM 1609 C C . PHE A 1 205 ? -10.211 7.547 -7.035 1 98.81 205 PHE A C 1
ATOM 1611 O O . PHE A 1 205 ? -9.766 7.922 -8.125 1 98.81 205 PHE A O 1
ATOM 1618 N N . PHE A 1 206 ? -10.211 8.289 -5.941 1 98 206 PHE A N 1
ATOM 1619 C CA . PHE A 1 206 ? -9.617 9.625 -5.961 1 98 206 PHE A CA 1
ATOM 1620 C C . PHE A 1 206 ? -8.125 9.555 -6.27 1 98 206 PHE A C 1
ATOM 1622 O O . PHE A 1 206 ? -7.613 10.352 -7.055 1 98 206 PHE A O 1
ATOM 1629 N N . GLU A 1 207 ? -7.527 8.633 -5.609 1 97.19 207 GLU A N 1
ATOM 1630 C CA . GLU A 1 207 ? -6.105 8.422 -5.867 1 97.19 207 GLU A CA 1
ATOM 1631 C C . GLU A 1 207 ? -5.844 8.172 -7.348 1 97.19 207 GLU A C 1
ATOM 1633 O O . GLU A 1 207 ? -4.883 8.703 -7.91 1 97.19 207 GLU A O 1
ATOM 1638 N N . TYR A 1 208 ? -6.652 7.426 -7.969 1 97.75 208 TYR A N 1
ATOM 1639 C CA . TYR A 1 208 ? -6.496 6.949 -9.336 1 97.75 208 TYR A CA 1
ATOM 1640 C C . TYR A 1 208 ? -6.879 8.031 -10.344 1 97.75 208 TYR A C 1
ATOM 1642 O O . TYR A 1 208 ? -6.219 8.195 -11.367 1 97.75 208 TYR A O 1
ATOM 1650 N N . THR A 1 209 ? -7.871 8.898 -10.031 1 97.25 209 THR A N 1
ATOM 1651 C CA . THR A 1 209 ? -8.445 9.766 -11.055 1 97.25 209 THR A CA 1
ATOM 1652 C C . THR A 1 209 ? -8.203 11.234 -10.711 1 97.25 209 THR A C 1
ATOM 1654 O O . THR A 1 209 ? -8.305 12.102 -11.578 1 97.25 209 THR A O 1
ATOM 1657 N N . GLY A 1 210 ? -8.008 11.5 -9.445 1 94.69 210 GLY A N 1
ATOM 1658 C CA . GLY A 1 210 ? -7.855 12.883 -9.016 1 94.69 210 GLY A CA 1
ATOM 1659 C C . GLY A 1 210 ? -9.172 13.539 -8.641 1 94.69 210 GLY A C 1
ATOM 1660 O O . GLY A 1 210 ? -9.195 14.703 -8.227 1 94.69 210 GLY A O 1
ATOM 1661 N N . ARG A 1 211 ? -10.227 12.758 -8.75 1 95.19 211 ARG A N 1
ATOM 1662 C CA . ARG A 1 211 ? -11.547 13.258 -8.383 1 95.19 211 ARG A CA 1
ATOM 1663 C C . ARG A 1 211 ? -12.367 12.188 -7.668 1 95.19 211 ARG A C 1
ATOM 1665 O O . ARG A 1 211 ? -12.016 11 -7.715 1 95.19 211 ARG A O 1
ATOM 1672 N N . TYR A 1 212 ? -13.422 12.594 -6.977 1 97.31 212 TYR A N 1
ATOM 1673 C CA . TYR A 1 212 ? -14.312 11.633 -6.332 1 97.31 212 TYR A CA 1
ATOM 1674 C C . TYR A 1 212 ? -15.344 11.109 -7.316 1 97.31 212 TYR A C 1
ATOM 1676 O O . TYR A 1 212 ? -15.688 11.781 -8.289 1 97.31 212 TYR A O 1
ATOM 1684 N N . PRO A 1 213 ? -15.844 9.891 -7.105 1 98.5 213 PRO A N 1
ATOM 1685 C CA . PRO A 1 213 ? -16.844 9.344 -8.023 1 98.5 213 PRO A CA 1
ATOM 1686 C C . PRO A 1 213 ? -18.188 10.062 -7.938 1 98.5 213 PRO A C 1
ATOM 1688 O O . PRO A 1 213 ? -18.5 10.664 -6.91 1 98.5 213 PRO A O 1
ATOM 1691 N N . GLU A 1 214 ? -18.938 9.945 -9.023 1 97.88 214 GLU A N 1
ATOM 1692 C CA . GLU A 1 214 ? -20.297 10.484 -9.062 1 97.88 214 GLU A CA 1
ATOM 1693 C C . GLU A 1 214 ? -21.312 9.414 -8.711 1 97.88 214 GLU A C 1
ATOM 1695 O O . GLU A 1 214 ? -22.422 9.727 -8.242 1 97.88 214 GLU A O 1
ATOM 1700 N N . ARG A 1 215 ? -20.984 8.219 -8.992 1 98.44 215 ARG A N 1
ATOM 1701 C CA . ARG A 1 215 ? -21.828 7.07 -8.695 1 98.44 215 ARG A CA 1
ATOM 1702 C C . ARG A 1 215 ? -21.016 5.898 -8.164 1 98.44 215 ARG A C 1
ATOM 1704 O O . ARG A 1 215 ? -19.859 5.727 -8.523 1 98.44 215 ARG A O 1
ATOM 1711 N N . ILE A 1 216 ? -21.688 5.105 -7.32 1 98.88 216 ILE A N 1
ATOM 1712 C CA . ILE A 1 216 ? -21.047 3.932 -6.742 1 98.88 216 ILE A CA 1
ATOM 1713 C C . ILE A 1 216 ? -21.938 2.705 -6.941 1 98.88 216 ILE A C 1
ATOM 1715 O O . ILE A 1 216 ? -23.141 2.764 -6.73 1 98.88 216 ILE A O 1
ATOM 1719 N N . THR A 1 217 ? -21.328 1.664 -7.41 1 98.94 217 THR A N 1
ATOM 1720 C CA . THR A 1 217 ? -21.953 0.353 -7.461 1 98.94 217 THR A CA 1
ATOM 1721 C C . THR A 1 217 ? -21.141 -0.675 -6.684 1 98.94 217 THR A C 1
ATOM 1723 O O . THR A 1 217 ? -19.938 -0.82 -6.91 1 98.94 217 THR A O 1
ATOM 1726 N N . VAL A 1 218 ? -21.812 -1.336 -5.758 1 98.94 218 VAL A N 1
ATOM 1727 C CA . VAL A 1 218 ? -21.172 -2.412 -5.004 1 98.94 218 VAL A CA 1
ATOM 1728 C C . VAL A 1 218 ? -21.734 -3.76 -5.453 1 98.94 218 VAL A C 1
ATOM 1730 O O . VAL A 1 218 ? -22.953 -3.92 -5.59 1 98.94 218 VAL A O 1
ATOM 1733 N N . VAL A 1 219 ? -20.844 -4.691 -5.715 1 98.62 219 VAL A N 1
ATOM 1734 C CA . VAL A 1 219 ? -21.234 -6.055 -6.066 1 98.62 219 VAL A CA 1
ATOM 1735 C C . VAL A 1 219 ? -20.875 -7.004 -4.922 1 98.62 219 VAL A C 1
ATOM 1737 O O . VAL A 1 219 ? -19.719 -7.078 -4.508 1 98.62 219 VAL A O 1
ATOM 1740 N N . GLY A 1 220 ? -21.812 -7.672 -4.383 1 96.31 220 GLY A N 1
ATOM 1741 C CA . GLY A 1 220 ? -21.547 -8.578 -3.275 1 96.31 220 GLY A CA 1
ATOM 1742 C C . GLY A 1 220 ? -22.703 -9.5 -2.967 1 96.31 220 GLY A C 1
ATOM 1743 O O . GLY A 1 220 ? -23.625 -9.641 -3.773 1 96.31 220 GLY A O 1
ATOM 1744 N N . TYR A 1 221 ? -22.656 -10.148 -1.816 1 93.5 221 TYR A N 1
ATOM 1745 C CA . TYR A 1 221 ? -23.734 -11.016 -1.356 1 93.5 221 TYR A CA 1
ATOM 1746 C C . TYR A 1 221 ? -25.016 -10.219 -1.148 1 93.5 221 TYR A C 1
ATOM 1748 O O . TYR A 1 221 ? -25 -9.141 -0.553 1 93.5 221 TYR A O 1
ATOM 1756 N N . GLU A 1 222 ? -26.094 -10.836 -1.565 1 93.44 222 GLU A N 1
ATOM 1757 C CA . GLU A 1 222 ? -27.375 -10.18 -1.37 1 93.44 222 GLU A CA 1
ATOM 1758 C C . GLU A 1 222 ? -27.656 -9.938 0.111 1 93.44 222 GLU A C 1
ATOM 1760 O O . GLU A 1 222 ? -28.219 -8.906 0.479 1 93.44 222 GLU A O 1
ATOM 1765 N N . MET A 1 223 ? -27.281 -10.805 0.966 1 92 223 MET A N 1
ATOM 1766 C CA . MET A 1 223 ? -27.562 -10.695 2.395 1 92 223 MET A CA 1
ATOM 1767 C C . MET A 1 223 ? -26.891 -9.461 2.986 1 92 223 MET A C 1
ATOM 1769 O O . MET A 1 223 ? -27.266 -9.008 4.07 1 92 223 MET A O 1
ATOM 1773 N N . LYS A 1 224 ? -25.891 -8.906 2.309 1 95.81 224 LYS A N 1
ATOM 1774 C CA . LYS A 1 224 ? -25.156 -7.754 2.836 1 95.81 224 LYS A CA 1
ATOM 1775 C C . LYS A 1 224 ? -25.75 -6.445 2.32 1 95.81 224 LYS A C 1
ATOM 1777 O O . LYS A 1 224 ? -25.312 -5.363 2.721 1 95.81 224 LYS A O 1
ATOM 1782 N N . ARG A 1 225 ? -26.75 -6.48 1.464 1 97 225 ARG A N 1
ATOM 1783 C CA . ARG A 1 225 ? -27.344 -5.301 0.848 1 97 225 ARG A CA 1
ATOM 1784 C C . ARG A 1 225 ? -27.781 -4.289 1.905 1 97 225 ARG A C 1
ATOM 1786 O O . ARG A 1 225 ? -27.422 -3.111 1.825 1 97 225 ARG A O 1
ATOM 1793 N N . ARG A 1 226 ? -28.5 -4.773 2.852 1 97.5 226 ARG A N 1
ATOM 1794 C CA . ARG A 1 226 ? -29.062 -3.873 3.852 1 97.5 226 ARG A CA 1
ATOM 1795 C C . ARG A 1 226 ? -27.969 -3.154 4.621 1 97.5 226 ARG A C 1
ATOM 1797 O O . ARG A 1 226 ? -28.078 -1.957 4.895 1 97.5 226 ARG A O 1
ATOM 1804 N N . ARG A 1 227 ? -26.938 -3.803 4.965 1 98.38 227 ARG A N 1
ATOM 1805 C CA . ARG A 1 227 ? -25.828 -3.225 5.711 1 98.38 227 ARG A CA 1
ATOM 1806 C C . ARG A 1 227 ? -25.125 -2.145 4.898 1 98.38 227 ARG A C 1
ATOM 1808 O O . ARG A 1 227 ? -24.875 -1.049 5.402 1 98.38 227 ARG A O 1
ATOM 1815 N N . PHE A 1 228 ? -24.875 -2.389 3.607 1 98.75 228 PHE A N 1
ATOM 1816 C CA . PHE A 1 228 ? -24.203 -1.432 2.748 1 98.75 228 PHE A CA 1
ATOM 1817 C C . PHE A 1 228 ? -25.062 -0.208 2.498 1 98.75 228 PHE A C 1
ATOM 1819 O O . PHE A 1 228 ? -24.594 0.927 2.574 1 98.75 228 PHE A O 1
ATOM 1826 N N . VAL A 1 229 ? -26.328 -0.44 2.262 1 98.56 229 VAL A N 1
ATOM 1827 C CA . VAL A 1 229 ? -27.203 0.64 1.84 1 98.56 229 VAL A CA 1
ATOM 1828 C C . VAL A 1 229 ? -27.656 1.45 3.057 1 98.56 229 VAL A C 1
ATOM 1830 O O . VAL A 1 229 ? -27.578 2.682 3.051 1 98.56 229 VAL A O 1
ATOM 1833 N N . LYS A 1 230 ? -27.984 0.795 4.129 1 98.31 230 LYS A N 1
ATOM 1834 C CA . LYS A 1 230 ? -28.625 1.485 5.246 1 98.31 230 LYS A CA 1
ATOM 1835 C C . LYS A 1 230 ? -27.578 1.966 6.254 1 98.31 230 LYS A C 1
ATOM 1837 O O . LYS A 1 230 ? -27.797 2.949 6.965 1 98.31 230 LYS A O 1
ATOM 1842 N N . LEU A 1 231 ? -26.453 1.312 6.309 1 98.69 231 LEU A N 1
ATOM 1843 C CA . LEU A 1 231 ? -25.5 1.664 7.359 1 98.69 231 LEU A CA 1
ATOM 1844 C C . LEU A 1 231 ? -24.25 2.301 6.77 1 98.69 231 LEU A C 1
ATOM 1846 O O . LEU A 1 231 ? -23.953 3.463 7.051 1 98.69 231 LEU A O 1
ATOM 1850 N N . HIS A 1 232 ? -23.469 1.596 5.891 1 98.81 232 HIS A N 1
ATOM 1851 C CA . HIS A 1 232 ? -22.203 2.102 5.383 1 98.81 232 HIS A CA 1
ATOM 1852 C C . HIS A 1 232 ? -22.406 3.355 4.539 1 98.81 232 HIS A C 1
ATOM 1854 O O . HIS A 1 232 ? -21.75 4.375 4.762 1 98.81 232 HIS A O 1
ATOM 1860 N N . ARG A 1 233 ? -23.297 3.273 3.543 1 98.69 233 ARG A N 1
ATOM 1861 C CA . ARG A 1 233 ? -23.609 4.426 2.703 1 98.69 233 ARG A CA 1
ATOM 1862 C C . ARG A 1 233 ? -24.031 5.621 3.549 1 98.69 233 ARG A C 1
ATOM 1864 O O . ARG A 1 233 ? -23.562 6.742 3.328 1 98.69 233 ARG A O 1
ATOM 1871 N N . ALA A 1 234 ? -24.891 5.359 4.492 1 97.75 234 ALA A N 1
ATOM 1872 C CA . ALA A 1 234 ? -25.422 6.426 5.344 1 97.75 234 ALA A CA 1
ATOM 1873 C C . ALA A 1 234 ? -24.312 7.027 6.207 1 97.75 234 ALA A C 1
ATOM 1875 O O . ALA A 1 234 ? -24.266 8.242 6.402 1 97.75 234 ALA A O 1
ATOM 1876 N N . ALA A 1 235 ? -23.453 6.211 6.73 1 98.12 235 ALA A N 1
ATOM 1877 C CA . ALA A 1 235 ? -22.344 6.668 7.562 1 98.12 235 ALA A CA 1
ATOM 1878 C C . ALA A 1 235 ? -21.422 7.609 6.781 1 98.12 235 ALA A C 1
ATOM 1880 O O . ALA A 1 235 ? -20.781 8.484 7.367 1 98.12 235 ALA A O 1
ATOM 1881 N N . LEU A 1 236 ? -21.422 7.453 5.453 1 98.06 236 LEU A N 1
ATOM 1882 C CA . LEU A 1 236 ? -20.594 8.289 4.594 1 98.06 236 LEU A CA 1
ATOM 1883 C C . LEU A 1 236 ? -21.391 9.469 4.055 1 98.06 236 LEU A C 1
ATOM 1885 O O . LEU A 1 236 ? -20.844 10.289 3.301 1 98.06 236 LEU A O 1
ATOM 1889 N N . HIS A 1 237 ? -22.594 9.547 4.406 1 97.25 237 HIS A N 1
ATOM 1890 C CA . HIS A 1 237 ? -23.5 10.578 3.902 1 97.25 237 HIS A CA 1
ATOM 1891 C C . HIS A 1 237 ? -23.562 10.547 2.379 1 97.25 237 HIS A C 1
ATOM 1893 O O . HIS A 1 237 ? -23.719 11.594 1.742 1 97.25 237 HIS A O 1
ATOM 1899 N N . TRP A 1 238 ? -23.391 9.367 1.801 1 98.12 238 TRP A N 1
ATOM 1900 C CA . TRP A 1 238 ? -23.484 9.258 0.349 1 98.12 238 TRP A CA 1
ATOM 1901 C C . TRP A 1 238 ? -24.953 9.266 -0.096 1 98.12 238 TRP A C 1
ATOM 1903 O O . TRP A 1 238 ? -25.781 8.57 0.486 1 98.12 238 TRP A O 1
ATOM 1913 N N . PRO A 1 239 ? -25.312 10.008 -1.109 1 96.94 239 PRO A N 1
ATOM 1914 C CA . PRO A 1 239 ? -26.719 10.078 -1.532 1 96.94 239 PRO A CA 1
ATOM 1915 C C . PRO A 1 239 ? -27.25 8.734 -2.016 1 96.94 239 PRO A C 1
ATOM 1917 O O . PRO A 1 239 ? -26.578 8.023 -2.764 1 96.94 239 PRO A O 1
ATOM 1920 N N . ILE A 1 240 ? -28.469 8.422 -1.662 1 97.12 240 ILE A N 1
ATOM 1921 C CA . ILE A 1 240 ? -29.047 7.109 -1.918 1 97.12 240 ILE A CA 1
ATOM 1922 C C . ILE A 1 240 ? -29.328 6.949 -3.412 1 97.12 240 ILE A C 1
ATOM 1924 O O . ILE A 1 240 ? -29.25 5.84 -3.947 1 97.12 240 ILE A O 1
ATOM 1928 N N . ASP A 1 241 ? -29.578 8.023 -4.137 1 96.88 241 ASP A N 1
ATOM 1929 C CA . ASP A 1 241 ? -29.953 7.957 -5.543 1 96.88 241 ASP A CA 1
ATOM 1930 C C . ASP A 1 241 ? -28.734 7.68 -6.426 1 96.88 241 ASP A C 1
ATOM 1932 O O . ASP A 1 241 ? -28.891 7.324 -7.598 1 96.88 241 ASP A O 1
ATOM 1936 N N . ARG A 1 242 ? -27.531 7.797 -5.879 1 98.12 242 ARG A N 1
ATOM 1937 C CA . ARG A 1 242 ? -26.312 7.574 -6.648 1 98.12 242 ARG A CA 1
ATOM 1938 C C . ARG A 1 242 ? -25.562 6.359 -6.125 1 98.12 242 ARG A C 1
ATOM 1940 O O . ARG A 1 242 ? -24.359 6.199 -6.402 1 98.12 242 ARG A O 1
ATOM 1947 N N . PHE A 1 243 ? -26.266 5.562 -5.281 1 98.69 243 PHE A N 1
ATOM 1948 C CA . PHE A 1 243 ? -25.703 4.348 -4.711 1 98.69 243 PHE A CA 1
ATOM 1949 C C . PHE A 1 243 ? -26.469 3.117 -5.18 1 98.69 243 PHE A C 1
ATOM 1951 O O . PHE A 1 243 ? -27.672 3.008 -4.949 1 98.69 243 PHE A O 1
ATOM 1958 N N . HIS A 1 244 ? -25.734 2.193 -5.789 1 98.75 244 HIS A N 1
ATOM 1959 C CA . HIS A 1 244 ? -26.344 0.964 -6.289 1 98.75 244 HIS A CA 1
ATOM 1960 C C . HIS A 1 244 ? -25.656 -0.266 -5.707 1 98.75 244 HIS A C 1
ATOM 1962 O O . HIS A 1 244 ? -24.438 -0.287 -5.555 1 98.75 244 HIS A O 1
ATOM 1968 N N . TYR A 1 245 ? -26.469 -1.244 -5.324 1 98.56 245 TYR A N 1
ATOM 1969 C CA . TYR A 1 245 ? -25.969 -2.527 -4.844 1 98.56 245 TYR A CA 1
ATOM 1970 C C . TYR A 1 245 ? -26.484 -3.672 -5.707 1 98.56 245 TYR A C 1
ATOM 1972 O O . TYR A 1 245 ? -27.703 -3.785 -5.938 1 98.56 245 TYR A O 1
ATOM 1980 N N . LEU A 1 246 ? -25.578 -4.441 -6.215 1 97.69 246 LEU A N 1
ATOM 1981 C CA . LEU A 1 246 ? -25.922 -5.621 -7 1 97.69 246 LEU A CA 1
ATOM 1982 C C . LEU A 1 246 ? -25.609 -6.898 -6.23 1 97.69 246 LEU A C 1
ATOM 1984 O O . LEU A 1 246 ? -24.438 -7.266 -6.078 1 97.69 246 LEU A O 1
ATOM 1988 N N . GLY A 1 247 ? -26.672 -7.559 -5.777 1 94.06 247 GLY A N 1
ATOM 1989 C CA . GLY A 1 247 ? -26.516 -8.844 -5.113 1 94.06 247 GLY A CA 1
ATOM 1990 C C . GLY A 1 247 ? -26.328 -10 -6.074 1 94.06 247 GLY A C 1
ATOM 1991 O O . GLY A 1 247 ? -27.062 -10.133 -7.051 1 94.06 247 GLY A O 1
ATOM 1992 N N . ALA A 1 248 ? -25.203 -10.758 -5.84 1 85.25 248 ALA A N 1
ATOM 1993 C CA . ALA A 1 248 ? -24.938 -11.93 -6.668 1 85.25 248 ALA A CA 1
ATOM 1994 C C . ALA A 1 248 ? -24.719 -13.172 -5.812 1 85.25 248 ALA A C 1
ATOM 1996 O O . ALA A 1 248 ? -23.734 -13.266 -5.074 1 85.25 248 ALA A O 1
ATOM 1997 N N . ASP A 1 249 ? -25.75 -14.062 -5.773 1 80.44 249 ASP A N 1
ATOM 1998 C CA . ASP A 1 249 ? -25.688 -15.312 -5.027 1 80.44 249 ASP A CA 1
ATOM 1999 C C . ASP A 1 249 ? -25.906 -16.516 -5.941 1 80.44 249 ASP A C 1
ATOM 2001 O O . ASP A 1 249 ? -26.984 -16.672 -6.52 1 80.44 249 ASP A O 1
ATOM 2005 N N . PRO A 1 250 ? -24.891 -17.219 -6.527 1 63.91 250 PRO A N 1
ATOM 2006 C CA . PRO A 1 250 ? -25.125 -18.281 -7.512 1 63.91 250 PRO A CA 1
ATOM 2007 C C . PRO A 1 250 ? -26.219 -19.266 -7.086 1 63.91 250 PRO A C 1
ATOM 2009 O O . PRO A 1 250 ? -26.938 -19.797 -7.93 1 63.91 250 PRO A O 1
ATOM 2012 N N . TYR A 1 251 ? -25.984 -19.969 -5.977 1 60.66 251 TYR A N 1
ATOM 2013 C CA . TYR A 1 251 ? -26.906 -21.078 -5.762 1 60.66 251 TYR A CA 1
ATOM 2014 C C . TYR A 1 251 ? -28.172 -20.625 -5.051 1 60.66 251 TYR A C 1
ATOM 2016 O O . TYR A 1 251 ? -28.969 -21.438 -4.574 1 60.66 251 TYR A O 1
ATOM 2024 N N . GLY A 1 252 ? -28.547 -19.391 -5.32 1 55.84 252 GLY A N 1
ATOM 2025 C CA . GLY A 1 252 ? -29.828 -18.938 -4.773 1 55.84 252 GLY A CA 1
ATOM 2026 C C . GLY A 1 252 ? -29.734 -18.531 -3.314 1 55.84 252 GLY A C 1
ATOM 2027 O O . GLY A 1 252 ? -28.734 -17.938 -2.887 1 55.84 252 GLY A O 1
ATOM 2028 N N . GLU A 1 253 ? -30.578 -19.156 -2.455 1 51.44 253 GLU A N 1
ATOM 2029 C CA . GLU A 1 253 ? -31.031 -18.703 -1.146 1 51.44 253 GLU A CA 1
ATOM 2030 C C . GLU A 1 253 ? -29.891 -18.688 -0.135 1 51.44 253 GLU A C 1
ATOM 2032 O O . GLU A 1 253 ? -29.344 -19.75 0.199 1 51.44 253 GLU A O 1
ATOM 2037 N N . GLU A 1 254 ? -29.031 -17.734 -0.259 1 56.81 254 GLU A N 1
ATOM 2038 C CA . GLU A 1 254 ? -28.328 -17.641 1.017 1 56.81 254 GLU A CA 1
ATOM 2039 C C . GLU A 1 254 ? -29.234 -18.062 2.174 1 56.81 254 GLU A C 1
ATOM 2041 O O . GLU A 1 254 ? -30.344 -17.547 2.334 1 56.81 254 GLU A O 1
ATOM 2046 N N . GLY A 1 255 ? -29.109 -19.344 2.43 1 64.62 255 GLY A N 1
ATOM 2047 C CA . GLY A 1 255 ? -30.016 -19.969 3.389 1 64.62 255 GLY A CA 1
ATOM 2048 C C . GLY A 1 255 ? -30.141 -19.188 4.68 1 64.62 255 GLY A C 1
ATOM 2049 O O . GLY A 1 255 ? -29.531 -18.141 4.844 1 64.62 255 GLY A O 1
ATOM 2050 N N . VAL A 1 256 ? -31.125 -19.422 5.383 1 74.88 256 VAL A N 1
ATOM 2051 C CA . VAL A 1 256 ? -31.484 -18.875 6.688 1 74.88 256 VAL A CA 1
ATOM 2052 C C . VAL A 1 256 ? -30.234 -18.766 7.559 1 74.88 256 VAL A C 1
ATOM 2054 O O . VAL A 1 256 ? -30.047 -17.781 8.266 1 74.88 256 VAL A O 1
ATOM 2057 N N . GLN A 1 257 ? -29.344 -19.594 7.301 1 80.06 257 GLN A N 1
ATOM 2058 C CA . GLN A 1 257 ? -28.141 -19.609 8.141 1 80.06 257 GLN A CA 1
ATOM 2059 C C . GLN A 1 257 ? -27.203 -18.453 7.777 1 80.06 257 GLN A C 1
ATOM 2061 O O . GLN A 1 257 ? -26.625 -17.812 8.656 1 80.06 257 GLN A O 1
ATOM 2066 N N . ALA A 1 258 ? -27.078 -18.203 6.48 1 83.44 258 ALA A N 1
ATOM 2067 C CA . ALA A 1 258 ? -26.219 -17.109 6.027 1 83.44 258 ALA A CA 1
ATOM 2068 C C . ALA A 1 258 ? -26.797 -15.75 6.453 1 83.44 258 ALA A C 1
ATOM 2070 O O . ALA A 1 258 ? -26.047 -14.859 6.863 1 83.44 258 ALA A O 1
ATOM 2071 N N . GLN A 1 259 ? -28.047 -15.68 6.449 1 87.56 259 GLN A N 1
ATOM 2072 C CA . GLN A 1 259 ? -28.703 -14.453 6.863 1 87.56 259 GLN A CA 1
ATOM 2073 C C . GLN A 1 259 ? -28.531 -14.211 8.359 1 87.56 259 GLN A C 1
ATOM 2075 O O . GLN A 1 259 ? -28.328 -13.07 8.797 1 87.56 259 GLN A O 1
ATOM 2080 N N . ASP A 1 260 ? -28.641 -15.289 9.078 1 90.25 260 ASP A N 1
ATOM 2081 C CA . ASP A 1 260 ? -28.438 -15.18 10.516 1 90.25 260 ASP A CA 1
ATOM 2082 C C . ASP A 1 260 ? -27 -14.773 10.844 1 90.25 260 ASP A C 1
ATOM 2084 O O . ASP A 1 260 ? -26.781 -13.961 11.742 1 90.25 260 ASP A O 1
ATOM 2088 N N . GLY A 1 261 ? -26.094 -15.336 10.133 1 89.81 261 GLY A N 1
ATOM 2089 C CA . GLY A 1 261 ? -24.703 -14.953 10.305 1 89.81 261 GLY A CA 1
ATOM 2090 C C . GLY A 1 261 ? -24.438 -13.5 9.977 1 89.81 261 GLY A C 1
ATOM 2091 O O . GLY A 1 261 ? -23.719 -12.812 10.719 1 89.81 261 GLY A O 1
ATOM 2092 N N . GLU A 1 262 ? -25.047 -13.047 8.891 1 93.12 262 GLU A N 1
ATOM 2093 C CA . GLU A 1 262 ? -24.938 -11.648 8.492 1 93.12 262 GLU A CA 1
ATOM 2094 C C . GLU A 1 262 ? -25.531 -10.727 9.547 1 93.12 262 GLU A C 1
ATOM 2096 O O . GLU A 1 262 ? -24.938 -9.719 9.914 1 93.12 262 GLU A O 1
ATOM 2101 N N . ASN A 1 263 ? -26.625 -11.086 10.047 1 95.19 263 ASN A N 1
ATOM 2102 C CA . ASN A 1 263 ? -27.281 -10.258 11.055 1 95.19 263 ASN A CA 1
ATOM 2103 C C . ASN A 1 263 ? -26.453 -10.18 12.336 1 95.19 263 ASN A C 1
ATOM 2105 O O . ASN A 1 263 ? -26.219 -9.094 12.859 1 95.19 263 ASN A O 1
ATOM 2109 N N . LYS A 1 264 ? -25.953 -11.273 12.75 1 94.69 264 LYS A N 1
ATOM 2110 C CA . LYS A 1 264 ? -25.281 -11.383 14.039 1 94.69 264 LYS A CA 1
ATOM 2111 C C . LYS A 1 264 ? -23.859 -10.797 13.977 1 94.69 264 LYS A C 1
ATOM 2113 O O . LYS A 1 264 ? -23.406 -10.156 14.922 1 94.69 264 LYS A O 1
ATOM 2118 N N . ASN A 1 265 ? -23.219 -10.984 12.828 1 93.44 265 ASN A N 1
ATOM 2119 C CA . ASN A 1 265 ? -21.797 -10.672 12.781 1 93.44 265 ASN A CA 1
ATOM 2120 C C . ASN A 1 265 ? -21.531 -9.422 11.938 1 93.44 265 ASN A C 1
ATOM 2122 O O . ASN A 1 265 ? -20.422 -8.883 11.961 1 93.44 265 ASN A O 1
ATOM 2126 N N . GLY A 1 266 ? -22.547 -8.969 11.242 1 95.88 266 GLY A N 1
ATOM 2127 C CA . GLY A 1 266 ? -22.344 -7.848 10.336 1 95.88 266 GLY A CA 1
ATOM 2128 C C . GLY A 1 266 ? -23.281 -6.684 10.625 1 95.88 266 GLY A C 1
ATOM 2129 O O . GLY A 1 266 ? -22.859 -5.691 11.234 1 95.88 266 GLY A O 1
ATOM 2130 N N . TYR A 1 267 ? -24.531 -6.938 10.438 1 97.69 267 TYR A N 1
ATOM 2131 C CA . TYR A 1 267 ? -25.5 -5.852 10.492 1 97.69 267 TYR A CA 1
ATOM 2132 C C . TYR A 1 267 ? -25.609 -5.289 11.906 1 97.69 267 TYR A C 1
ATOM 2134 O O . TYR A 1 267 ? -25.438 -4.086 12.117 1 97.69 267 TYR A O 1
ATOM 2142 N N . LEU A 1 268 ? -25.875 -6.086 12.883 1 98.12 268 LEU A N 1
ATOM 2143 C CA . LEU A 1 268 ? -26.125 -5.625 14.242 1 98.12 268 LEU A CA 1
ATOM 2144 C C . LEU A 1 268 ? -24.875 -4.977 14.836 1 98.12 268 LEU A C 1
ATOM 2146 O O . LEU A 1 268 ? -24.938 -3.896 15.422 1 98.12 268 LEU A O 1
ATOM 2150 N N . PRO A 1 269 ? -23.75 -5.59 14.648 1 98.25 269 PRO A N 1
ATOM 2151 C CA . PRO A 1 269 ? -22.547 -4.926 15.156 1 98.25 269 PRO A CA 1
ATOM 2152 C C . PRO A 1 269 ? -22.344 -3.537 14.562 1 98.25 269 PRO A C 1
ATOM 2154 O O . PRO A 1 269 ? -21.984 -2.6 15.281 1 98.25 269 PRO A O 1
ATOM 2157 N N . TYR A 1 270 ? -22.641 -3.299 13.281 1 98.5 270 TYR A N 1
ATOM 2158 C CA . TYR A 1 270 ? -22.438 -2 12.648 1 98.5 270 TYR A CA 1
ATOM 2159 C C . TYR A 1 270 ? -23.562 -1.044 12.992 1 98.5 270 TYR A C 1
ATOM 2161 O O . TYR A 1 270 ? -23.422 0.175 12.891 1 98.5 270 TYR A O 1
ATOM 2169 N N . LEU A 1 271 ? -24.656 -1.625 13.32 1 98 271 LEU A N 1
ATOM 2170 C CA . LEU A 1 271 ? -25.734 -0.782 13.828 1 98 271 LEU A CA 1
ATOM 2171 C C . LEU A 1 271 ? -25.328 -0.099 15.125 1 98 271 LEU A C 1
ATOM 2173 O O . LEU A 1 271 ? -25.672 1.06 15.367 1 98 271 LEU A O 1
ATOM 2177 N N . GLU A 1 272 ? -24.531 -0.762 15.914 1 97.75 272 GLU A N 1
ATOM 2178 C CA . GLU A 1 272 ? -24.109 -0.283 17.234 1 97.75 272 GLU A CA 1
ATOM 2179 C C . GLU A 1 272 ? -22.812 0.518 17.141 1 97.75 272 GLU A C 1
ATOM 2181 O O . GLU A 1 272 ? -22.531 1.357 18 1 97.75 272 GLU A O 1
ATOM 2186 N N . ASP A 1 273 ? -22.047 0.312 16.188 1 98.38 273 ASP A N 1
ATOM 2187 C CA . ASP A 1 273 ? -20.75 0.953 15.945 1 98.38 273 ASP A CA 1
ATOM 2188 C C . ASP A 1 273 ? -20.562 1.283 14.469 1 98.38 273 ASP A C 1
ATOM 2190 O O . ASP A 1 273 ? -19.875 0.562 13.75 1 98.38 273 ASP A O 1
ATOM 2194 N N . LYS A 1 274 ? -21.047 2.393 14.062 1 98.38 274 LYS A N 1
ATOM 2195 C CA . LYS A 1 274 ? -21.266 2.713 12.656 1 98.38 274 LYS A CA 1
ATOM 2196 C C . LYS A 1 274 ? -19.938 2.797 11.906 1 98.38 274 LYS A C 1
ATOM 2198 O O . LYS A 1 274 ? -19.891 2.574 10.695 1 98.38 274 LYS A O 1
ATOM 2203 N N . TYR A 1 275 ? -18.922 3.076 12.617 1 98.56 275 TYR A N 1
ATOM 2204 C CA . TYR A 1 275 ? -17.656 3.287 11.93 1 98.56 275 TYR A CA 1
ATOM 2205 C C . TYR A 1 275 ? -16.656 2.189 12.281 1 98.56 275 TYR A C 1
ATOM 2207 O O . TYR A 1 275 ? -15.477 2.266 11.906 1 98.56 275 TYR A O 1
ATOM 2215 N N . GLY A 1 276 ? -17.062 1.148 13.039 1 98.06 276 GLY A N 1
ATOM 2216 C CA . GLY A 1 276 ? -16.297 -0.063 13.289 1 98.06 276 GLY A CA 1
ATOM 2217 C C . GLY A 1 276 ? -15.031 0.186 14.086 1 98.06 276 GLY A C 1
ATOM 2218 O O . GLY A 1 276 ? -14.047 -0.547 13.953 1 98.06 276 GLY A O 1
ATOM 2219 N N . CYS A 1 277 ? -14.992 1.202 14.945 1 98 277 CYS A N 1
ATOM 2220 C CA . CYS A 1 277 ? -13.75 1.589 15.609 1 98 277 CYS A CA 1
ATOM 2221 C C . CYS A 1 277 ? -13.82 1.297 17.109 1 98 277 CYS A C 1
ATOM 2223 O O . CYS A 1 277 ? -13.008 1.803 17.875 1 98 277 CYS A O 1
ATOM 2225 N N . HIS A 1 278 ? -14.867 0.435 17.516 1 97.12 278 HIS A N 1
ATOM 2226 C CA . HIS A 1 278 ? -15 0.096 18.938 1 97.12 278 HIS A CA 1
ATOM 2227 C C . HIS A 1 278 ? -15.086 -1.414 19.125 1 97.12 278 HIS A C 1
ATOM 2229 O O . HIS A 1 278 ? -15.555 -2.135 18.234 1 97.12 278 HIS A O 1
ATOM 2235 N N . SER A 1 279 ? -14.594 -1.855 20.234 1 93.69 279 SER A N 1
ATOM 2236 C CA . SER A 1 279 ? -14.797 -3.145 20.891 1 93.69 279 SER A CA 1
ATOM 2237 C C . SER A 1 279 ? -14.695 -4.293 19.891 1 93.69 279 SER A C 1
ATOM 2239 O O . SER A 1 279 ? -13.617 -4.57 19.359 1 93.69 279 SER A O 1
ATOM 2241 N N . TYR A 1 280 ? -15.906 -4.84 19.562 1 96.56 280 TYR A N 1
ATOM 2242 C CA . TYR A 1 280 ? -15.969 -6.066 18.766 1 96.56 280 TYR A CA 1
ATOM 2243 C C . TYR A 1 280 ? -15.414 -5.836 17.359 1 96.56 280 TYR A C 1
ATOM 2245 O O . TYR A 1 280 ? -14.586 -6.613 16.891 1 96.56 280 TYR A O 1
ATOM 2253 N N . LEU A 1 281 ? -15.797 -4.832 16.719 1 98.06 281 LEU A N 1
ATOM 2254 C CA . LEU A 1 281 ? -15.406 -4.574 15.336 1 98.06 281 LEU A CA 1
ATOM 2255 C C . LEU A 1 281 ? -13.945 -4.152 15.258 1 98.06 281 LEU A C 1
ATOM 2257 O O . LEU A 1 281 ? -13.242 -4.496 14.297 1 98.06 281 LEU A O 1
ATOM 2261 N N . LEU A 1 282 ? -13.484 -3.412 16.219 1 97.88 282 LEU A N 1
ATOM 2262 C CA . LEU A 1 282 ? -12.078 -3.043 16.25 1 97.88 282 LEU A CA 1
ATOM 2263 C C . LEU A 1 282 ? -11.195 -4.27 16.453 1 97.88 282 LEU A C 1
ATOM 2265 O O . LEU A 1 282 ? -10.133 -4.391 15.836 1 97.88 282 LEU A O 1
ATOM 2269 N N . THR A 1 283 ? -11.617 -5.152 17.312 1 97.44 283 THR A N 1
ATOM 2270 C CA . THR A 1 283 ? -10.883 -6.395 17.531 1 97.44 283 THR A CA 1
ATOM 2271 C C . THR A 1 283 ? -10.797 -7.211 16.25 1 97.44 283 THR A C 1
ATOM 2273 O O . THR A 1 283 ? -9.75 -7.777 15.93 1 97.44 283 THR A O 1
ATOM 2276 N N . LYS A 1 284 ? -11.859 -7.211 15.531 1 96.75 284 LYS A N 1
ATOM 2277 C CA . LYS A 1 284 ? -11.875 -7.902 14.242 1 96.75 284 LYS A CA 1
ATOM 2278 C C . LYS A 1 284 ? -10.875 -7.277 13.281 1 96.75 284 LYS A C 1
ATOM 2280 O O . LYS A 1 284 ? -10.164 -7.988 12.562 1 96.75 284 LYS A O 1
ATOM 2285 N N . ARG A 1 285 ? -10.805 -5.973 13.234 1 97.88 285 ARG A N 1
ATOM 2286 C CA . ARG A 1 285 ? -9.836 -5.281 12.383 1 97.88 285 ARG A CA 1
ATOM 2287 C C . ARG A 1 285 ? -8.406 -5.641 12.781 1 97.88 285 ARG A C 1
ATOM 2289 O O . ARG A 1 285 ? -7.562 -5.898 11.922 1 97.88 285 ARG A O 1
ATOM 2296 N N . ARG A 1 286 ? -8.18 -5.711 14.031 1 96.81 286 ARG A N 1
ATOM 2297 C CA . ARG A 1 286 ? -6.848 -6.035 14.523 1 96.81 286 ARG A CA 1
ATOM 2298 C C . ARG A 1 286 ? -6.422 -7.43 14.078 1 96.81 286 ARG A C 1
ATOM 2300 O O . ARG A 1 286 ? -5.27 -7.645 13.695 1 96.81 286 ARG A O 1
ATOM 2307 N N . GLN A 1 287 ? -7.328 -8.336 14.086 1 95.81 287 GLN A N 1
ATOM 2308 C CA . GLN A 1 287 ? -7.047 -9.711 13.688 1 95.81 287 GLN A CA 1
ATOM 2309 C C . GLN A 1 287 ? -6.785 -9.812 12.188 1 95.81 287 GLN A C 1
ATOM 2311 O O . GLN A 1 287 ? -6.09 -10.719 11.727 1 95.81 287 GLN A O 1
ATOM 2316 N N . ARG A 1 288 ? -7.293 -8.844 11.492 1 97.12 288 ARG A N 1
ATOM 2317 C CA . ARG A 1 288 ? -7.234 -8.898 10.031 1 97.12 288 ARG A CA 1
ATOM 2318 C C . ARG A 1 288 ? -6.094 -8.039 9.5 1 97.12 288 ARG A C 1
ATOM 2320 O O . ARG A 1 288 ? -5.938 -7.895 8.281 1 97.12 288 ARG A O 1
ATOM 2327 N N . ASN A 1 289 ? -5.254 -7.445 10.391 1 97.25 289 ASN A N 1
ATOM 2328 C CA . ASN A 1 289 ? -4.07 -6.703 9.969 1 97.25 289 ASN A CA 1
ATOM 2329 C C . ASN A 1 289 ? -2.797 -7.293 10.57 1 97.25 289 ASN A C 1
ATOM 2331 O O . ASN A 1 289 ? -1.989 -6.57 11.156 1 97.25 289 ASN A O 1
ATOM 2335 N N . PRO A 1 290 ? -2.619 -8.617 10.367 1 94.94 290 PRO A N 1
ATOM 2336 C CA . PRO A 1 290 ? -1.463 -9.273 10.984 1 94.94 290 PRO A CA 1
ATOM 2337 C C . PRO A 1 290 ? -0.134 -8.797 10.406 1 94.94 290 PRO A C 1
ATOM 2339 O O . PRO A 1 290 ? 0.916 -8.977 11.023 1 94.94 290 PRO A O 1
ATOM 2342 N N . PHE A 1 291 ? -0.13 -8.164 9.281 1 96.19 291 PHE A N 1
ATOM 2343 C CA . PHE A 1 291 ? 1.105 -7.773 8.609 1 96.19 291 PHE A CA 1
ATOM 2344 C C . PHE A 1 291 ? 1.393 -6.293 8.82 1 96.19 291 PHE A C 1
ATOM 2346 O O . PHE A 1 291 ? 2.289 -5.734 8.18 1 96.19 291 PHE A O 1
ATOM 2353 N N . ARG A 1 292 ? 0.59 -5.586 9.617 1 96.94 292 ARG A N 1
ATOM 2354 C CA . ARG A 1 292 ? 0.821 -4.227 10.094 1 96.94 292 ARG A CA 1
ATOM 2355 C C . ARG A 1 292 ? 0.896 -3.244 8.93 1 96.94 292 ARG A C 1
ATOM 2357 O O . ARG A 1 292 ? 1.831 -2.445 8.844 1 96.94 292 ARG A O 1
ATOM 2364 N N . ARG A 1 293 ? -0.085 -3.316 8.086 1 98.12 293 ARG A N 1
ATOM 2365 C CA . ARG A 1 293 ? -0.145 -2.467 6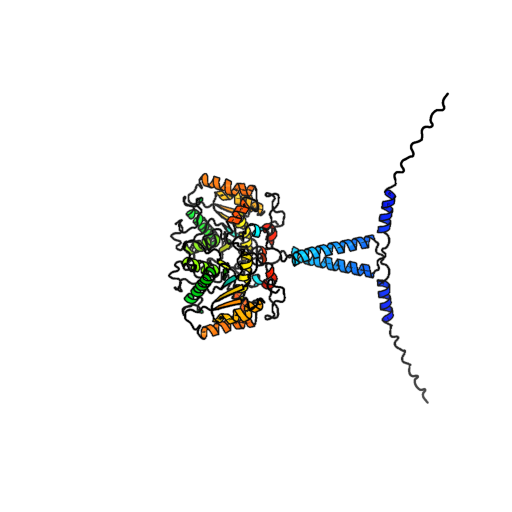.902 1 98.12 293 ARG A CA 1
ATOM 2366 C C . ARG A 1 293 ? -0.822 -1.138 7.219 1 98.12 293 ARG A C 1
ATOM 2368 O O . ARG A 1 293 ? -1.809 -1.096 7.957 1 98.12 293 ARG A O 1
ATOM 2375 N N . PHE A 1 294 ? -0.283 -0.084 6.715 1 98.12 294 PHE A N 1
ATOM 2376 C CA . PHE A 1 294 ? -0.851 1.259 6.715 1 98.12 294 PHE A CA 1
ATOM 2377 C C . PHE A 1 294 ? -1.39 1.618 5.336 1 98.12 294 PHE A C 1
ATOM 2379 O O . PHE A 1 294 ? -0.73 1.375 4.324 1 98.12 294 PHE A O 1
ATOM 2386 N N . HIS A 1 295 ? -2.594 2.139 5.289 1 98.44 295 HIS A N 1
ATOM 2387 C CA . HIS A 1 295 ? -3.107 2.586 3.998 1 98.44 295 HIS A CA 1
ATOM 2388 C C . HIS A 1 295 ? -2.566 3.967 3.639 1 98.44 295 HIS A C 1
ATOM 2390 O O . HIS A 1 295 ? -2.266 4.77 4.523 1 98.44 295 HIS A O 1
ATOM 2396 N N . PRO A 1 296 ? -2.49 4.297 2.377 1 98.25 296 PRO A N 1
ATOM 2397 C CA . PRO A 1 296 ? -1.87 5.539 1.906 1 98.25 296 PRO A CA 1
ATOM 2398 C C . PRO A 1 296 ? -2.857 6.699 1.827 1 98.25 296 PRO A C 1
ATOM 2400 O O . PRO A 1 296 ? -2.48 7.812 1.45 1 98.25 296 PRO A O 1
ATOM 2403 N N . TYR A 1 297 ? -4.012 6.562 2.221 1 98.19 297 TYR A N 1
ATOM 2404 C CA . TYR A 1 297 ? -5.094 7.461 1.835 1 98.19 297 TYR A CA 1
ATOM 2405 C C . TYR A 1 297 ? -5.02 8.773 2.611 1 98.19 297 TYR A C 1
ATOM 2407 O O . TYR A 1 297 ? -5.578 9.781 2.188 1 98.19 297 TYR A O 1
ATOM 2415 N N . TYR A 1 298 ? -4.312 8.797 3.752 1 95.81 298 TYR A N 1
ATOM 2416 C CA . TYR A 1 298 ? -4.098 10.07 4.441 1 95.81 298 TYR A CA 1
ATOM 2417 C C . TYR A 1 298 ? -3.348 11.055 3.555 1 95.81 298 TYR A C 1
ATOM 2419 O O . TYR A 1 298 ? -3.562 12.266 3.643 1 95.81 298 TYR A O 1
ATOM 2427 N N . ALA A 1 299 ? -2.496 10.477 2.744 1 94.88 299 ALA A N 1
ATOM 2428 C CA . ALA A 1 299 ? -1.708 11.312 1.839 1 94.88 299 ALA A CA 1
ATOM 2429 C C . ALA A 1 299 ? -2.418 11.484 0.499 1 94.88 299 ALA A C 1
ATOM 2431 O O . ALA A 1 299 ? -2.412 12.578 -0.074 1 94.88 299 ALA A O 1
ATOM 2432 N N . SER A 1 300 ? -3.061 10.477 -0.005 1 97.06 300 SER A N 1
ATOM 2433 C CA . SER A 1 300 ? -3.551 10.484 -1.38 1 97.06 300 SER A CA 1
ATOM 2434 C C . SER A 1 300 ? -4.953 11.078 -1.466 1 97.06 300 SER A C 1
ATOM 2436 O O . SER A 1 300 ? -5.363 11.562 -2.521 1 97.06 300 SER A O 1
ATOM 2438 N N . ALA A 1 301 ? -5.703 11.008 -0.411 1 96.31 301 ALA A N 1
ATOM 2439 C CA . ALA A 1 301 ? -7.062 11.539 -0.364 1 96.31 301 ALA A CA 1
ATOM 2440 C C . ALA A 1 301 ? -7.281 12.375 0.892 1 96.31 301 ALA A C 1
ATOM 2442 O O . ALA A 1 301 ? -8.133 12.055 1.724 1 96.31 301 ALA A O 1
ATOM 2443 N N . PRO A 1 302 ? -6.645 13.5 0.951 1 92.25 302 PRO A N 1
ATOM 2444 C CA . PRO A 1 302 ? -6.641 14.289 2.186 1 92.25 302 PRO A CA 1
ATOM 2445 C C . PRO A 1 302 ? -8.023 14.812 2.559 1 92.25 302 PRO A C 1
ATOM 2447 O O . PRO A 1 302 ? -8.305 15.047 3.736 1 92.25 302 PRO A O 1
ATOM 2450 N N . GLY A 1 303 ? -8.93 14.945 1.606 1 92.25 303 GLY A N 1
ATOM 2451 C CA . GLY A 1 303 ? -10.281 15.406 1.887 1 92.25 303 GLY A CA 1
ATOM 2452 C C . GLY A 1 303 ? -11.062 14.453 2.777 1 92.25 303 GLY A C 1
ATOM 2453 O O . GLY A 1 303 ? -12.094 14.828 3.34 1 92.25 303 GLY A O 1
ATOM 2454 N N . LEU A 1 304 ? -10.555 13.25 2.965 1 96.31 304 LEU A N 1
ATOM 2455 C CA . LEU A 1 304 ? -11.266 12.234 3.727 1 96.31 304 LEU A CA 1
ATOM 2456 C C . LEU A 1 304 ? -10.594 11.984 5.07 1 96.31 304 LEU A C 1
ATOM 2458 O O . LEU A 1 304 ? -10.977 11.07 5.801 1 96.31 304 LEU A O 1
ATOM 2462 N N . LYS A 1 305 ? -9.586 12.734 5.445 1 93.62 305 LYS A N 1
ATOM 2463 C CA . LYS A 1 305 ? -8.812 12.531 6.664 1 93.62 305 LYS A CA 1
ATOM 2464 C C . LYS A 1 305 ? -9.711 12.508 7.895 1 93.62 305 LYS A C 1
ATOM 2466 O O . LYS A 1 305 ? -9.57 11.641 8.758 1 93.62 305 LYS A O 1
ATOM 2471 N N . GLY A 1 306 ? -10.609 13.469 7.934 1 92.25 306 GLY A N 1
ATOM 2472 C CA . GLY A 1 306 ? -11.531 13.508 9.062 1 92.25 306 GLY A CA 1
ATOM 2473 C C . GLY A 1 306 ? -12.336 12.234 9.219 1 92.25 306 GLY A C 1
ATOM 2474 O O . GLY A 1 306 ? -12.562 11.773 10.336 1 92.25 306 GLY A O 1
ATOM 2475 N N . LEU A 1 307 ? -12.727 11.695 8.125 1 95.44 307 LEU A N 1
ATOM 2476 C CA . LEU A 1 307 ? -13.523 10.477 8.133 1 95.44 307 LEU A CA 1
ATOM 2477 C C . LEU A 1 307 ? -12.68 9.273 8.562 1 95.44 307 LEU A C 1
ATOM 2479 O O . LEU A 1 307 ? -13.156 8.391 9.273 1 95.44 307 LEU A O 1
ATOM 2483 N N . PHE A 1 308 ? -11.414 9.242 8.125 1 96.94 308 PHE A N 1
ATOM 2484 C CA . PHE A 1 308 ? -10.523 8.156 8.508 1 96.94 308 PHE A CA 1
ATOM 2485 C C . PHE A 1 308 ? -10.344 8.102 10.016 1 96.94 308 PHE A C 1
ATOM 2487 O O . PHE A 1 308 ? -10.203 7.023 10.594 1 96.94 308 PHE A O 1
ATOM 2494 N N . ASP A 1 309 ? -10.422 9.266 10.641 1 93.44 309 ASP A N 1
ATOM 2495 C CA . ASP A 1 309 ? -10.117 9.359 12.062 1 93.44 309 ASP A CA 1
ATOM 2496 C C . ASP A 1 309 ? -11.391 9.453 12.898 1 93.44 309 ASP A C 1
ATOM 2498 O O . ASP A 1 309 ? -11.328 9.562 14.125 1 93.44 309 ASP A O 1
ATOM 2502 N N . TRP A 1 310 ? -12.547 9.391 12.266 1 95.94 310 TRP A N 1
ATOM 2503 C CA . TRP A 1 310 ? -13.805 9.57 12.984 1 95.94 310 TRP A CA 1
ATOM 2504 C C . TRP A 1 310 ? -14.125 8.352 13.836 1 95.94 310 TRP A C 1
ATOM 2506 O O . TRP A 1 310 ? -14.375 7.266 13.305 1 95.94 310 TRP A O 1
ATOM 2516 N N . CYS A 1 311 ? -14.016 8.508 15.125 1 97.06 311 CYS A N 1
ATOM 2517 C CA . CYS A 1 311 ? -14.391 7.5 16.109 1 97.06 311 CYS A CA 1
ATOM 2518 C C . CYS A 1 311 ? -15.016 8.148 17.344 1 97.06 311 CYS A C 1
ATOM 2520 O O . CYS A 1 311 ? -14.352 8.289 18.375 1 97.06 311 CYS A O 1
ATOM 2522 N N . PRO A 1 312 ? -16.25 8.477 17.297 1 95.81 312 PRO A N 1
ATOM 2523 C CA . PRO A 1 312 ? -16.891 9.219 18.391 1 95.81 312 PRO A CA 1
ATOM 2524 C C . PRO A 1 312 ? -17.125 8.352 19.625 1 95.81 312 PRO A C 1
ATOM 2526 O O . PRO A 1 312 ? -17.25 7.133 19.516 1 95.81 312 PRO A O 1
ATOM 2529 N N . ASP A 1 313 ? -17.281 9 20.766 1 95.75 313 ASP A N 1
ATOM 2530 C CA . ASP A 1 313 ? -17.578 8.289 22.016 1 95.75 313 ASP A CA 1
ATOM 2531 C C . ASP A 1 313 ? -18.906 7.559 21.922 1 95.75 313 ASP A C 1
ATOM 2533 O O . ASP A 1 313 ? -19.047 6.434 22.406 1 95.75 313 ASP A O 1
ATOM 2537 N N . LYS A 1 314 ? -19.828 8.328 21.375 1 97.06 314 LYS A N 1
ATOM 2538 C CA . LYS A 1 314 ? -21.078 7.652 21.016 1 97.06 314 LYS A CA 1
ATOM 2539 C C . LYS A 1 314 ? -20.953 6.93 19.688 1 97.06 314 LYS A C 1
ATOM 2541 O O . LYS A 1 314 ? -21.031 7.555 18.625 1 97.06 314 LYS A O 1
ATOM 2546 N N . PRO A 1 315 ? -20.906 5.684 19.672 1 97.19 315 PRO A N 1
ATOM 2547 C CA . PRO A 1 315 ? -20.5 4.914 18.5 1 97.19 315 PRO A CA 1
ATOM 2548 C C . PRO A 1 315 ? -21.469 5.074 17.328 1 97.19 315 PRO A C 1
ATOM 2550 O O . PRO A 1 315 ? -21.109 4.75 16.188 1 97.19 315 PRO A O 1
ATOM 2553 N N . THR A 1 316 ? -22.625 5.551 17.594 1 97.25 316 THR A N 1
ATOM 2554 C CA . THR A 1 316 ? -23.625 5.648 16.531 1 97.25 316 THR A CA 1
ATOM 2555 C C . THR A 1 316 ? -23.672 7.066 15.961 1 97.25 316 THR A C 1
ATOM 2557 O O . THR A 1 316 ? -24.391 7.328 14.992 1 97.25 316 THR A O 1
ATOM 2560 N N . MET A 1 317 ? -22.906 7.926 16.516 1 97.56 317 MET A N 1
ATOM 2561 C CA . MET A 1 317 ? -22.922 9.312 16.062 1 97.56 317 MET A CA 1
ATOM 2562 C C . MET A 1 317 ? -22.328 9.43 14.664 1 97.56 317 MET A C 1
ATOM 2564 O O . MET A 1 317 ? -21.219 8.953 14.422 1 97.56 317 MET A O 1
ATOM 2568 N N . LEU A 1 318 ? -23.062 10.07 13.797 1 97.44 318 LEU A N 1
ATOM 2569 C CA . LEU A 1 318 ? -22.609 10.234 12.422 1 97.44 318 LEU A CA 1
ATOM 2570 C C . LEU A 1 318 ? -21.547 11.328 12.328 1 97.44 318 LEU A C 1
ATOM 2572 O O . LEU A 1 318 ? -21.531 12.258 13.133 1 97.44 318 LEU A O 1
ATOM 2576 N N . PHE A 1 319 ? -20.688 11.133 11.336 1 97.44 319 PHE A N 1
ATOM 2577 C CA . PHE A 1 319 ? -19.641 12.102 11.07 1 97.44 319 PHE A CA 1
ATOM 2578 C C . PHE A 1 319 ? -20.219 13.492 10.867 1 97.44 319 PHE A C 1
ATOM 2580 O O . PHE A 1 319 ? -21.156 13.672 10.102 1 97.44 319 PHE A O 1
ATOM 2587 N N . ASP A 1 320 ? -19.641 14.414 11.523 1 92.25 320 ASP A N 1
ATOM 2588 C CA . ASP A 1 320 ? -20.219 15.75 11.492 1 92.25 320 ASP A CA 1
ATOM 2589 C C . ASP A 1 320 ? -19.344 16.703 10.695 1 92.25 320 ASP A C 1
ATOM 2591 O O . ASP A 1 320 ? -19.594 17.922 10.695 1 92.25 320 ASP A O 1
ATOM 2595 N N . GLY A 1 321 ? -18.328 16.219 10.039 1 91.12 321 GLY A N 1
ATOM 2596 C CA . GLY A 1 321 ? -17.5 17.062 9.195 1 91.12 321 GLY A CA 1
ATOM 2597 C C . GLY A 1 321 ? -18.016 17.188 7.781 1 91.12 321 GLY A C 1
ATOM 2598 O O . GLY A 1 321 ? -19.109 16.703 7.465 1 91.12 321 GLY A O 1
ATOM 2599 N N . THR A 1 322 ? -17.297 17.906 6.973 1 89.81 322 THR A N 1
ATOM 2600 C CA . THR A 1 322 ? -17.672 18.109 5.578 1 89.81 322 THR A CA 1
ATOM 2601 C C . THR A 1 322 ? -17.062 17.031 4.691 1 89.81 322 THR A C 1
ATOM 2603 O O . THR A 1 322 ? -15.914 16.641 4.883 1 89.81 322 THR A O 1
ATOM 2606 N N . LEU A 1 323 ? -17.891 16.547 3.838 1 93.31 323 LEU A N 1
ATOM 2607 C CA . LEU A 1 323 ? -17.422 15.562 2.873 1 93.31 323 LEU A CA 1
ATOM 2608 C C . LEU A 1 323 ? -17.484 16.109 1.452 1 93.31 323 LEU A C 1
ATOM 2610 O O . LEU A 1 323 ? -18.344 16.953 1.148 1 93.31 323 LEU A O 1
ATOM 2614 N N . PRO A 1 324 ? -16.625 15.656 0.634 1 91.88 324 PRO A N 1
ATOM 2615 C CA . PRO A 1 324 ? -16.531 16.203 -0.721 1 91.88 324 PRO A CA 1
ATOM 2616 C C . PRO A 1 324 ? -17.828 16.031 -1.518 1 91.88 324 PRO A C 1
ATOM 2618 O O . PRO A 1 324 ? -18.062 16.781 -2.469 1 91.88 324 PRO A O 1
ATOM 2621 N N . TRP A 1 325 ? -18.672 15.133 -1.197 1 93.5 325 TRP A N 1
ATOM 2622 C CA . TRP A 1 325 ? -19.891 14.891 -1.971 1 93.5 325 TRP A CA 1
ATOM 2623 C C . TRP A 1 325 ? -21.125 15.398 -1.23 1 93.5 325 TRP A C 1
ATOM 2625 O O . TRP A 1 325 ? -22.25 15.18 -1.67 1 93.5 325 TRP A O 1
ATOM 2635 N N . SER A 1 326 ? -20.969 16.047 -0.059 1 81.38 326 SER A N 1
ATOM 2636 C CA . SER A 1 326 ? -22.094 16.562 0.709 1 81.38 326 SER A CA 1
ATOM 2637 C C . SER A 1 326 ? -22.531 17.922 0.18 1 81.38 326 SER A C 1
ATOM 2639 O O . SER A 1 326 ? -23.594 18.422 0.56 1 81.38 326 SER A O 1
ATOM 2641 N N . THR A 1 327 ? -22.344 18.484 -1.052 1 57.53 327 THR A N 1
ATOM 2642 C CA . THR A 1 327 ? -22.906 19.766 -1.428 1 57.53 327 THR A CA 1
ATOM 2643 C C . THR A 1 327 ? -24.422 19.688 -1.574 1 57.53 327 THR A C 1
ATOM 2645 O O . THR A 1 327 ? -24.953 18.625 -1.899 1 57.53 327 THR A O 1
ATOM 2648 N N . MET B 1 1 ? 36.812 103.812 -17.844 1 31.33 1 MET B N 1
ATOM 2649 C CA . MET B 1 1 ? 37.125 102.938 -16.688 1 31.33 1 MET B CA 1
ATOM 2650 C C . MET B 1 1 ? 35.875 102.312 -16.156 1 31.33 1 MET B C 1
ATOM 2652 O O . MET B 1 1 ? 35.031 102.938 -15.508 1 31.33 1 MET B O 1
ATOM 2656 N N . LEU B 1 2 ? 35.281 101.375 -16.953 1 40.28 2 LEU B N 1
ATOM 2657 C CA . LEU B 1 2 ? 33.969 100.75 -16.797 1 40.28 2 LEU B CA 1
ATOM 2658 C C . LEU B 1 2 ? 33.906 99.938 -15.539 1 40.28 2 LEU B C 1
ATOM 2660 O O . LEU B 1 2 ? 34.906 99.312 -15.156 1 40.28 2 LEU B O 1
ATOM 2664 N N . PRO B 1 3 ? 32.938 100.188 -14.586 1 43.78 3 PRO B N 1
ATOM 2665 C CA . PRO B 1 3 ? 32.875 99.625 -13.25 1 43.78 3 PRO B CA 1
ATOM 2666 C C . PRO B 1 3 ? 32.781 98.062 -13.289 1 43.78 3 PRO B C 1
ATOM 2668 O O . PRO B 1 3 ? 32.344 97.5 -14.281 1 43.78 3 PRO B O 1
ATOM 2671 N N . ILE B 1 4 ? 33.656 97.375 -12.57 1 44.28 4 ILE B N 1
ATOM 2672 C CA . ILE B 1 4 ? 33.875 95.938 -12.477 1 44.28 4 ILE B CA 1
ATOM 2673 C C . ILE B 1 4 ? 32.656 95.188 -11.922 1 44.28 4 ILE B C 1
ATOM 2675 O O . ILE B 1 4 ? 32.062 95.688 -10.938 1 44.28 4 ILE B O 1
ATOM 2679 N N . PRO B 1 5 ? 31.969 94.312 -12.672 1 43.84 5 PRO B N 1
ATOM 2680 C CA . PRO B 1 5 ? 30.734 93.562 -12.305 1 43.84 5 PRO B CA 1
ATOM 2681 C C . PRO B 1 5 ? 30.859 92.875 -10.969 1 43.84 5 PRO B C 1
ATOM 2683 O O . PRO B 1 5 ? 31.938 92.375 -10.617 1 43.84 5 PRO B O 1
ATOM 2686 N N . VAL B 1 6 ? 30.109 93.25 -9.914 1 43.25 6 VAL B N 1
ATOM 2687 C CA . VAL B 1 6 ? 30.016 92.75 -8.547 1 43.25 6 VAL B CA 1
ATOM 2688 C C . VAL B 1 6 ? 29.688 91.25 -8.562 1 43.25 6 VAL B C 1
ATOM 2690 O O . VAL B 1 6 ? 28.766 90.812 -9.242 1 43.25 6 VAL B O 1
ATOM 2693 N N . SER B 1 7 ? 30.625 90.312 -8.367 1 39.91 7 SER B N 1
ATOM 2694 C CA . SER B 1 7 ? 30.594 88.875 -8.297 1 39.91 7 SER B CA 1
ATOM 2695 C C . SER B 1 7 ? 29.562 88.375 -7.273 1 39.91 7 SER B C 1
ATOM 2697 O O . SER B 1 7 ? 29.562 88.875 -6.125 1 39.91 7 SER B O 1
ATOM 2699 N N . PHE B 1 8 ? 28.297 88.125 -7.68 1 38.78 8 PHE B N 1
ATOM 2700 C CA . PHE B 1 8 ? 27.188 87.562 -6.895 1 38.78 8 PHE B CA 1
ATOM 2701 C C . PHE B 1 8 ? 27.672 86.375 -6.078 1 38.78 8 PHE B C 1
ATOM 2703 O O . PHE B 1 8 ? 28.266 85.438 -6.621 1 38.78 8 PHE B O 1
ATOM 2710 N N . GLY B 1 9 ? 27.984 86.5 -4.785 1 38.53 9 GLY B N 1
ATOM 2711 C CA . GLY B 1 9 ? 28.391 85.562 -3.756 1 38.53 9 GLY B CA 1
ATOM 2712 C C . GLY B 1 9 ? 27.484 84.375 -3.656 1 38.53 9 GLY B C 1
ATOM 2713 O O . GLY B 1 9 ? 26.281 84.438 -3.928 1 38.53 9 GLY B O 1
ATOM 2714 N N . GLU B 1 10 ? 27.984 83.188 -3.869 1 41.25 10 GLU B N 1
ATOM 2715 C CA . GLU B 1 10 ? 27.406 81.812 -3.801 1 41.25 10 GLU B CA 1
ATOM 2716 C C . GLU B 1 10 ? 26.641 81.625 -2.494 1 41.25 10 GLU B C 1
ATOM 2718 O O . GLU B 1 10 ? 27.188 81.812 -1.411 1 41.25 10 GLU B O 1
ATOM 2723 N N . ARG B 1 11 ? 25.297 81.812 -2.475 1 44.72 11 ARG B N 1
ATOM 2724 C CA . ARG B 1 11 ? 24.453 81.5 -1.327 1 44.72 11 ARG B CA 1
ATOM 2725 C C . ARG B 1 11 ? 24.734 80.062 -0.802 1 44.72 11 ARG B C 1
ATOM 2727 O O . ARG B 1 11 ? 24.844 79.125 -1.582 1 44.72 11 ARG B O 1
ATOM 2734 N N . PRO B 1 12 ? 25.234 79.875 0.443 1 42.5 12 PRO B N 1
ATOM 2735 C CA . PRO B 1 12 ? 25.5 78.562 1.043 1 42.5 12 PRO B CA 1
ATOM 2736 C C . PRO B 1 12 ? 24.266 77.688 1.076 1 42.5 12 PRO B C 1
ATOM 2738 O O . PRO B 1 12 ? 23.156 78.188 1.256 1 42.5 12 PRO B O 1
ATOM 2741 N N . ARG B 1 13 ? 24.219 76.562 0.316 1 43.22 13 ARG B N 1
ATOM 2742 C CA . ARG B 1 13 ? 23.234 75.5 0.34 1 43.22 13 ARG B CA 1
ATOM 2743 C C . ARG B 1 13 ? 22.953 75.062 1.768 1 43.22 13 ARG B C 1
ATOM 2745 O O . ARG B 1 13 ? 23.875 74.625 2.473 1 43.22 13 ARG B O 1
ATOM 2752 N N . ARG B 1 14 ? 21.922 75.562 2.461 1 42.12 14 ARG B N 1
ATOM 2753 C CA . ARG B 1 14 ? 21.406 75.062 3.736 1 42.12 14 ARG B CA 1
ATOM 2754 C C . ARG B 1 14 ? 21.172 73.562 3.707 1 42.12 14 ARG B C 1
ATOM 2756 O O . ARG B 1 14 ? 20.422 73.062 2.865 1 42.12 14 ARG B O 1
ATOM 2763 N N . SER B 1 15 ? 22.188 72.75 3.967 1 40.12 15 SER B N 1
ATOM 2764 C CA . SER B 1 15 ? 21.984 71.312 4.238 1 40.12 15 SER B CA 1
ATOM 2765 C C . SER B 1 15 ? 20.828 71.125 5.211 1 40.12 15 SER B C 1
ATOM 2767 O O . SER B 1 15 ? 20.844 71.625 6.324 1 40.12 15 SER B O 1
ATOM 2769 N N . PHE B 1 16 ? 19.547 71.062 4.84 1 40.06 16 PHE B N 1
ATOM 2770 C CA . PHE B 1 16 ? 18.375 70.625 5.59 1 40.06 16 PHE B CA 1
ATOM 2771 C C . PHE B 1 16 ? 18.703 69.438 6.449 1 40.06 16 PHE B C 1
ATOM 2773 O O . PHE B 1 16 ? 19.172 68.438 5.945 1 40.06 16 PHE B O 1
ATOM 2780 N N . SER B 1 17 ? 19.062 69.625 7.707 1 41.47 17 SER B N 1
ATOM 2781 C CA . SER B 1 17 ? 19.5 68.688 8.773 1 41.47 17 SER B CA 1
ATOM 2782 C C . SER B 1 17 ? 18.547 67.562 8.945 1 41.47 17 SER B C 1
ATOM 2784 O O . SER B 1 17 ? 17.375 67.75 9.258 1 41.47 17 SER B O 1
ATOM 2786 N N . ARG B 1 18 ? 18.562 66.5 8.211 1 52.25 18 ARG B N 1
ATOM 2787 C CA . ARG B 1 18 ? 18 65.125 8.414 1 52.25 18 ARG B CA 1
ATOM 2788 C C . ARG B 1 18 ? 18.031 64.75 9.891 1 52.25 18 ARG B C 1
ATOM 2790 O O . ARG B 1 18 ? 17.422 63.781 10.297 1 52.25 18 ARG B O 1
ATOM 2797 N N . LYS B 1 19 ? 18.781 65.375 10.719 1 54.59 19 LYS B N 1
ATOM 2798 C CA . LYS B 1 19 ? 18.891 65 12.125 1 54.59 19 LYS B CA 1
ATOM 2799 C C . LYS B 1 19 ? 17.656 65.438 12.914 1 54.59 19 LYS B C 1
ATOM 2801 O O . LYS B 1 19 ? 17.281 64.812 13.891 1 54.59 19 LYS B O 1
ATOM 2806 N N . GLN B 1 20 ? 16.969 66.438 12.461 1 54.69 20 GLN B N 1
ATOM 2807 C CA . GLN B 1 20 ? 15.82 66.875 13.242 1 54.69 20 GLN B CA 1
ATOM 2808 C C . GLN B 1 20 ? 14.609 66 13.031 1 54.69 20 GLN B C 1
ATOM 2810 O O . GLN B 1 20 ? 13.828 65.75 13.953 1 54.69 20 GLN B O 1
ATOM 2815 N N . SER B 1 21 ? 14.555 65.438 11.867 1 59.78 21 SER B N 1
ATOM 2816 C CA . SER B 1 21 ? 13.383 64.625 11.555 1 59.78 21 SER B CA 1
ATOM 2817 C C . SER B 1 21 ? 13.43 63.25 12.289 1 59.78 21 SER B C 1
ATOM 2819 O O . SER B 1 21 ? 12.391 62.781 12.75 1 59.78 21 SER B O 1
ATOM 2821 N N . ARG B 1 22 ? 14.547 62.781 12.57 1 60.88 22 ARG B N 1
ATOM 2822 C CA . ARG B 1 22 ? 14.695 61.531 13.273 1 60.88 22 ARG B CA 1
ATOM 2823 C C . ARG B 1 22 ? 14.422 61.688 14.766 1 60.88 22 ARG B C 1
ATOM 2825 O O . ARG B 1 22 ? 13.859 60.781 15.398 1 60.88 22 ARG B O 1
ATOM 2832 N N . ARG B 1 23 ? 14.742 62.781 15.344 1 65.12 23 ARG B N 1
ATOM 2833 C CA . ARG B 1 23 ? 14.492 63.031 16.766 1 65.12 23 ARG B CA 1
ATOM 2834 C C . ARG B 1 23 ? 13 63.188 17.031 1 65.12 23 ARG B C 1
ATOM 2836 O O . ARG B 1 23 ? 12.516 62.719 18.078 1 65.12 23 ARG B O 1
ATOM 2843 N N . GLY B 1 24 ? 12.367 63.656 16.031 1 71.19 24 GLY B N 1
ATOM 2844 C CA . GLY B 1 24 ? 10.922 63.781 16.156 1 71.19 24 GLY B CA 1
ATOM 2845 C C . GLY B 1 24 ? 10.211 62.469 16.141 1 71.19 24 GLY B C 1
ATOM 2846 O O . GLY B 1 24 ? 9.281 62.25 16.922 1 71.19 24 GLY B O 1
ATOM 2847 N N . VAL B 1 25 ? 10.664 61.625 15.359 1 75.25 25 VAL B N 1
ATOM 2848 C CA . VAL B 1 25 ? 10.055 60.281 15.25 1 75.25 25 VAL B CA 1
ATOM 2849 C C . VAL B 1 25 ? 10.352 59.469 16.5 1 75.25 25 VAL B C 1
ATOM 2851 O O . VAL B 1 25 ? 9.469 58.812 17.047 1 75.25 25 VAL B O 1
ATOM 2854 N N . VAL B 1 26 ? 11.508 59.562 17 1 79.62 26 VAL B N 1
ATOM 2855 C CA . VAL B 1 26 ? 11.906 58.812 18.203 1 79.62 26 VAL B CA 1
ATOM 2856 C C . VAL B 1 26 ? 11.133 59.344 19.406 1 79.62 26 VAL B C 1
ATOM 2858 O O . VAL B 1 26 ? 10.672 58.562 20.25 1 79.62 26 VAL B O 1
ATOM 2861 N N . ASP B 1 27 ? 10.992 60.75 19.422 1 82.06 27 ASP B N 1
ATOM 2862 C CA . ASP B 1 27 ? 10.234 61.344 20.516 1 82.06 27 ASP B CA 1
ATOM 2863 C C . ASP B 1 27 ? 8.766 60.906 20.469 1 82.06 27 ASP B C 1
ATOM 2865 O O . ASP B 1 27 ? 8.156 60.656 21.5 1 82.06 27 ASP B O 1
ATOM 2869 N N . ALA B 1 28 ? 8.297 60.812 19.297 1 80.62 28 ALA B N 1
ATOM 2870 C CA . ALA B 1 28 ? 6.914 60.375 19.141 1 80.62 28 ALA B CA 1
ATOM 2871 C C . ALA B 1 28 ? 6.75 58.906 19.547 1 80.62 28 ALA B C 1
ATOM 2873 O O . ALA B 1 28 ? 5.734 58.531 20.141 1 80.62 28 ALA B O 1
ATOM 2874 N N . LEU B 1 29 ? 7.723 58.094 19.328 1 82.5 29 LEU B N 1
ATOM 2875 C CA . LEU B 1 29 ? 7.668 56.656 19.641 1 82.5 29 LEU B CA 1
ATOM 2876 C C . LEU B 1 29 ? 7.797 56.438 21.156 1 82.5 29 LEU B C 1
ATOM 2878 O O . LEU B 1 29 ? 7.211 55.5 21.688 1 82.5 29 LEU B O 1
ATOM 2882 N N . LEU B 1 30 ? 8.367 57.469 21.828 1 86.88 30 LEU B N 1
ATOM 2883 C CA . LEU B 1 30 ? 8.633 57.312 23.25 1 86.88 30 LEU B CA 1
ATOM 2884 C C . LEU B 1 30 ? 7.578 58.031 24.078 1 86.88 30 LEU B C 1
ATOM 2886 O O . LEU B 1 30 ? 7.578 57.938 25.312 1 86.88 30 LEU B O 1
ATOM 2890 N N . GLN B 1 31 ? 6.633 58.75 23.312 1 83.75 31 GLN B N 1
ATOM 2891 C CA . GLN B 1 31 ? 5.523 59.406 23.984 1 83.75 31 GLN B CA 1
ATOM 2892 C C . GLN B 1 31 ? 4.453 58.406 24.406 1 83.75 31 GLN B C 1
ATOM 2894 O O . GLN B 1 31 ? 4.293 57.344 23.766 1 83.75 31 GLN B O 1
ATOM 2899 N N . ARG B 1 32 ? 3.801 58.656 25.438 1 83.56 32 ARG B N 1
ATOM 2900 C CA . ARG B 1 32 ? 2.736 57.812 25.953 1 83.56 32 ARG B CA 1
ATOM 2901 C C . ARG B 1 32 ? 1.613 57.656 24.938 1 83.56 32 ARG B C 1
ATOM 2903 O O . ARG B 1 32 ? 1.212 58.625 24.297 1 83.56 32 ARG B O 1
ATOM 2910 N N . SER B 1 33 ? 1.196 56.469 24.703 1 84.25 33 SER B N 1
ATOM 2911 C CA . SER B 1 33 ? 0.17 56.156 23.719 1 84.25 33 SER B CA 1
ATOM 2912 C C . SER B 1 33 ? -1.204 56.625 24.172 1 84.25 33 SER B C 1
ATOM 2914 O O . SER B 1 33 ? -1.445 56.781 25.375 1 84.25 33 SER B O 1
ATOM 2916 N N . ARG B 1 34 ? -2.1 56.969 23.281 1 86.19 34 ARG B N 1
ATOM 2917 C CA . ARG B 1 34 ? -3.461 57.406 23.547 1 86.19 34 ARG B CA 1
ATOM 2918 C C . ARG B 1 34 ? -4.395 56.219 23.766 1 86.19 34 ARG B C 1
ATOM 2920 O O . ARG B 1 34 ? -5.582 56.406 24.031 1 86.19 34 ARG B O 1
ATOM 2927 N N . ILE B 1 35 ? -3.723 55 23.812 1 85.56 35 ILE B N 1
ATOM 2928 C CA . ILE B 1 35 ? -4.559 53.812 23.938 1 85.56 35 ILE B CA 1
ATOM 2929 C C . ILE B 1 35 ? -4.891 53.562 25.406 1 85.56 35 ILE B C 1
ATOM 2931 O O . ILE B 1 35 ? -4.078 53.844 26.297 1 85.56 35 ILE B O 1
ATOM 2935 N N . THR B 1 36 ? -6.098 53.25 25.656 1 88.06 36 THR B N 1
ATOM 2936 C CA . THR B 1 36 ? -6.547 52.969 27.016 1 88.06 36 THR B CA 1
ATOM 2937 C C . THR B 1 36 ? -5.977 51.656 27.531 1 88.06 36 THR B C 1
ATOM 2939 O O . THR B 1 36 ? -5.5 50.844 26.75 1 88.06 36 THR B O 1
ATOM 2942 N N . ASN B 1 37 ? -5.98 51.469 28.812 1 88.88 37 ASN B N 1
ATOM 2943 C CA . ASN B 1 37 ? -5.57 50.219 29.422 1 88.88 37 ASN B CA 1
ATOM 2944 C C . ASN B 1 37 ? -6.387 49.031 28.875 1 88.88 37 ASN B C 1
ATOM 2946 O O . ASN B 1 37 ? -5.855 47.969 28.672 1 88.88 37 ASN B O 1
ATOM 2950 N N . LEU B 1 38 ? -7.637 49.312 28.594 1 87.75 38 LEU B N 1
ATOM 2951 C CA . LEU B 1 38 ? -8.5 48.281 28.047 1 87.75 38 LEU B CA 1
ATOM 2952 C C . LEU B 1 38 ? -8.031 47.844 26.656 1 87.75 38 LEU B C 1
ATOM 2954 O O . LEU B 1 38 ? -8 46.656 26.328 1 87.75 38 LEU B O 1
ATOM 2958 N N . GLY B 1 39 ? -7.699 48.844 25.891 1 90.06 39 GLY B N 1
ATOM 2959 C CA . GLY B 1 39 ? -7.195 48.562 24.547 1 90.06 39 GLY B CA 1
ATOM 2960 C C . GLY B 1 39 ? -5.918 47.75 24.562 1 90.06 39 GLY B C 1
ATOM 2961 O O . GLY B 1 39 ? -5.773 46.812 23.781 1 90.06 39 GLY B O 1
ATOM 2962 N N . VAL B 1 40 ? -5.043 48.062 25.5 1 89.94 40 VAL B N 1
ATOM 2963 C CA . VAL B 1 40 ? -3.779 47.344 25.609 1 89.94 40 VAL B CA 1
ATOM 2964 C C . VAL B 1 40 ? -4.035 45.938 26.094 1 89.94 40 VAL B C 1
ATOM 2966 O O . VAL B 1 40 ? -3.438 44.969 25.578 1 89.94 40 VAL B O 1
ATOM 2969 N N . ILE B 1 41 ? -4.957 45.812 27 1 89.81 41 ILE B N 1
ATOM 2970 C CA . ILE B 1 41 ? -5.254 44.5 27.531 1 89.81 41 ILE B CA 1
ATOM 2971 C C . ILE B 1 41 ? -5.883 43.625 26.438 1 89.81 41 ILE B C 1
ATOM 2973 O O . ILE B 1 41 ? -5.531 42.438 26.297 1 89.81 41 ILE B O 1
ATOM 2977 N N . LEU B 1 42 ? -6.734 44.188 25.625 1 90.38 42 LEU B N 1
ATOM 2978 C CA . LEU B 1 42 ? -7.367 43.438 24.547 1 90.38 42 LEU B CA 1
ATOM 2979 C C . LEU B 1 42 ? -6.344 43.031 23.484 1 90.38 42 LEU B C 1
ATOM 2981 O O . LEU B 1 42 ? -6.352 41.906 23 1 90.38 42 LEU B O 1
ATOM 2985 N N . LEU B 1 43 ? -5.477 43.938 23.188 1 90.62 43 LEU B N 1
ATOM 2986 C CA . LEU B 1 43 ? -4.445 43.656 22.188 1 90.62 43 LEU B CA 1
ATOM 2987 C C . LEU B 1 43 ? -3.461 42.594 22.703 1 90.62 43 LEU B C 1
ATOM 2989 O O . LEU B 1 43 ? -3.066 41.688 21.969 1 90.62 43 LEU B O 1
ATOM 2993 N N . ALA B 1 44 ? -3.102 42.812 23.969 1 90.88 44 ALA B N 1
ATOM 2994 C CA . ALA B 1 44 ? -2.191 41.844 24.578 1 90.88 44 ALA B CA 1
ATOM 2995 C C . ALA B 1 44 ? -2.846 40.469 24.688 1 90.88 44 ALA B C 1
ATOM 2997 O O . ALA B 1 44 ? -2.211 39.438 24.406 1 90.88 44 ALA B O 1
ATOM 2998 N N . SER B 1 45 ? -4.094 40.469 25.031 1 90.5 45 SER B N 1
ATOM 2999 C CA . SER B 1 45 ? -4.809 39.188 25.109 1 90.5 45 SER B CA 1
ATOM 3000 C C . SER B 1 45 ? -4.922 38.531 23.734 1 90.5 45 SER B C 1
ATOM 3002 O O . SER B 1 45 ? -4.742 37.312 23.609 1 90.5 45 SER B O 1
ATOM 3004 N N . PHE B 1 46 ? -5.188 39.312 22.719 1 90.38 46 PHE B N 1
ATOM 3005 C CA . PHE B 1 46 ? -5.238 38.781 21.359 1 90.38 46 PHE B CA 1
ATOM 3006 C C . PHE B 1 46 ? -3.877 38.25 20.938 1 90.38 46 PHE B C 1
ATOM 3008 O O . PHE B 1 46 ? -3.787 37.188 20.328 1 90.38 46 PHE B O 1
ATOM 3015 N N . ALA B 1 47 ? -2.828 39 21.312 1 89.69 47 ALA B N 1
ATOM 3016 C CA . ALA B 1 47 ? -1.475 38.562 20.969 1 89.69 47 ALA B CA 1
ATOM 3017 C C . ALA B 1 47 ? -1.105 37.281 21.688 1 89.69 47 ALA B C 1
ATOM 3019 O O . ALA B 1 47 ? -0.535 36.375 21.078 1 89.69 47 ALA B O 1
ATOM 3020 N N . VAL B 1 48 ? -1.479 37.188 22.875 1 88 48 VAL B N 1
ATOM 3021 C CA . VAL B 1 48 ? -1.163 36 23.641 1 88 48 VAL B CA 1
ATOM 3022 C C . VAL B 1 48 ? -1.963 34.812 23.109 1 88 48 VAL B C 1
ATOM 3024 O O . VAL B 1 48 ? -1.416 33.719 22.922 1 88 48 VAL B O 1
ATOM 3027 N N . LEU B 1 49 ? -3.189 34.969 22.812 1 86.38 49 LEU B N 1
ATOM 3028 C CA . LEU B 1 49 ? -4.02 33.875 22.297 1 86.38 49 LEU B CA 1
ATOM 3029 C C . LEU B 1 49 ? -3.547 33.438 20.922 1 86.38 49 LEU B C 1
ATOM 3031 O O . LEU B 1 49 ? -3.48 32.25 20.625 1 86.38 49 LEU B O 1
ATOM 3035 N N . SER B 1 50 ? -3.186 34.375 20.141 1 85.06 50 SER B N 1
ATOM 3036 C CA . SER B 1 50 ? -2.662 34.062 18.812 1 85.06 50 SER B CA 1
ATOM 3037 C C . SER B 1 50 ? -1.329 33.312 18.906 1 85.06 50 SER B C 1
ATOM 3039 O O . SER B 1 50 ? -1.089 32.375 18.172 1 85.06 50 SER B O 1
ATOM 3041 N N . PHE B 1 51 ? -0.566 33.75 19.797 1 86.5 51 PHE B N 1
ATOM 3042 C CA . PHE B 1 51 ? 0.733 33.125 19.984 1 86.5 51 PHE B CA 1
ATOM 3043 C C . PHE B 1 51 ? 0.573 31.719 20.547 1 86.5 51 PHE B C 1
ATOM 3045 O O . PHE B 1 51 ? 1.255 30.781 20.109 1 86.5 51 PHE B O 1
ATOM 3052 N N . LEU B 1 52 ? -0.306 31.562 21.375 1 80.19 52 LEU B N 1
ATOM 3053 C CA . LEU B 1 52 ? -0.552 30.234 21.938 1 80.19 52 LEU B CA 1
ATOM 3054 C C . LEU B 1 52 ? -1.116 29.297 20.875 1 80.19 52 LEU B C 1
ATOM 3056 O O . LEU B 1 52 ? -0.782 28.109 20.859 1 80.19 52 LEU B O 1
ATOM 3060 N N . TYR B 1 53 ? -1.868 29.797 20.047 1 79.12 53 TYR B N 1
ATOM 3061 C CA . TYR B 1 53 ? -2.377 28.984 18.938 1 79.12 53 TYR B CA 1
ATOM 3062 C C . TYR B 1 53 ? -1.251 28.594 17.984 1 79.12 53 TYR B C 1
ATOM 3064 O O . TYR B 1 53 ? -1.198 27.453 17.531 1 79.12 53 TYR B O 1
ATOM 3072 N N . ASN B 1 54 ? -0.406 29.5 17.797 1 75.06 54 ASN B N 1
ATOM 3073 C CA . ASN B 1 54 ? 0.775 29.203 17 1 75.06 54 ASN B CA 1
ATOM 3074 C C . ASN B 1 54 ? 1.648 28.141 17.672 1 75.06 54 ASN B C 1
ATOM 3076 O O . ASN B 1 54 ? 2.152 27.234 17.016 1 75.06 54 ASN B O 1
ATOM 3080 N N . LEU B 1 55 ? 1.805 28.375 18.906 1 69.88 55 LEU B N 1
ATOM 3081 C CA . LEU B 1 55 ? 2.617 27.422 19.656 1 69.88 55 LEU B CA 1
ATOM 3082 C C . LEU B 1 55 ? 1.975 26.047 19.656 1 69.88 55 LEU B C 1
ATOM 3084 O O . LEU B 1 55 ? 2.67 25.031 19.531 1 69.88 55 LEU B O 1
ATOM 3088 N N . ARG B 1 56 ? 0.771 26.062 19.859 1 64.5 56 ARG B N 1
ATOM 3089 C CA . ARG B 1 56 ? 0.07 24.781 19.797 1 64.5 56 ARG B CA 1
ATOM 3090 C C . ARG B 1 56 ? 0.282 24.094 18.453 1 64.5 56 ARG B C 1
ATOM 3092 O O . ARG B 1 56 ? 0.529 22.891 18.391 1 64.5 56 ARG B O 1
ATOM 3099 N N . TYR B 1 57 ? 0.186 24.859 17.516 1 58.62 57 TYR B N 1
ATOM 3100 C CA . TYR B 1 57 ? 0.424 24.328 16.188 1 58.62 57 TYR B CA 1
ATOM 3101 C C . TYR B 1 57 ? 1.882 23.906 16.016 1 58.62 57 TYR B C 1
ATOM 3103 O O . TYR B 1 57 ? 2.176 22.859 15.453 1 58.62 57 TYR B O 1
ATOM 3111 N N . TYR B 1 58 ? 2.672 24.859 16.438 1 57.41 58 TYR B N 1
ATOM 3112 C CA . TYR B 1 58 ? 4.098 24.562 16.359 1 57.41 58 TYR B CA 1
ATOM 3113 C C . TYR B 1 58 ? 4.441 23.312 17.172 1 57.41 58 TYR B C 1
ATOM 3115 O O . TYR B 1 58 ? 5.199 22.453 16.703 1 57.41 58 TYR B O 1
ATOM 3123 N N . VAL B 1 59 ? 4.008 23.359 18.297 1 53.91 59 VAL B N 1
ATOM 3124 C CA . VAL B 1 59 ? 4.254 22.203 19.141 1 53.91 59 VAL B CA 1
ATOM 3125 C C . VAL B 1 59 ? 3.521 20.984 18.562 1 53.91 59 VAL B C 1
ATOM 3127 O O . VAL B 1 59 ? 4.055 19.875 18.562 1 53.91 59 VAL B O 1
ATOM 3130 N N . SER B 1 60 ? 2.35 21.281 18.203 1 50.22 60 SER B N 1
ATOM 3131 C CA . SER B 1 60 ? 1.607 20.188 17.594 1 50.22 60 SER B CA 1
ATOM 3132 C C . SER B 1 60 ? 2.268 19.719 16.297 1 50.22 60 SER B C 1
ATOM 3134 O O . SER B 1 60 ? 2.336 18.516 16.016 1 50.22 60 SER B O 1
ATOM 3136 N N . GLU B 1 61 ? 2.678 20.734 15.523 1 48.41 61 GLU B N 1
ATOM 3137 C CA . GLU B 1 61 ? 3.422 20.391 14.312 1 48.41 61 GLU B CA 1
ATOM 3138 C C . GLU B 1 61 ? 4.816 19.875 14.656 1 48.41 61 GLU B C 1
ATOM 3140 O O . GLU B 1 61 ? 5.312 18.938 14.016 1 48.41 61 GLU B O 1
ATOM 3145 N N . SER B 1 62 ? 5.613 20.766 15.367 1 44.31 62 SER B N 1
ATOM 3146 C CA . SER B 1 62 ? 6.961 20.391 15.766 1 44.31 62 SER B CA 1
ATOM 3147 C C . SER B 1 62 ? 6.961 19.047 16.5 1 44.31 62 SER B C 1
ATOM 3149 O O . SER B 1 62 ? 7.875 18.25 16.328 1 44.31 62 SER B O 1
ATOM 3151 N N . TYR B 1 63 ? 6.352 19.156 17.656 1 39.5 63 TYR B N 1
ATOM 3152 C CA . TYR B 1 63 ? 6.195 17.875 18.344 1 39.5 63 TYR B CA 1
ATOM 3153 C C . TYR B 1 63 ? 5.43 16.875 17.469 1 39.5 63 TYR B C 1
ATOM 3155 O O . TYR B 1 63 ? 5.344 15.695 17.797 1 39.5 63 TYR B O 1
ATOM 3163 N N . THR B 1 64 ? 4.625 17.453 16.672 1 41.91 64 THR B N 1
ATOM 3164 C CA . THR B 1 64 ? 3.881 16.516 15.836 1 41.91 64 THR B CA 1
ATOM 3165 C C . THR B 1 64 ? 4.793 15.867 14.805 1 41.91 64 THR B C 1
ATOM 3167 O O . THR B 1 64 ? 4.809 16.281 13.641 1 41.91 64 THR B O 1
ATOM 3170 N N . GLY B 1 65 ? 5.973 15.984 14.828 1 48.78 65 GLY B N 1
ATOM 3171 C CA . GLY B 1 65 ? 6.434 14.703 14.305 1 48.78 65 GLY B CA 1
ATOM 3172 C C . GLY B 1 65 ? 5.375 13.617 14.367 1 48.78 65 GLY B C 1
ATOM 3173 O O . GLY B 1 65 ? 5.32 12.852 15.328 1 48.78 65 GLY B O 1
ATOM 3174 N N . ALA B 1 66 ? 4.188 14.07 13.852 1 60.69 66 ALA B N 1
ATOM 3175 C CA . ALA B 1 66 ? 2.803 13.617 13.938 1 60.69 66 ALA B CA 1
ATOM 3176 C C . ALA B 1 66 ? 2.73 12.094 13.969 1 60.69 66 ALA B C 1
ATOM 3178 O O . ALA B 1 66 ? 3.453 11.414 13.234 1 60.69 66 ALA B O 1
ATOM 3179 N N . ALA B 1 67 ? 2.648 11.633 15.172 1 82.62 67 ALA B N 1
ATOM 3180 C CA . ALA B 1 67 ? 2.367 10.219 15.375 1 82.62 67 ALA B CA 1
ATOM 3181 C C . ALA B 1 67 ? 1.483 9.664 14.258 1 82.62 67 ALA B C 1
ATOM 3183 O O . ALA B 1 67 ? 0.732 10.414 13.625 1 82.62 67 ALA B O 1
ATOM 3184 N N . PRO B 1 68 ? 1.855 8.523 13.891 1 91.75 68 PRO B N 1
ATOM 3185 C CA . PRO B 1 68 ? 0.944 7.891 12.93 1 91.75 68 PRO B CA 1
ATOM 3186 C C . PRO B 1 68 ? -0.517 7.961 13.375 1 91.75 68 PRO B C 1
ATOM 3188 O O . PRO B 1 68 ? -0.8 8.133 14.562 1 91.75 68 PRO B O 1
ATOM 3191 N N . PRO B 1 69 ? -1.379 8.008 12.484 1 93.75 69 PRO B N 1
ATOM 3192 C CA . PRO B 1 69 ? -2.803 8.102 12.812 1 93.75 69 PRO B CA 1
ATOM 3193 C C . PRO B 1 69 ? -3.256 7.012 13.781 1 93.75 69 PRO B C 1
ATOM 3195 O O . PRO B 1 69 ? -3.006 5.828 13.539 1 93.75 69 PRO B O 1
ATOM 3198 N N . ARG B 1 70 ? -3.996 7.359 14.773 1 92.31 70 ARG B N 1
ATOM 3199 C CA . ARG B 1 70 ? -4.445 6.438 15.812 1 92.31 70 ARG B CA 1
ATOM 3200 C C . ARG B 1 70 ? -5.391 5.387 15.234 1 92.31 70 ARG B C 1
ATOM 3202 O O . ARG B 1 70 ? -5.406 4.242 15.695 1 92.31 70 ARG B O 1
ATOM 3209 N N . SER B 1 71 ? -6.168 5.855 14.266 1 95 71 SER B N 1
ATOM 3210 C CA . SER B 1 71 ? -7.133 4.945 13.664 1 95 71 SER B CA 1
ATOM 3211 C C . SER B 1 71 ? -6.438 3.727 13.062 1 95 71 SER B C 1
ATOM 3213 O O . SER B 1 71 ? -6.98 2.619 13.094 1 95 71 SER B O 1
ATOM 3215 N N . ILE B 1 72 ? -5.23 3.867 12.523 1 96.75 72 ILE B N 1
ATOM 3216 C CA . ILE B 1 72 ? -4.488 2.754 11.945 1 96.75 72 ILE B CA 1
ATOM 3217 C C . ILE B 1 72 ? -3.73 2.01 13.047 1 96.75 72 ILE B C 1
ATOM 3219 O O . ILE B 1 72 ? -3.742 0.778 13.094 1 96.75 72 ILE B O 1
ATOM 3223 N N . LEU B 1 73 ? -3.145 2.775 14 1 96 73 LEU B N 1
ATOM 3224 C CA . LEU B 1 73 ? -2.371 2.174 15.078 1 96 73 LEU B CA 1
ATOM 3225 C C . LEU B 1 73 ? -3.238 1.234 15.914 1 96 73 LEU B C 1
ATOM 3227 O O . LEU B 1 73 ? -2.756 0.218 16.422 1 96 73 LEU B O 1
ATOM 3231 N N . ALA B 1 74 ? -4.5 1.556 16.031 1 95.94 74 ALA B N 1
ATOM 3232 C CA . ALA B 1 74 ? -5.426 0.75 16.812 1 95.94 74 ALA B CA 1
ATOM 3233 C C . ALA B 1 74 ? -5.574 -0.65 16.234 1 95.94 74 ALA B C 1
ATOM 3235 O O . ALA B 1 74 ? -6.02 -1.573 16.906 1 95.94 74 ALA B O 1
ATOM 3236 N N . THR B 1 75 ? -5.223 -0.862 14.945 1 97.44 75 THR B N 1
ATOM 3237 C CA . THR B 1 75 ? -5.379 -2.156 14.289 1 97.44 75 THR B CA 1
ATOM 3238 C C . THR B 1 75 ? -4.051 -2.91 14.258 1 97.44 75 THR B C 1
ATOM 3240 O O . THR B 1 75 ? -3.951 -3.973 13.641 1 97.44 75 THR B O 1
ATOM 3243 N N . ILE B 1 76 ? -3 -2.406 14.852 1 96.5 76 ILE B N 1
ATOM 3244 C CA . ILE B 1 76 ? -1.662 -2.975 14.727 1 96.5 76 ILE B CA 1
ATOM 3245 C C . ILE B 1 76 ? -1.179 -3.449 16.094 1 96.5 76 ILE B C 1
ATOM 3247 O O . ILE B 1 76 ? -1.347 -2.748 17.094 1 96.5 76 ILE B O 1
ATOM 3251 N N . SER B 1 77 ? -0.685 -4.676 16.156 1 93.81 77 SER B N 1
ATOM 3252 C CA . SER B 1 77 ? 0.015 -5.219 17.312 1 93.81 77 SER B CA 1
ATOM 3253 C C . SER B 1 77 ? 1.477 -5.512 17 1 93.81 77 SER B C 1
ATOM 3255 O O . SER B 1 77 ? 1.777 -6.195 16.016 1 93.81 77 SER B O 1
ATOM 3257 N N . ARG B 1 78 ? 2.428 -4.988 17.828 1 93.69 78 ARG B N 1
ATOM 3258 C CA . ARG B 1 78 ? 3.852 -5.113 17.531 1 93.69 78 ARG B CA 1
ATOM 3259 C C . ARG B 1 78 ? 4.559 -5.957 18.578 1 93.69 78 ARG B C 1
ATOM 3261 O O . ARG B 1 78 ? 5.773 -5.855 18.75 1 93.69 78 ARG B O 1
ATOM 3268 N N . GLN B 1 79 ? 3.898 -6.766 19.266 1 90 79 GLN B N 1
ATOM 3269 C CA . GLN B 1 79 ? 4.461 -7.5 20.391 1 90 79 GLN B CA 1
ATOM 3270 C C . GLN B 1 79 ? 5.609 -8.398 19.938 1 90 79 GLN B C 1
ATOM 3272 O O . GLN B 1 79 ? 6.625 -8.508 20.625 1 90 79 GLN B O 1
ATOM 3277 N N . ASP B 1 80 ? 5.594 -8.906 18.797 1 92.5 80 ASP B N 1
ATOM 3278 C CA . ASP B 1 80 ? 6.594 -9.859 18.328 1 92.5 80 ASP B CA 1
ATOM 3279 C C . ASP B 1 80 ? 7.711 -9.156 17.578 1 92.5 80 ASP B C 1
ATOM 3281 O O . ASP B 1 80 ? 8.617 -9.805 17.047 1 92.5 80 ASP B O 1
ATOM 3285 N N . ALA B 1 81 ? 7.703 -7.824 17.547 1 95.62 81 ALA B N 1
ATOM 3286 C CA . ALA B 1 81 ? 8.68 -7.102 16.734 1 95.62 81 ALA B CA 1
ATOM 3287 C C . ALA B 1 81 ? 9.609 -6.27 17.609 1 95.62 81 ALA B C 1
ATOM 3289 O O . ALA B 1 81 ? 10.422 -5.488 17.109 1 95.62 81 ALA B O 1
ATOM 3290 N N . GLU B 1 82 ? 9.586 -6.445 18.891 1 93.19 82 GLU B N 1
ATOM 3291 C CA . GLU B 1 82 ? 10.281 -5.582 19.844 1 93.19 82 GLU B CA 1
ATOM 3292 C C . GLU B 1 82 ? 11.797 -5.762 19.734 1 93.19 82 GLU B C 1
ATOM 3294 O O . GLU B 1 82 ? 12.555 -4.828 20 1 93.19 82 GLU B O 1
ATOM 3299 N N . LYS B 1 83 ? 12.195 -6.895 19.328 1 96.25 83 LYS B N 1
ATOM 3300 C CA . LYS B 1 83 ? 13.625 -7.188 19.359 1 96.25 83 LYS B CA 1
ATOM 3301 C C . LYS B 1 83 ? 14.266 -6.949 18 1 96.25 83 LYS B C 1
ATOM 3303 O O . LYS B 1 83 ? 15.484 -7.09 17.844 1 96.25 83 LYS B O 1
ATOM 3308 N N . LEU B 1 84 ? 13.523 -6.613 17.047 1 98.5 84 LEU B N 1
ATOM 3309 C CA . LEU B 1 84 ? 14.055 -6.41 15.703 1 98.5 84 LEU B CA 1
ATOM 3310 C C . LEU B 1 84 ? 14.789 -5.078 15.602 1 98.5 84 LEU B C 1
ATOM 3312 O O . LEU B 1 84 ? 14.266 -4.043 16.016 1 98.5 84 LEU B O 1
ATOM 3316 N N . ASN B 1 85 ? 16.031 -5.113 15.094 1 98.44 85 ASN B N 1
ATOM 3317 C CA . ASN B 1 85 ? 16.797 -3.873 14.969 1 98.44 85 ASN B CA 1
ATOM 3318 C C . ASN B 1 85 ? 17.688 -3.889 13.734 1 98.44 85 ASN B C 1
ATOM 3320 O O . ASN B 1 85 ? 18.453 -2.945 13.508 1 98.44 85 ASN B O 1
ATOM 3324 N N . HIS B 1 86 ? 17.656 -4.945 12.953 1 98.88 86 HIS B N 1
ATOM 3325 C CA . HIS B 1 86 ? 18.469 -5.121 11.75 1 98.88 86 HIS B CA 1
ATOM 3326 C C . HIS B 1 86 ? 17.578 -5.207 10.508 1 98.88 86 HIS B C 1
ATOM 3328 O O . HIS B 1 86 ? 16.828 -6.168 10.336 1 98.88 86 HIS B O 1
ATOM 3334 N N . LEU B 1 87 ? 17.688 -4.207 9.664 1 98.94 87 LEU B N 1
ATOM 3335 C CA . LEU B 1 87 ? 16.953 -4.176 8.406 1 98.94 87 LEU B CA 1
ATOM 3336 C C . LEU B 1 87 ? 17.75 -4.84 7.293 1 98.94 87 LEU B C 1
ATOM 3338 O O . LEU B 1 87 ? 18.859 -4.398 6.965 1 98.94 87 LEU B O 1
ATOM 3342 N N . VAL B 1 88 ? 17.234 -5.895 6.738 1 99 88 VAL B N 1
ATOM 3343 C CA . VAL B 1 88 ? 17.797 -6.551 5.562 1 99 88 VAL B CA 1
ATOM 3344 C C . VAL B 1 88 ? 16.922 -6.25 4.344 1 99 88 VAL B C 1
ATOM 3346 O O . VAL B 1 88 ? 15.719 -6.512 4.355 1 99 88 VAL B O 1
ATOM 3349 N N . ILE B 1 89 ? 17.547 -5.73 3.301 1 99 89 ILE B N 1
ATOM 3350 C CA . ILE B 1 89 ? 16.797 -5.293 2.137 1 99 89 ILE B CA 1
ATOM 3351 C C . ILE B 1 89 ? 17.203 -6.102 0.912 1 99 89 ILE B C 1
ATOM 3353 O O . ILE B 1 89 ? 18.406 -6.258 0.639 1 99 89 ILE B O 1
ATOM 3357 N N . VAL B 1 90 ? 16.234 -6.598 0.219 1 98.94 90 VAL B N 1
ATOM 3358 C CA . VAL B 1 90 ? 16.438 -7.172 -1.107 1 98.94 90 VAL B CA 1
ATOM 3359 C C . VAL B 1 90 ? 15.648 -6.363 -2.143 1 98.94 90 VAL B C 1
ATOM 3361 O O . VAL B 1 90 ? 14.438 -6.535 -2.291 1 98.94 90 VAL B O 1
ATOM 3364 N N . PRO B 1 91 ? 16.344 -5.465 -2.848 1 98.75 91 PRO B N 1
ATOM 3365 C CA . PRO B 1 91 ? 15.672 -4.691 -3.893 1 98.75 91 PRO B CA 1
ATOM 3366 C C . PRO B 1 91 ? 15.258 -5.547 -5.086 1 98.75 91 PRO B C 1
ATOM 3368 O O . PRO B 1 91 ? 16.047 -6.379 -5.555 1 98.75 91 PRO B O 1
ATOM 3371 N N . GLY B 1 92 ? 14.062 -5.297 -5.543 1 97.69 92 GLY B N 1
ATOM 3372 C CA . GLY B 1 92 ? 13.547 -6.047 -6.676 1 97.69 92 GLY B CA 1
ATOM 3373 C C . GLY B 1 92 ? 14.086 -5.555 -8.008 1 97.69 92 GLY B C 1
ATOM 3374 O O . GLY B 1 92 ? 14.438 -4.383 -8.148 1 97.69 92 GLY B O 1
ATOM 3375 N N . HIS B 1 93 ? 14.117 -6.449 -8.984 1 95.62 93 HIS B N 1
ATOM 3376 C CA . HIS B 1 93 ? 14.562 -6.141 -10.336 1 95.62 93 HIS B CA 1
ATOM 3377 C C . HIS B 1 93 ? 13.484 -6.461 -11.359 1 95.62 93 HIS B C 1
ATOM 3379 O O . HIS B 1 93 ? 13.523 -5.957 -12.484 1 95.62 93 HIS B O 1
ATOM 3385 N N . SER B 1 94 ? 12.664 -7.332 -11.023 1 96.5 94 SER B N 1
ATOM 3386 C CA . SER B 1 94 ? 11.602 -7.805 -11.906 1 96.5 94 SER B CA 1
ATOM 3387 C C . SER B 1 94 ? 10.484 -8.469 -11.117 1 96.5 94 SER B C 1
ATOM 3389 O O . SER B 1 94 ? 10.453 -8.391 -9.883 1 96.5 94 SER B O 1
ATOM 3391 N N . ILE B 1 95 ? 9.539 -9.008 -11.852 1 97.25 95 ILE B N 1
ATOM 3392 C CA . ILE B 1 95 ? 8.375 -9.609 -11.203 1 97.25 95 ILE B CA 1
ATOM 3393 C C . ILE B 1 95 ? 8.242 -11.07 -11.633 1 97.25 95 ILE B C 1
ATOM 3395 O O . ILE B 1 95 ? 8.141 -11.359 -12.828 1 97.25 95 ILE B O 1
ATOM 3399 N N . TRP B 1 96 ? 8.32 -11.977 -10.656 1 97.38 96 TRP B N 1
ATOM 3400 C CA . TRP B 1 96 ? 8.086 -13.398 -10.898 1 97.38 96 TRP B CA 1
ATOM 3401 C C . TRP B 1 96 ? 6.59 -13.695 -10.992 1 97.38 96 TRP B C 1
ATOM 3403 O O . TRP B 1 96 ? 5.828 -13.359 -10.078 1 97.38 96 TRP B O 1
ATOM 3413 N N . THR B 1 97 ? 6.133 -14.227 -12.078 1 94.12 97 THR B N 1
ATOM 3414 C CA . THR B 1 97 ? 4.719 -14.516 -12.297 1 94.12 97 THR B CA 1
ATOM 3415 C C . THR B 1 97 ? 4.473 -16.016 -12.344 1 94.12 97 THR B C 1
ATOM 3417 O O . THR B 1 97 ? 3.373 -16.469 -12.68 1 94.12 97 THR B O 1
ATOM 3420 N N . GLY B 1 98 ? 5.48 -16.797 -12.055 1 93.44 98 GLY B N 1
ATOM 3421 C CA . GLY B 1 98 ? 5.355 -18.234 -12.094 1 93.44 98 GLY B CA 1
ATOM 3422 C C . GLY B 1 98 ? 4.566 -18.812 -10.93 1 93.44 98 GLY B C 1
ATOM 3423 O O . GLY B 1 98 ? 4.109 -18.062 -10.062 1 93.44 98 GLY B O 1
ATOM 3424 N N . HIS B 1 99 ? 4.359 -20.141 -10.977 1 91.56 99 HIS B N 1
ATOM 3425 C CA . HIS B 1 99 ? 3.621 -20.828 -9.93 1 91.56 99 HIS B CA 1
ATOM 3426 C C . HIS B 1 99 ? 4.457 -21.953 -9.312 1 91.56 99 HIS B C 1
ATOM 3428 O O . HIS B 1 99 ? 4.262 -22.312 -8.148 1 91.56 99 HIS B O 1
ATOM 3434 N N . ASN B 1 100 ? 5.324 -22.5 -10.086 1 94.5 100 ASN B N 1
ATOM 3435 C CA . ASN B 1 100 ? 6.211 -23.562 -9.648 1 94.5 100 ASN B CA 1
ATOM 3436 C C . ASN B 1 100 ? 7.625 -23.062 -9.391 1 94.5 100 ASN B C 1
ATOM 3438 O O . ASN B 1 100 ? 8.359 -22.734 -10.328 1 94.5 100 ASN B O 1
ATOM 3442 N N . ALA B 1 101 ? 8 -23.078 -8.156 1 95.12 101 ALA B N 1
ATOM 3443 C CA . ALA B 1 101 ? 9.297 -22.531 -7.762 1 95.12 101 ALA B CA 1
ATOM 3444 C C . ALA B 1 101 ? 10.445 -23.328 -8.383 1 95.12 101 ALA B C 1
ATOM 3446 O O . ALA B 1 101 ? 11.555 -22.828 -8.523 1 95.12 101 ALA B O 1
ATOM 3447 N N . ASN B 1 102 ? 10.18 -24.578 -8.781 1 96 102 ASN B N 1
ATOM 3448 C CA . ASN B 1 102 ? 11.211 -25.375 -9.438 1 96 102 ASN B CA 1
ATOM 3449 C C . ASN B 1 102 ? 11.539 -24.828 -10.82 1 96 102 ASN B C 1
ATOM 3451 O O . ASN B 1 102 ? 12.586 -25.156 -11.383 1 96 102 ASN B O 1
ATOM 3455 N N . GLU B 1 103 ? 10.68 -24.062 -11.359 1 96.5 103 GLU B N 1
ATOM 3456 C CA . GLU B 1 103 ? 10.891 -23.453 -12.672 1 96.5 103 GLU B CA 1
ATOM 3457 C C . GLU B 1 103 ? 11.312 -21.984 -12.539 1 96.5 103 GLU B C 1
ATOM 3459 O O . GLU B 1 103 ? 11.156 -21.203 -13.477 1 96.5 103 GLU B O 1
ATOM 3464 N N . ARG B 1 104 ? 11.812 -21.641 -11.406 1 95.75 104 ARG B N 1
ATOM 3465 C CA . ARG B 1 104 ? 12.125 -20.25 -11.086 1 95.75 104 ARG B CA 1
ATOM 3466 C C . ARG B 1 104 ? 13.164 -19.688 -12.055 1 95.75 104 ARG B C 1
ATOM 3468 O O . ARG B 1 104 ? 13.281 -18.469 -12.211 1 95.75 104 ARG B O 1
ATOM 3475 N N . LEU B 1 105 ? 13.906 -20.562 -12.75 1 94.31 105 LEU B N 1
ATOM 3476 C CA . LEU B 1 105 ? 14.938 -20.094 -13.664 1 94.31 105 LEU B CA 1
ATOM 3477 C C . LEU B 1 105 ? 14.383 -19.938 -15.078 1 94.31 105 LEU B C 1
ATOM 3479 O O . LEU B 1 105 ? 15.078 -19.453 -15.977 1 94.31 105 LEU B O 1
ATOM 3483 N N . ASN B 1 106 ? 13.156 -20.312 -15.297 1 95.38 106 ASN B N 1
ATOM 3484 C CA . ASN B 1 106 ? 12.5 -20.094 -16.578 1 95.38 106 ASN B CA 1
ATOM 3485 C C . ASN B 1 106 ? 12.164 -18.625 -16.797 1 95.38 106 ASN B C 1
ATOM 3487 O O . ASN B 1 106 ? 11.32 -18.062 -16.094 1 95.38 106 ASN B O 1
ATOM 3491 N N . GLU B 1 107 ? 12.719 -18.016 -17.766 1 94.81 107 GLU B N 1
ATOM 3492 C CA . GLU B 1 107 ? 12.562 -16.594 -18.031 1 94.81 107 GLU B CA 1
ATOM 3493 C C . GLU B 1 107 ? 11.125 -16.25 -18.391 1 94.81 107 GLU B C 1
ATOM 3495 O O . GLU B 1 107 ? 10.672 -15.117 -18.156 1 94.81 107 GLU B O 1
ATOM 3500 N N . ASP B 1 108 ? 10.398 -17.219 -18.891 1 93.19 108 ASP B N 1
ATOM 3501 C CA . ASP B 1 108 ? 9.008 -16.969 -19.281 1 93.19 108 ASP B CA 1
ATOM 3502 C C . ASP B 1 108 ? 8.117 -16.781 -18.062 1 93.19 108 ASP B C 1
ATOM 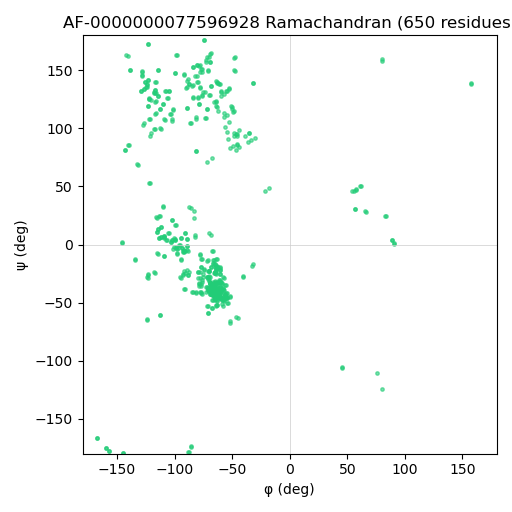3504 O O . ASP B 1 108 ? 6.984 -16.312 -18.172 1 93.19 108 ASP B O 1
ATOM 3508 N N . ASP B 1 109 ? 8.672 -17.172 -16.891 1 94.69 109 ASP B N 1
ATOM 3509 C CA . ASP B 1 109 ? 7.926 -17.016 -15.641 1 94.69 109 ASP B CA 1
ATOM 3510 C C . ASP B 1 109 ? 8.227 -15.656 -14.984 1 94.69 109 ASP B C 1
ATOM 3512 O O . ASP B 1 109 ? 7.879 -15.43 -13.828 1 94.69 109 ASP B O 1
ATOM 3516 N N . TRP B 1 110 ? 8.891 -14.844 -15.727 1 95.62 110 TRP B N 1
ATOM 3517 C CA . TRP B 1 110 ? 9.25 -13.516 -15.25 1 95.62 110 TRP B CA 1
ATOM 3518 C C . TRP B 1 110 ? 8.836 -12.445 -16.25 1 95.62 110 TRP B C 1
ATOM 3520 O O . TRP B 1 110 ? 8.789 -12.703 -17.453 1 95.62 110 TRP B O 1
ATOM 3530 N N . ILE B 1 111 ? 8.438 -11.273 -15.758 1 94.62 111 ILE B N 1
ATOM 3531 C CA . ILE B 1 111 ? 8.289 -10.109 -16.625 1 94.62 111 ILE B CA 1
ATOM 3532 C C . ILE B 1 111 ? 9.625 -9.391 -16.75 1 94.62 111 ILE B C 1
ATOM 3534 O O . ILE B 1 111 ? 10.039 -8.672 -15.836 1 94.62 111 ILE B O 1
ATOM 3538 N N . LEU B 1 112 ? 10.242 -9.594 -17.922 1 92.94 112 LEU B N 1
ATOM 3539 C CA . LEU B 1 112 ? 11.602 -9.109 -18.094 1 92.94 112 LEU B CA 1
ATOM 3540 C C . LEU B 1 112 ? 11.672 -8.039 -19.188 1 92.94 112 LEU B C 1
ATOM 3542 O O . LEU B 1 112 ? 10.969 -8.133 -20.188 1 92.94 112 LEU B O 1
ATOM 3546 N N . GLU B 1 113 ? 12.469 -7.062 -18.859 1 87.62 113 GLU B N 1
ATOM 3547 C CA . GLU B 1 113 ? 12.859 -6.164 -19.938 1 87.62 113 GLU B CA 1
ATOM 3548 C C . GLU B 1 113 ? 13.773 -6.871 -20.938 1 87.62 113 GLU B C 1
ATOM 3550 O O . GLU B 1 113 ? 14.367 -7.902 -20.625 1 87.62 113 GLU B O 1
ATOM 3555 N N . SER B 1 114 ? 13.898 -6.199 -22.109 1 86.5 114 SER B N 1
ATOM 3556 C CA . SER B 1 114 ? 14.703 -6.809 -23.172 1 86.5 114 SER B CA 1
ATOM 3557 C C . SER B 1 114 ? 16.141 -7.023 -22.703 1 86.5 114 SER B C 1
ATOM 3559 O O . SER B 1 114 ? 16.734 -8.07 -22.984 1 86.5 114 SER B O 1
ATOM 3561 N N . TYR B 1 115 ? 16.672 -6.09 -21.938 1 82 115 TYR B N 1
ATOM 3562 C CA . TYR B 1 115 ? 18.062 -6.172 -21.531 1 82 115 TYR B CA 1
ATOM 3563 C C . TYR B 1 115 ? 18.25 -7.18 -20.391 1 82 115 TYR B C 1
ATOM 3565 O O . TYR B 1 115 ? 19.375 -7.551 -20.062 1 82 115 TYR B O 1
ATOM 3573 N N . GLN B 1 116 ? 17.109 -7.672 -19.844 1 83.56 116 GLN B N 1
ATOM 3574 C CA . GLN B 1 116 ? 17.172 -8.625 -18.734 1 83.56 116 GLN B CA 1
ATOM 3575 C C . GLN B 1 116 ? 17.094 -10.062 -19.25 1 83.56 116 GLN B C 1
ATOM 3577 O O . GLN B 1 116 ? 17.312 -11 -18.484 1 83.56 116 GLN B O 1
ATOM 3582 N N . ARG B 1 117 ? 16.734 -10.141 -20.453 1 85.81 117 ARG B N 1
ATOM 3583 C CA . ARG B 1 117 ? 16.609 -11.477 -21 1 85.81 117 ARG B CA 1
ATOM 3584 C C . ARG B 1 117 ? 17.969 -12.055 -21.391 1 85.81 117 ARG B C 1
ATOM 3586 O O . ARG B 1 117 ? 18.828 -11.336 -21.906 1 85.81 117 ARG B O 1
ATOM 3593 N N . GLY B 1 118 ? 18.078 -13.242 -21.109 1 78.62 118 GLY B N 1
ATOM 3594 C CA . GLY B 1 118 ? 19.344 -13.883 -21.422 1 78.62 118 GLY B CA 1
ATOM 3595 C C . GLY B 1 118 ? 20.422 -13.602 -20.391 1 78.62 118 GLY B C 1
ATOM 3596 O O . GLY B 1 118 ? 20.203 -12.812 -19.469 1 78.62 118 GLY B O 1
ATOM 3597 N N . GLY B 1 119 ? 21.469 -14.414 -20.266 1 74.81 119 GLY B N 1
ATOM 3598 C CA . GLY B 1 119 ? 22.656 -14.164 -19.469 1 74.81 119 GLY B CA 1
ATOM 3599 C C . GLY B 1 119 ? 22.531 -14.641 -18.031 1 74.81 119 GLY B C 1
ATOM 3600 O O . GLY B 1 119 ? 23.328 -14.25 -17.172 1 74.81 119 GLY B O 1
ATOM 3601 N N . GLY B 1 120 ? 21.438 -15.258 -17.766 1 80.69 120 GLY B N 1
ATOM 3602 C CA . GLY B 1 120 ? 21.344 -15.844 -16.438 1 80.69 120 GLY B CA 1
ATOM 3603 C C . GLY B 1 120 ? 20.906 -14.852 -15.367 1 80.69 120 GLY B C 1
ATOM 3604 O O . GLY B 1 120 ? 21.203 -15.023 -14.188 1 80.69 120 GLY B O 1
ATOM 3605 N N . ARG B 1 121 ? 20.219 -13.781 -15.656 1 86.62 121 ARG B N 1
ATOM 3606 C CA . ARG B 1 121 ? 19.828 -12.727 -14.719 1 86.62 121 ARG B CA 1
ATOM 3607 C C . ARG B 1 121 ? 18.781 -13.242 -13.727 1 86.62 121 ARG B C 1
ATOM 3609 O O . ARG B 1 121 ? 18.812 -12.859 -12.555 1 86.62 121 ARG B O 1
ATOM 3616 N N . VAL B 1 122 ? 17.969 -14.102 -14.148 1 92.25 122 VAL B N 1
ATOM 3617 C CA . VAL B 1 122 ? 16.922 -14.633 -13.273 1 92.25 122 VAL B CA 1
ATOM 3618 C C . VAL B 1 122 ? 17.562 -15.43 -12.141 1 92.25 122 VAL B C 1
ATOM 3620 O O . VAL B 1 122 ? 17.047 -15.43 -11.016 1 92.25 122 VAL B O 1
ATOM 3623 N N . ALA B 1 123 ? 18.703 -16.078 -12.469 1 92.94 123 ALA B N 1
ATOM 3624 C CA . ALA B 1 123 ? 19.422 -16.797 -11.422 1 92.94 123 ALA B CA 1
ATOM 3625 C C . ALA B 1 123 ? 19.938 -15.828 -10.352 1 92.94 123 ALA B C 1
ATOM 3627 O O . ALA B 1 123 ? 19.922 -16.156 -9.164 1 92.94 123 ALA B O 1
ATOM 3628 N N . ALA B 1 124 ? 20.391 -14.695 -10.734 1 92.81 124 ALA B N 1
ATOM 3629 C CA . ALA B 1 124 ? 20.844 -13.68 -9.797 1 92.81 124 ALA B CA 1
ATOM 3630 C C . ALA B 1 124 ? 19.703 -13.156 -8.93 1 92.81 124 ALA B C 1
ATOM 3632 O O . ALA B 1 124 ? 19.875 -12.938 -7.73 1 92.81 124 ALA B O 1
ATOM 3633 N N . PHE B 1 125 ? 18.547 -12.969 -9.602 1 95.69 125 PHE B N 1
ATOM 3634 C CA . PHE B 1 125 ? 17.391 -12.508 -8.844 1 95.69 125 PHE B CA 1
ATOM 3635 C C . PHE B 1 125 ? 17.078 -13.469 -7.699 1 95.69 125 PHE B C 1
ATOM 3637 O O . PHE B 1 125 ? 16.906 -13.039 -6.555 1 95.69 125 PHE B O 1
ATOM 3644 N N . TYR B 1 126 ? 17.047 -14.734 -8.07 1 96.06 126 TYR B N 1
ATOM 3645 C CA . TYR B 1 126 ? 16.734 -15.711 -7.035 1 96.06 126 TYR B CA 1
ATOM 3646 C C . TYR B 1 126 ? 17.828 -15.773 -5.984 1 96.06 126 TYR B C 1
ATOM 3648 O O . TYR B 1 126 ? 17.562 -15.969 -4.797 1 96.06 126 TYR B O 1
ATOM 3656 N N . ASP B 1 127 ? 19.062 -15.633 -6.402 1 95.69 127 ASP B N 1
ATOM 3657 C CA . ASP B 1 127 ? 20.172 -15.656 -5.453 1 95.69 127 ASP B CA 1
ATOM 3658 C C . ASP B 1 127 ? 20.031 -14.539 -4.426 1 95.69 127 ASP B C 1
ATOM 3660 O O . ASP B 1 127 ? 20.359 -14.719 -3.25 1 95.69 127 ASP B O 1
ATOM 3664 N N . HIS B 1 128 ? 19.609 -13.398 -4.887 1 97.56 128 HIS B N 1
ATOM 3665 C CA . HIS B 1 128 ? 19.375 -12.305 -3.957 1 97.56 128 HIS B CA 1
ATOM 3666 C C . HIS B 1 128 ? 18.297 -12.672 -2.934 1 97.56 128 HIS B C 1
ATOM 3668 O O . HIS B 1 128 ? 18.469 -12.414 -1.739 1 97.56 128 HIS B O 1
ATOM 3674 N N . ILE B 1 129 ? 17.203 -13.273 -3.449 1 98.44 129 ILE B N 1
ATOM 3675 C CA . ILE B 1 129 ? 16.109 -13.711 -2.59 1 98.44 129 ILE B CA 1
ATOM 3676 C C . ILE B 1 129 ? 16.625 -14.711 -1.56 1 98.44 129 ILE B C 1
ATOM 3678 O O . ILE B 1 129 ? 16.406 -14.547 -0.358 1 98.44 129 ILE B O 1
ATOM 3682 N N . ALA B 1 130 ? 17.375 -15.68 -2.025 1 97.69 130 ALA B N 1
ATOM 3683 C CA . ALA B 1 130 ? 17.875 -16.75 -1.173 1 97.69 130 ALA B CA 1
ATOM 3684 C C . ALA B 1 130 ? 18.844 -16.219 -0.13 1 97.69 130 ALA B C 1
ATOM 3686 O O . ALA B 1 130 ? 18.812 -16.609 1.036 1 97.69 130 ALA B O 1
ATOM 3687 N N . LYS B 1 131 ? 19.703 -15.328 -0.533 1 97.94 131 LYS B N 1
ATOM 3688 C CA . LYS B 1 131 ? 20.688 -14.758 0.39 1 97.94 131 LYS B CA 1
ATOM 3689 C C . LYS B 1 131 ? 20 -13.906 1.453 1 97.94 131 LYS B C 1
ATOM 3691 O O . LYS B 1 131 ? 20.375 -13.945 2.627 1 97.94 131 LYS B O 1
ATOM 3696 N N . GLY B 1 132 ? 19.031 -13.094 1.036 1 98.69 132 GLY B N 1
ATOM 3697 C CA . GLY B 1 132 ? 18.234 -12.367 2.014 1 98.69 132 GLY B CA 1
ATOM 3698 C C . GLY B 1 132 ? 17.562 -13.266 3.029 1 98.69 132 GLY B C 1
ATOM 3699 O O . GLY B 1 132 ? 17.609 -12.992 4.23 1 98.69 132 GLY B O 1
ATOM 3700 N N . ALA B 1 133 ? 16.953 -14.328 2.533 1 98.56 133 ALA B N 1
ATOM 3701 C CA . ALA B 1 133 ? 16.297 -15.297 3.404 1 98.56 133 ALA B CA 1
ATOM 3702 C C . ALA B 1 133 ? 17.281 -15.938 4.371 1 98.56 133 ALA B C 1
ATOM 3704 O O . ALA B 1 133 ? 16.984 -16.109 5.555 1 98.56 133 ALA B O 1
ATOM 3705 N N . GLU B 1 134 ? 18.438 -16.266 3.869 1 98.31 134 GLU B N 1
ATOM 3706 C CA . GLU B 1 134 ? 19.484 -16.875 4.691 1 98.31 134 GLU B CA 1
ATOM 3707 C C . GLU B 1 134 ? 19.875 -15.945 5.836 1 98.31 134 GLU B C 1
ATOM 3709 O O . GLU B 1 134 ? 20.016 -16.391 6.98 1 98.31 134 GLU B O 1
ATOM 3714 N N . ILE B 1 135 ? 20.078 -14.68 5.543 1 98.62 135 ILE B N 1
ATOM 3715 C CA . ILE B 1 135 ? 20.438 -13.711 6.57 1 98.62 135 ILE B CA 1
ATOM 3716 C C . ILE B 1 135 ? 19.344 -13.648 7.633 1 98.62 135 ILE B C 1
ATOM 3718 O O . ILE B 1 135 ? 19.625 -13.656 8.828 1 98.62 135 ILE B O 1
ATOM 3722 N N . ALA B 1 136 ? 18.125 -13.594 7.207 1 98.5 136 ALA B N 1
ATOM 3723 C CA . ALA B 1 136 ? 16.984 -13.484 8.133 1 98.5 136 ALA B CA 1
ATOM 3724 C C . ALA B 1 136 ? 16.922 -14.703 9.047 1 98.5 136 ALA B C 1
ATOM 3726 O O . ALA B 1 136 ? 16.641 -14.562 10.25 1 98.5 136 ALA B O 1
ATOM 3727 N N . VAL B 1 137 ? 17.109 -15.891 8.445 1 97.88 137 VAL B N 1
ATOM 3728 C CA . VAL B 1 137 ? 17.047 -17.125 9.227 1 97.88 137 VAL B CA 1
ATOM 3729 C C . VAL B 1 137 ? 18.156 -17.125 10.273 1 97.88 137 VAL B C 1
ATOM 3731 O O . VAL B 1 137 ? 17.938 -17.516 11.422 1 97.88 137 VAL B O 1
ATOM 3734 N N . ASN B 1 138 ? 19.312 -16.562 9.953 1 98.19 138 ASN B N 1
ATOM 3735 C CA . ASN B 1 138 ? 20.484 -16.656 10.812 1 98.19 138 ASN B CA 1
ATOM 3736 C C . ASN B 1 138 ? 20.531 -15.523 11.828 1 98.19 138 ASN B C 1
ATOM 3738 O O . ASN B 1 138 ? 21.188 -15.641 12.867 1 98.19 138 ASN B O 1
ATOM 3742 N N . ASP B 1 139 ? 19.875 -14.422 11.602 1 98.44 139 ASP B N 1
ATOM 3743 C CA . ASP B 1 139 ? 19.844 -13.281 12.516 1 98.44 139 ASP B CA 1
ATOM 3744 C C . ASP B 1 139 ? 18.453 -13.094 13.109 1 98.44 139 ASP B C 1
ATOM 3746 O O . ASP B 1 139 ? 17.578 -12.461 12.492 1 98.44 139 ASP B O 1
ATOM 3750 N N . PRO B 1 140 ? 18.219 -13.539 14.312 1 97.81 140 PRO B N 1
ATOM 3751 C CA . PRO B 1 140 ? 16.875 -13.477 14.914 1 97.81 140 PRO B CA 1
ATOM 3752 C C . PRO B 1 140 ? 16.422 -12.047 15.188 1 97.81 140 PRO B C 1
ATOM 3754 O O . PRO B 1 140 ? 15.25 -11.82 15.516 1 97.81 140 PRO B O 1
ATOM 3757 N N . HIS B 1 141 ? 17.266 -11.07 14.992 1 98.38 141 HIS B N 1
ATOM 3758 C CA . HIS B 1 141 ? 16.906 -9.68 15.234 1 98.38 141 HIS B CA 1
ATOM 3759 C C . HIS B 1 141 ? 16.672 -8.93 13.93 1 98.38 141 HIS B C 1
ATOM 3761 O O . HIS B 1 141 ? 16.516 -7.707 13.93 1 98.38 141 HIS B O 1
ATOM 3767 N N . SER B 1 142 ? 16.625 -9.672 12.891 1 98.75 142 SER B N 1
ATOM 3768 C CA . SER B 1 142 ? 16.5 -9.031 11.586 1 98.75 142 SER B CA 1
ATOM 3769 C C . SER B 1 142 ? 15.062 -9.055 11.086 1 98.75 142 SER B C 1
ATOM 3771 O O . SER B 1 142 ? 14.273 -9.906 11.484 1 98.75 142 SER B O 1
ATOM 3773 N N . LEU B 1 143 ? 14.727 -8.047 10.367 1 98.88 143 LEU B N 1
ATOM 3774 C CA . LEU B 1 143 ? 13.539 -8 9.523 1 98.88 143 LEU B CA 1
ATOM 3775 C C . LEU B 1 143 ? 13.922 -7.949 8.047 1 98.88 143 LEU B C 1
ATOM 3777 O O . LEU B 1 143 ? 14.609 -7.027 7.613 1 98.88 143 LEU B O 1
ATOM 3781 N N . LEU B 1 144 ? 13.539 -8.969 7.336 1 98.94 144 LEU B N 1
ATOM 3782 C CA . LEU B 1 144 ? 13.781 -9.016 5.895 1 98.94 144 LEU B CA 1
ATOM 3783 C C . LEU B 1 144 ? 12.688 -8.266 5.141 1 98.94 144 LEU B C 1
ATOM 3785 O O . LEU B 1 144 ? 11.5 -8.539 5.328 1 98.94 144 LEU B O 1
ATOM 3789 N N . VAL B 1 145 ? 13.086 -7.344 4.312 1 98.94 145 VAL B N 1
ATOM 3790 C CA . VAL B 1 145 ? 12.164 -6.559 3.498 1 98.94 145 VAL B CA 1
ATOM 3791 C C . VAL B 1 145 ? 12.5 -6.742 2.02 1 98.94 145 VAL B C 1
ATOM 3793 O O . VAL B 1 145 ? 13.539 -6.273 1.546 1 98.94 145 VAL B O 1
ATOM 3796 N N . PHE B 1 146 ? 11.648 -7.465 1.291 1 98.94 146 PHE B N 1
ATOM 3797 C CA . PHE B 1 146 ? 11.695 -7.387 -0.164 1 98.94 146 PHE B CA 1
ATOM 3798 C C . PHE B 1 146 ? 11.086 -6.074 -0.653 1 98.94 146 PHE B C 1
ATOM 3800 O O . PHE B 1 146 ? 10 -5.691 -0.229 1 98.94 146 PHE B O 1
ATOM 3807 N N . SER B 1 147 ? 11.828 -5.402 -1.544 1 98.94 147 SER B N 1
ATOM 3808 C CA . SER B 1 147 ? 11.398 -4.047 -1.874 1 98.94 147 SER B CA 1
ATOM 3809 C C . SER B 1 147 ? 11.242 -3.871 -3.381 1 98.94 147 SER B C 1
ATOM 3811 O O . SER B 1 147 ? 12.102 -4.289 -4.156 1 98.94 147 SER B O 1
ATOM 3813 N N . GLY B 1 148 ? 10.102 -3.254 -3.797 1 98.88 148 GLY B N 1
ATOM 3814 C CA . GLY B 1 148 ? 9.82 -2.928 -5.188 1 98.88 148 GLY B CA 1
ATOM 3815 C C . GLY B 1 148 ? 8.344 -2.762 -5.477 1 98.88 148 GLY B C 1
ATOM 3816 O O . GLY B 1 148 ? 7.52 -3.543 -5 1 98.88 148 GLY B O 1
ATOM 3817 N N . GLY B 1 149 ? 8.023 -1.836 -6.211 1 98.5 149 GLY B N 1
ATOM 3818 C CA . GLY B 1 149 ? 6.633 -1.514 -6.512 1 98.5 149 GLY B CA 1
ATOM 3819 C C . GLY B 1 149 ? 6.074 -2.312 -7.672 1 98.5 149 GLY B C 1
ATOM 3820 O O . GLY B 1 149 ? 6.625 -3.354 -8.039 1 98.5 149 GLY B O 1
ATOM 3821 N N . GLN B 1 150 ? 4.824 -1.917 -8.039 1 96.94 150 GLN B N 1
ATOM 3822 C CA . GLN B 1 150 ? 4.168 -2.479 -9.211 1 96.94 150 GLN B CA 1
ATOM 3823 C C . GLN B 1 150 ? 4.645 -1.793 -10.484 1 96.94 150 GLN B C 1
ATOM 3825 O O . GLN B 1 150 ? 3.914 -0.995 -11.078 1 96.94 150 GLN B O 1
ATOM 3830 N N . THR B 1 151 ? 5.75 -2.176 -10.969 1 96.25 151 THR B N 1
ATOM 3831 C CA . THR B 1 151 ? 6.512 -1.358 -11.906 1 96.25 151 THR B CA 1
ATOM 3832 C C . THR B 1 151 ? 6.254 -1.802 -13.344 1 96.25 151 THR B C 1
ATOM 3834 O O . THR B 1 151 ? 6.691 -1.145 -14.297 1 96.25 151 THR B O 1
ATOM 3837 N N . ARG B 1 152 ? 5.539 -2.902 -13.453 1 92.88 152 ARG B N 1
ATOM 3838 C CA . ARG B 1 152 ? 5.359 -3.451 -14.797 1 92.88 152 ARG B CA 1
ATOM 3839 C C . ARG B 1 152 ? 3.891 -3.443 -15.203 1 92.88 152 ARG B C 1
ATOM 3841 O O . ARG B 1 152 ? 3.031 -3.916 -14.453 1 92.88 152 ARG B O 1
ATOM 3848 N N . ILE B 1 153 ? 3.545 -3.006 -16.359 1 87.56 153 ILE B N 1
ATOM 3849 C CA . ILE B 1 153 ? 2.184 -2.82 -16.859 1 87.56 153 ILE B CA 1
ATOM 3850 C C . ILE B 1 153 ? 1.484 -4.172 -16.969 1 87.56 153 ILE B C 1
ATOM 3852 O O . ILE B 1 153 ? 0.271 -4.27 -16.766 1 87.56 153 ILE B O 1
ATOM 3856 N N . GLY B 1 154 ? 2.105 -5.164 -17.078 1 86.5 154 GLY B N 1
ATOM 3857 C CA . GLY B 1 154 ? 1.468 -6.453 -17.281 1 86.5 154 GLY B CA 1
ATOM 3858 C C . GLY B 1 154 ? 1.368 -7.27 -16 1 86.5 154 GLY B C 1
ATOM 3859 O O . GLY B 1 154 ? 0.99 -8.445 -16.031 1 86.5 154 GLY B O 1
ATOM 3860 N N . SER B 1 155 ? 1.532 -6.598 -14.922 1 91.38 155 SER B N 1
ATOM 3861 C CA . SER B 1 155 ? 1.553 -7.375 -13.688 1 91.38 155 SER B CA 1
ATOM 3862 C C . SER B 1 155 ? 0.492 -6.891 -12.711 1 91.38 155 SER B C 1
ATOM 3864 O O . SER B 1 155 ? 0.272 -5.684 -12.57 1 91.38 155 SER B O 1
ATOM 3866 N N . THR B 1 156 ? -0.142 -7.84 -12.008 1 94.75 156 THR B N 1
ATOM 3867 C CA . THR B 1 156 ? -1.093 -7.496 -10.953 1 94.75 156 THR B CA 1
ATOM 3868 C C . THR B 1 156 ? -0.396 -7.418 -9.602 1 94.75 156 THR B C 1
ATOM 3870 O O . THR B 1 156 ? -0.996 -6.992 -8.609 1 94.75 156 THR B O 1
ATOM 3873 N N . THR B 1 157 ? 0.868 -7.789 -9.555 1 96.62 157 THR B N 1
ATOM 3874 C CA . THR B 1 157 ? 1.602 -7.836 -8.289 1 96.62 157 THR B CA 1
ATOM 3875 C C . THR B 1 157 ? 2.852 -6.961 -8.359 1 96.62 157 THR B C 1
ATOM 3877 O O . THR B 1 157 ? 3.133 -6.352 -9.398 1 96.62 157 THR B O 1
ATOM 3880 N N . THR B 1 158 ? 3.494 -6.805 -7.254 1 98.44 158 THR B N 1
ATOM 3881 C CA . THR B 1 158 ? 4.684 -5.965 -7.16 1 98.44 158 THR B CA 1
ATOM 3882 C C . THR B 1 158 ? 5.949 -6.816 -7.238 1 98.44 158 THR B C 1
ATOM 3884 O O . THR B 1 158 ? 5.891 -8.039 -7.121 1 98.44 158 THR B O 1
ATOM 3887 N N . GLU B 1 159 ? 7.07 -6.117 -7.516 1 98.56 159 GLU B N 1
ATOM 3888 C CA . GLU B 1 159 ? 8.359 -6.797 -7.422 1 98.56 159 GLU B CA 1
ATOM 3889 C C . GLU B 1 159 ? 8.562 -7.41 -6.039 1 98.56 159 GLU B C 1
ATOM 3891 O O . GLU B 1 159 ? 8.953 -8.57 -5.922 1 98.56 159 GLU B O 1
ATOM 3896 N N . ALA B 1 160 ? 8.25 -6.715 -5.043 1 98.88 160 ALA B N 1
ATOM 3897 C CA . ALA B 1 160 ? 8.445 -7.141 -3.656 1 98.88 160 ALA B CA 1
ATOM 3898 C C . ALA B 1 160 ? 7.613 -8.383 -3.346 1 98.88 160 ALA B C 1
ATOM 3900 O O . ALA B 1 160 ? 8.141 -9.375 -2.842 1 98.88 160 ALA B O 1
ATOM 3901 N N . GLU B 1 161 ? 6.32 -8.32 -3.652 1 98.44 161 GLU B N 1
ATOM 3902 C CA . GLU B 1 161 ? 5.426 -9.43 -3.336 1 98.44 161 GLU B CA 1
ATOM 3903 C C . GLU B 1 161 ? 5.812 -10.688 -4.113 1 98.44 161 GLU B C 1
ATOM 3905 O O . GLU B 1 161 ? 5.73 -11.797 -3.586 1 98.44 161 GLU B O 1
ATOM 3910 N N . SER B 1 162 ? 6.207 -10.523 -5.363 1 98.25 162 SER B N 1
ATOM 3911 C CA . SER B 1 162 ? 6.602 -11.695 -6.145 1 98.25 162 SER B CA 1
ATOM 3912 C C . SER B 1 162 ? 7.848 -12.352 -5.566 1 98.25 162 SER B C 1
ATOM 3914 O O . SER B 1 162 ? 7.969 -13.578 -5.57 1 98.25 162 SER B O 1
ATOM 3916 N N . TYR B 1 163 ? 8.805 -11.508 -5.07 1 98.69 163 TYR B N 1
ATOM 3917 C CA . TYR B 1 163 ? 9.992 -12.055 -4.422 1 98.69 163 TYR B CA 1
ATOM 3918 C C . TYR B 1 163 ? 9.625 -12.805 -3.148 1 98.69 163 TYR B C 1
ATOM 3920 O O . TYR B 1 163 ? 10.141 -13.898 -2.895 1 98.69 163 TYR B O 1
ATOM 3928 N N . MET B 1 164 ? 8.758 -12.242 -2.363 1 98.12 164 MET B N 1
ATOM 3929 C CA . MET B 1 164 ? 8.305 -12.891 -1.137 1 98.12 164 MET B CA 1
ATOM 3930 C C . MET B 1 164 ? 7.633 -14.219 -1.444 1 98.12 164 MET B C 1
ATOM 3932 O O . MET B 1 164 ? 7.91 -15.227 -0.789 1 98.12 164 MET B O 1
ATOM 3936 N N . ARG B 1 165 ? 6.762 -14.211 -2.43 1 96.75 165 ARG B N 1
ATOM 3937 C CA . ARG B 1 165 ? 6.066 -15.422 -2.834 1 96.75 165 ARG B CA 1
ATOM 3938 C C . ARG B 1 165 ? 7.055 -16.5 -3.289 1 96.75 165 ARG B C 1
ATOM 3940 O O . ARG B 1 165 ? 6.953 -17.656 -2.881 1 96.75 165 ARG B O 1
ATOM 3947 N N . LEU B 1 166 ? 8 -16.094 -4.09 1 97.62 166 LEU B N 1
ATOM 3948 C CA . LEU B 1 166 ? 8.992 -17.031 -4.586 1 97.62 166 LEU B CA 1
ATOM 3949 C C . LEU B 1 166 ? 9.852 -17.562 -3.443 1 97.62 166 LEU B C 1
ATOM 3951 O O . LEU B 1 166 ? 10.195 -18.75 -3.42 1 97.62 166 LEU B O 1
ATOM 3955 N N . ALA B 1 167 ? 10.25 -16.719 -2.525 1 97.94 167 ALA B N 1
ATOM 3956 C CA . ALA B 1 167 ? 11.023 -17.141 -1.361 1 97.94 167 ALA B CA 1
ATOM 3957 C C . ALA B 1 167 ? 10.297 -18.25 -0.591 1 97.94 167 ALA B C 1
ATOM 3959 O O . ALA B 1 167 ? 10.906 -19.234 -0.197 1 97.94 167 ALA B O 1
ATOM 3960 N N . HIS B 1 168 ? 9.023 -18.109 -0.405 1 96.56 168 HIS B N 1
ATOM 3961 C CA . HIS B 1 168 ? 8.258 -19.094 0.365 1 96.56 168 HIS B CA 1
ATOM 3962 C C . HIS B 1 168 ? 8 -20.359 -0.45 1 96.56 168 HIS B C 1
ATOM 3964 O O . HIS B 1 168 ? 8.148 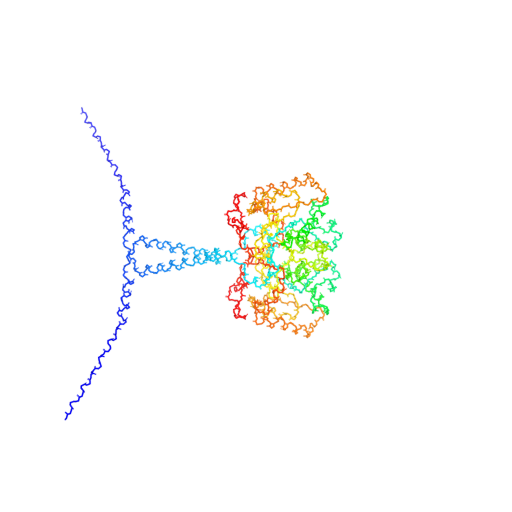-21.469 0.057 1 96.56 168 HIS B O 1
ATOM 3970 N N . LYS B 1 169 ? 7.656 -20.172 -1.714 1 95.06 169 LYS B N 1
ATOM 3971 C CA . LYS B 1 169 ? 7.363 -21.328 -2.557 1 95.06 169 LYS B CA 1
ATOM 3972 C C . LYS B 1 169 ? 8.602 -22.188 -2.758 1 95.06 169 LYS B C 1
ATOM 3974 O O . LYS B 1 169 ? 8.508 -23.406 -2.887 1 95.06 169 LYS B O 1
ATOM 3979 N N . SER B 1 170 ? 9.766 -21.547 -2.77 1 96.06 170 SER B N 1
ATOM 3980 C CA . SER B 1 170 ? 11.016 -22.281 -2.945 1 96.06 170 SER B CA 1
ATOM 3981 C C . SER B 1 170 ? 11.578 -22.734 -1.605 1 96.06 170 SER B C 1
ATOM 3983 O O . SER B 1 170 ? 12.672 -23.312 -1.55 1 96.06 170 SER B O 1
ATOM 3985 N N . ASN B 1 171 ? 10.93 -22.406 -0.524 1 95.88 171 ASN B N 1
ATOM 3986 C CA . ASN B 1 171 ? 11.367 -22.688 0.837 1 95.88 171 ASN B CA 1
ATOM 3987 C C . ASN B 1 171 ? 12.773 -22.156 1.103 1 95.88 171 ASN B C 1
ATOM 3989 O O . ASN B 1 171 ? 13.617 -22.875 1.645 1 95.88 171 ASN B O 1
ATOM 3993 N N . ALA B 1 172 ? 12.914 -20.938 0.666 1 96.75 172 ALA B N 1
ATOM 3994 C CA . ALA B 1 172 ? 14.203 -20.297 0.867 1 96.75 172 ALA B CA 1
ATOM 3995 C C . ALA B 1 172 ? 14.508 -20.109 2.354 1 96.75 172 ALA B C 1
ATOM 3997 O O . ALA B 1 172 ? 15.664 -19.984 2.748 1 96.75 172 ALA B O 1
ATOM 3998 N N . PHE B 1 173 ? 13.484 -20.172 3.199 1 96.94 173 PHE B N 1
ATOM 3999 C CA . PHE B 1 173 ? 13.633 -19.969 4.637 1 96.94 173 PHE B CA 1
ATOM 4000 C C . PHE B 1 173 ? 13.875 -21.297 5.352 1 96.94 173 PHE B C 1
ATOM 4002 O O . PHE B 1 173 ? 14.078 -21.328 6.566 1 96.94 173 PHE B O 1
ATOM 4009 N N . ASN B 1 174 ? 13.82 -22.422 4.695 1 93.81 174 ASN B N 1
ATOM 4010 C CA . ASN B 1 174 ? 14.016 -23.75 5.27 1 93.81 174 ASN B CA 1
ATOM 4011 C C . ASN B 1 174 ? 13.023 -24.016 6.398 1 93.81 174 ASN B C 1
ATOM 4013 O O . ASN B 1 174 ? 13.422 -24.438 7.488 1 93.81 174 ASN B O 1
ATOM 4017 N N . LEU B 1 175 ? 11.773 -23.719 6.098 1 92.19 175 LEU B N 1
ATOM 4018 C CA . LEU B 1 175 ? 10.719 -23.953 7.078 1 92.19 175 LEU B CA 1
ATOM 4019 C C . LEU B 1 175 ? 10.273 -25.422 7.047 1 92.19 175 LEU B C 1
ATOM 4021 O O . LEU B 1 175 ? 10.258 -26.047 5.988 1 92.19 175 LEU B O 1
ATOM 4025 N N . SER B 1 176 ? 9.922 -25.953 8.195 1 88 176 SER B N 1
ATOM 4026 C CA . SER B 1 176 ? 9.438 -27.328 8.297 1 88 176 SER B CA 1
ATOM 4027 C C . SER B 1 176 ? 8.047 -27.469 7.695 1 88 176 SER B C 1
ATOM 4029 O O . SER B 1 176 ? 7.727 -28.484 7.082 1 88 176 SER B O 1
ATOM 4031 N N . SER B 1 177 ? 7.195 -26.469 7.914 1 81.31 177 SER B N 1
ATOM 4032 C CA . SER B 1 177 ? 5.875 -26.422 7.297 1 81.31 177 SER B CA 1
ATOM 4033 C C . SER B 1 177 ? 5.859 -25.453 6.117 1 81.31 177 SER B C 1
ATOM 4035 O O . SER B 1 177 ? 5.805 -24.234 6.305 1 81.31 177 SER B O 1
ATOM 4037 N N . PRO B 1 178 ? 5.793 -26.094 5.039 1 68 178 PRO B N 1
ATOM 4038 C CA . PRO B 1 178 ? 5.93 -25.234 3.855 1 68 178 PRO B CA 1
ATOM 4039 C C . PRO B 1 178 ? 4.754 -24.281 3.684 1 68 178 PRO B C 1
ATOM 4041 O O . PRO B 1 178 ? 4.859 -23.297 2.955 1 68 178 PRO B O 1
ATOM 4044 N N . GLN B 1 179 ? 3.697 -24.422 4.332 1 73.69 179 GLN B N 1
ATOM 4045 C CA . GLN B 1 179 ? 2.529 -23.562 4.16 1 73.69 179 GLN B CA 1
ATOM 4046 C C . GLN B 1 179 ? 2.594 -22.359 5.086 1 73.69 179 GLN B C 1
ATOM 4048 O O . GLN B 1 179 ? 1.882 -21.359 4.883 1 73.69 179 GLN B O 1
ATOM 4053 N N . ALA B 1 180 ? 3.598 -22.344 5.918 1 84.44 180 ALA B N 1
ATOM 4054 C CA . ALA B 1 180 ? 3.713 -21.25 6.879 1 84.44 180 ALA B CA 1
ATOM 4055 C C . ALA B 1 180 ? 4.57 -20.125 6.316 1 84.44 180 ALA B C 1
ATOM 4057 O O . ALA B 1 180 ? 5.469 -20.359 5.508 1 84.44 180 ALA B O 1
ATOM 4058 N N . LEU B 1 181 ? 4.242 -18.891 6.656 1 91.88 181 LEU B N 1
ATOM 4059 C CA . LEU B 1 181 ? 5.066 -17.75 6.293 1 91.88 181 LEU B CA 1
ATOM 4060 C C . LEU B 1 181 ? 6.129 -17.484 7.355 1 91.88 181 LEU B C 1
ATOM 4062 O O . LEU B 1 181 ? 5.883 -17.672 8.547 1 91.88 181 LEU B O 1
ATOM 4066 N N . PHE B 1 182 ? 7.273 -17.109 6.875 1 94.69 182 PHE B N 1
ATOM 4067 C CA . PHE B 1 182 ? 8.328 -16.688 7.785 1 94.69 182 PHE B CA 1
ATOM 4068 C C . PHE B 1 182 ? 7.93 -15.398 8.508 1 94.69 182 PHE B C 1
ATOM 4070 O O . PHE B 1 182 ? 7.574 -14.406 7.875 1 94.69 182 PHE B O 1
ATOM 4077 N N . PRO B 1 183 ? 7.883 -15.305 9.844 1 90.44 183 PRO B N 1
ATOM 4078 C CA . PRO B 1 183 ? 7.297 -14.195 10.594 1 90.44 183 PRO B CA 1
ATOM 4079 C C . PRO B 1 183 ? 8.117 -12.914 10.477 1 90.44 183 PRO B C 1
ATOM 4081 O O . PRO B 1 183 ? 7.582 -11.812 10.68 1 90.44 183 PRO B O 1
ATOM 4084 N N . ARG B 1 184 ? 9.32 -12.852 10.188 1 96.31 184 ARG B N 1
ATOM 4085 C CA . ARG B 1 184 ? 10.156 -11.656 10.156 1 96.31 184 ARG B CA 1
ATOM 4086 C C . ARG B 1 184 ? 10.539 -11.289 8.727 1 96.31 184 ARG B C 1
ATOM 4088 O O . ARG B 1 184 ? 11.664 -10.859 8.469 1 96.31 184 ARG B O 1
ATOM 4095 N N . ALA B 1 185 ? 9.633 -11.562 7.816 1 97.81 185 ALA B N 1
ATOM 4096 C CA . ALA B 1 185 ? 9.758 -11.125 6.43 1 97.81 185 ALA B CA 1
ATOM 4097 C C . ALA B 1 185 ? 8.531 -10.32 6 1 97.81 185 ALA B C 1
ATOM 4099 O O . ALA B 1 185 ? 7.398 -10.672 6.348 1 97.81 185 ALA B O 1
ATOM 4100 N N . THR B 1 186 ? 8.773 -9.242 5.344 1 98.25 186 THR B N 1
ATOM 4101 C CA . THR B 1 186 ? 7.688 -8.406 4.84 1 98.25 186 THR B CA 1
ATOM 4102 C C . THR B 1 186 ? 8.055 -7.789 3.494 1 98.25 186 THR B C 1
ATOM 4104 O O . THR B 1 186 ? 9.086 -8.133 2.91 1 98.25 186 THR B O 1
ATOM 4107 N N . THR B 1 187 ? 7.121 -6.977 2.938 1 98.81 187 THR B N 1
ATOM 4108 C CA . THR B 1 187 ? 7.355 -6.363 1.634 1 98.81 187 THR B CA 1
ATOM 4109 C C . THR B 1 187 ? 7.195 -4.848 1.711 1 98.81 187 THR B C 1
ATOM 4111 O O . THR B 1 187 ? 6.426 -4.344 2.529 1 98.81 187 THR B O 1
ATOM 4114 N N . GLU B 1 188 ? 7.996 -4.148 1.076 1 98.88 188 GLU B N 1
ATOM 4115 C CA . GLU B 1 188 ? 7.824 -2.752 0.684 1 98.88 188 GLU B CA 1
ATOM 4116 C C . GLU B 1 188 ? 7.418 -2.637 -0.782 1 98.88 188 GLU B C 1
ATOM 4118 O O . GLU B 1 188 ? 8.203 -2.945 -1.678 1 98.88 188 GLU B O 1
ATOM 4123 N N . ASP B 1 189 ? 6.215 -2.117 -1.105 1 98.75 189 ASP B N 1
ATOM 4124 C CA . ASP B 1 189 ? 5.574 -2.391 -2.389 1 98.75 189 ASP B CA 1
ATOM 4125 C C . ASP B 1 189 ? 5.48 -1.125 -3.236 1 98.75 189 ASP B C 1
ATOM 4127 O O . ASP B 1 189 ? 4.66 -1.044 -4.152 1 98.75 189 ASP B O 1
ATOM 4131 N N . PHE B 1 190 ? 6.363 -0.146 -2.996 1 98.81 190 PHE B N 1
ATOM 4132 C CA . PHE B 1 190 ? 6.066 1.125 -3.648 1 98.81 190 PHE B CA 1
ATOM 4133 C C . PHE B 1 190 ? 7.316 1.7 -4.301 1 98.81 190 PHE B C 1
ATOM 4135 O O . PHE B 1 190 ? 7.23 2.623 -5.113 1 98.81 190 PHE B O 1
ATOM 4142 N N . ALA B 1 191 ? 8.477 1.19 -4.02 1 98.88 191 ALA B N 1
ATOM 4143 C CA . ALA B 1 191 ? 9.727 1.736 -4.539 1 98.88 191 ALA B CA 1
ATOM 4144 C C . ALA B 1 191 ? 9.758 1.683 -6.062 1 98.88 191 ALA B C 1
ATOM 4146 O O . ALA B 1 191 ? 9.344 0.689 -6.664 1 98.88 191 ALA B O 1
ATOM 4147 N N . LEU B 1 192 ? 10.266 2.777 -6.629 1 98.56 192 LEU B N 1
ATOM 4148 C CA . LEU B 1 192 ? 10.305 2.889 -8.086 1 98.56 192 LEU B CA 1
ATOM 4149 C C . LEU B 1 192 ? 11.742 2.922 -8.586 1 98.56 192 LEU B C 1
ATOM 4151 O O . LEU B 1 192 ? 11.984 2.93 -9.797 1 98.56 192 LEU B O 1
ATOM 4155 N N . ASP B 1 193 ? 12.734 3.008 -7.719 1 98.25 193 ASP B N 1
ATOM 4156 C CA . ASP B 1 193 ? 14.156 2.969 -8.039 1 98.25 193 ASP B CA 1
ATOM 4157 C C . ASP B 1 193 ? 14.977 2.535 -6.824 1 98.25 193 ASP B C 1
ATOM 4159 O O . ASP B 1 193 ? 14.422 2.229 -5.77 1 98.25 193 ASP B O 1
ATOM 4163 N N . SER B 1 194 ? 16.328 2.51 -7.016 1 98.56 194 SER B N 1
ATOM 4164 C CA . SER B 1 194 ? 17.219 1.981 -5.98 1 98.56 194 SER B CA 1
ATOM 4165 C C . SER B 1 194 ? 17.25 2.898 -4.762 1 98.56 194 SER B C 1
ATOM 4167 O O . SER B 1 194 ? 17.359 2.428 -3.627 1 98.56 194 SER B O 1
ATOM 4169 N N . PHE B 1 195 ? 17.156 4.172 -4.926 1 98.81 195 PHE B N 1
ATOM 4170 C CA . PHE B 1 195 ? 17.141 5.09 -3.791 1 98.81 195 PHE B CA 1
ATOM 4171 C C . PHE B 1 195 ? 15.898 4.863 -2.938 1 98.81 195 PHE B C 1
ATOM 4173 O O . PHE B 1 195 ? 15.984 4.762 -1.713 1 98.81 195 PHE B O 1
ATOM 4180 N N . GLN B 1 196 ? 14.773 4.727 -3.598 1 98.81 196 GLN B N 1
ATOM 4181 C CA . GLN B 1 196 ? 13.516 4.504 -2.891 1 98.81 196 GLN B CA 1
ATOM 4182 C C . GLN B 1 196 ? 13.484 3.121 -2.242 1 98.81 196 GLN B C 1
ATOM 4184 O O . GLN B 1 196 ? 12.891 2.941 -1.179 1 98.81 196 GLN B O 1
ATOM 4189 N N . ASN B 1 197 ? 14.125 2.115 -2.885 1 98.94 197 ASN B N 1
ATOM 4190 C CA . ASN B 1 197 ? 14.234 0.828 -2.209 1 98.94 197 ASN B CA 1
ATOM 4191 C C . ASN B 1 197 ? 14.812 0.979 -0.804 1 98.94 197 ASN B C 1
ATOM 4193 O O . ASN B 1 197 ? 14.297 0.391 0.149 1 98.94 197 ASN B O 1
ATOM 4197 N N . LEU B 1 198 ? 15.836 1.771 -0.736 1 98.94 198 LEU B N 1
ATOM 4198 C CA . LEU B 1 198 ? 16.5 1.962 0.548 1 98.94 198 LEU B CA 1
ATOM 4199 C C . LEU B 1 198 ? 15.641 2.797 1.488 1 98.94 198 LEU B C 1
ATOM 4201 O O . LEU B 1 198 ? 15.305 2.352 2.588 1 98.94 198 LEU B O 1
ATOM 4205 N N . LEU B 1 199 ? 15.211 3.922 1.058 1 98.88 199 LEU B N 1
ATOM 4206 C CA . LEU B 1 199 ? 14.469 4.863 1.883 1 98.88 199 LEU B CA 1
ATOM 4207 C C . LEU B 1 199 ? 13.141 4.258 2.34 1 98.88 199 LEU B C 1
ATOM 4209 O O . LEU B 1 199 ? 12.812 4.305 3.525 1 98.88 199 LEU B O 1
ATOM 4213 N N . PHE B 1 200 ? 12.391 3.67 1.424 1 98.88 200 PHE B N 1
ATOM 4214 C CA . PHE B 1 200 ? 11.07 3.15 1.748 1 98.88 200 PHE B CA 1
ATOM 4215 C C . PHE B 1 200 ? 11.172 1.9 2.615 1 98.88 200 PHE B C 1
ATOM 4217 O O . PHE B 1 200 ? 10.289 1.622 3.424 1 98.88 200 PHE B O 1
ATOM 4224 N N . SER B 1 201 ? 12.273 1.173 2.465 1 98.94 201 SER B N 1
ATOM 4225 C CA . SER B 1 201 ? 12.469 0.028 3.35 1 98.94 201 SER B CA 1
ATOM 4226 C C . SER B 1 201 ? 12.703 0.474 4.789 1 98.94 201 SER B C 1
ATOM 4228 O O . SER B 1 201 ? 12.273 -0.193 5.73 1 98.94 201 SER B O 1
ATOM 4230 N N . ILE B 1 202 ? 13.406 1.585 4.969 1 98.88 202 ILE B N 1
ATOM 4231 C CA . ILE B 1 202 ? 13.57 2.145 6.305 1 98.88 202 ILE B CA 1
ATOM 4232 C C . ILE B 1 202 ? 12.211 2.547 6.871 1 98.88 202 ILE B C 1
ATOM 4234 O O . ILE B 1 202 ? 11.906 2.254 8.031 1 98.88 202 ILE B O 1
ATOM 4238 N N . ALA B 1 203 ? 11.438 3.178 6.062 1 98.75 203 ALA B N 1
ATOM 4239 C CA . ALA B 1 203 ? 10.094 3.566 6.484 1 98.75 203 ALA B CA 1
ATOM 4240 C C . ALA B 1 203 ? 9.242 2.342 6.809 1 98.75 203 ALA B C 1
ATOM 4242 O O . ALA B 1 203 ? 8.5 2.336 7.797 1 98.75 203 ALA B O 1
ATOM 4243 N N . ARG B 1 204 ? 9.344 1.284 5.98 1 98.81 204 ARG B N 1
ATOM 4244 C CA . ARG B 1 204 ? 8.609 0.045 6.207 1 98.81 204 ARG B CA 1
ATOM 4245 C C . ARG B 1 204 ? 9.039 -0.619 7.508 1 98.81 204 ARG B C 1
ATOM 4247 O O . ARG B 1 204 ? 8.203 -1.16 8.242 1 98.81 204 ARG B O 1
ATOM 4254 N N . PHE B 1 205 ? 10.312 -0.597 7.785 1 98.81 205 PHE B N 1
ATOM 4255 C CA . PHE B 1 205 ? 10.812 -1.119 9.055 1 98.81 205 PHE B CA 1
ATOM 4256 C C . PHE B 1 205 ? 10.164 -0.404 10.227 1 98.81 205 PHE B C 1
ATOM 4258 O O . PHE B 1 205 ? 9.727 -1.047 11.188 1 98.81 205 PHE B O 1
ATOM 4265 N N . PHE B 1 206 ? 10.117 0.912 10.148 1 98.06 206 PHE B N 1
ATOM 4266 C CA . PHE B 1 206 ? 9.477 1.695 11.203 1 98.06 206 PHE B CA 1
ATOM 4267 C C . PHE B 1 206 ? 7.996 1.357 11.305 1 98.06 206 PHE B C 1
ATOM 4269 O O . PHE B 1 206 ? 7.465 1.213 12.406 1 98.06 206 PHE B O 1
ATOM 4276 N N . GLU B 1 207 ? 7.422 1.294 10.172 1 97.25 207 GLU B N 1
ATOM 4277 C CA . GLU B 1 207 ? 6.012 0.914 10.133 1 97.25 207 GLU B CA 1
ATOM 4278 C C . GLU B 1 207 ? 5.777 -0.417 10.844 1 97.25 207 GLU B C 1
ATOM 4280 O O . GLU B 1 207 ? 4.809 -0.569 11.586 1 97.25 207 GLU B O 1
ATOM 4285 N N . TYR B 1 208 ? 6.625 -1.351 10.656 1 97.75 208 TYR B N 1
ATOM 4286 C CA . TYR B 1 208 ? 6.508 -2.727 11.125 1 97.75 208 TYR B CA 1
ATOM 4287 C C . TYR B 1 208 ? 6.867 -2.834 12.602 1 97.75 208 TYR B C 1
ATOM 4289 O O . TYR B 1 208 ? 6.223 -3.566 13.352 1 97.75 208 TYR B O 1
ATOM 4297 N N . THR B 1 209 ? 7.824 -2.01 13.109 1 97.31 209 THR B N 1
ATOM 4298 C CA . THR B 1 209 ? 8.391 -2.252 14.43 1 97.31 209 THR B CA 1
ATOM 4299 C C . THR B 1 209 ? 8.078 -1.089 15.375 1 97.31 209 THR B C 1
ATOM 4301 O O . THR B 1 209 ? 8.164 -1.23 16.594 1 97.31 209 THR B O 1
ATOM 4304 N N . GLY B 1 210 ? 7.855 0.06 14.805 1 94.81 210 GLY B N 1
ATOM 4305 C CA . GLY B 1 210 ? 7.648 1.242 15.625 1 94.81 210 GLY B CA 1
ATOM 4306 C C . GLY B 1 210 ? 8.93 1.99 15.938 1 94.81 210 GLY B C 1
ATOM 4307 O O . GLY B 1 210 ? 8.906 3.027 16.594 1 94.81 210 GLY B O 1
ATOM 4308 N N . ARG B 1 211 ? 10.016 1.467 15.391 1 95.31 211 ARG B N 1
ATOM 4309 C CA . ARG B 1 211 ? 11.312 2.111 15.578 1 95.31 211 ARG B CA 1
ATOM 4310 C C . ARG B 1 211 ? 12.156 2.041 14.312 1 95.31 211 ARG B C 1
ATOM 4312 O O . ARG B 1 211 ? 11.852 1.262 13.406 1 95.31 211 ARG B O 1
ATOM 4319 N N . TYR B 1 212 ? 13.18 2.867 14.227 1 97.38 212 TYR B N 1
ATOM 4320 C CA . TYR B 1 212 ? 14.094 2.814 13.094 1 97.38 212 TYR B CA 1
ATOM 4321 C C . TYR B 1 212 ? 15.164 1.75 13.305 1 97.38 212 TYR B C 1
ATOM 4323 O O . TYR B 1 212 ? 15.492 1.409 14.445 1 97.38 212 TYR B O 1
ATOM 4331 N N . PRO B 1 213 ? 15.703 1.188 12.227 1 98.5 213 PRO B N 1
ATOM 4332 C CA . PRO B 1 213 ? 16.734 0.161 12.383 1 98.5 213 PRO B CA 1
ATOM 4333 C C . PRO B 1 213 ? 18.047 0.723 12.914 1 98.5 213 PRO B C 1
ATOM 4335 O O . PRO B 1 213 ? 18.312 1.917 12.766 1 98.5 213 PRO B O 1
ATOM 4338 N N . GLU B 1 214 ? 18.828 -0.178 13.508 1 97.94 214 GLU B N 1
ATOM 4339 C CA . GLU B 1 214 ? 20.156 0.169 13.977 1 97.94 214 GLU B CA 1
ATOM 4340 C C . GLU B 1 214 ? 21.219 -0.177 12.938 1 97.94 214 GLU B C 1
ATOM 4342 O O . GLU B 1 214 ? 22.297 0.432 12.906 1 97.94 214 GLU B O 1
ATOM 4347 N N . ARG B 1 215 ? 20.922 -1.147 12.156 1 98.44 215 ARG B N 1
ATOM 4348 C CA . ARG B 1 215 ? 21.812 -1.598 11.094 1 98.44 215 ARG B CA 1
ATOM 4349 C C . ARG B 1 215 ? 21.031 -1.922 9.828 1 98.44 215 ARG B C 1
ATOM 4351 O O . ARG B 1 215 ? 19.875 -2.354 9.891 1 98.44 215 ARG B O 1
ATOM 4358 N N . ILE B 1 216 ? 21.719 -1.724 8.695 1 98.88 216 ILE B N 1
ATOM 4359 C CA . ILE B 1 216 ? 21.109 -2.016 7.402 1 98.88 216 ILE B CA 1
ATOM 4360 C C . ILE B 1 216 ? 22.047 -2.9 6.578 1 98.88 216 ILE B C 1
ATOM 4362 O O . ILE B 1 216 ? 23.25 -2.654 6.516 1 98.88 216 ILE B O 1
ATOM 4366 N N . THR B 1 217 ? 21.484 -3.934 6.039 1 98.94 217 THR B N 1
ATOM 4367 C CA . THR B 1 217 ? 22.172 -4.758 5.051 1 98.94 217 THR B CA 1
ATOM 4368 C C . THR B 1 217 ? 21.375 -4.809 3.746 1 98.94 217 THR B C 1
ATOM 4370 O O . THR B 1 217 ? 20.188 -5.121 3.75 1 98.94 217 THR B O 1
ATOM 4373 N N . VAL B 1 218 ? 22.047 -4.469 2.664 1 98.94 218 VAL B N 1
ATOM 4374 C CA . VAL B 1 218 ? 21.438 -4.559 1.342 1 98.94 218 VAL B CA 1
ATOM 4375 C C . VAL B 1 218 ? 22.047 -5.727 0.57 1 98.94 218 VAL B C 1
ATOM 4377 O O . VAL B 1 218 ? 23.266 -5.887 0.545 1 98.94 218 VAL B O 1
ATOM 4380 N N . VAL B 1 219 ? 21.203 -6.527 -0.011 1 98.62 219 VAL B N 1
ATOM 4381 C CA . VAL B 1 219 ? 21.641 -7.633 -0.859 1 98.62 219 VAL B CA 1
ATOM 4382 C C . VAL B 1 219 ? 21.297 -7.332 -2.316 1 98.62 219 VAL B C 1
ATOM 4384 O O . VAL B 1 219 ? 20.141 -7.094 -2.652 1 98.62 219 VAL B O 1
ATOM 4387 N N . GLY B 1 220 ? 22.25 -7.289 -3.16 1 96.38 220 GLY B N 1
ATOM 4388 C CA . GLY B 1 220 ? 22 -6.984 -4.559 1 96.38 220 GLY B CA 1
ATOM 4389 C C . GLY B 1 220 ? 23.188 -7.27 -5.461 1 96.38 220 GLY B C 1
ATOM 4390 O O . GLY B 1 220 ? 24.125 -7.949 -5.055 1 96.38 220 GLY B O 1
ATOM 4391 N N . TYR B 1 221 ? 23.125 -6.77 -6.676 1 93.5 221 TYR B N 1
ATOM 4392 C CA . TYR B 1 221 ? 24.234 -6.902 -7.621 1 93.5 221 TYR B CA 1
ATOM 4393 C C . TYR B 1 221 ? 25.484 -6.207 -7.102 1 93.5 221 TYR B C 1
ATOM 4395 O O . TYR B 1 221 ? 25.406 -5.074 -6.617 1 93.5 221 TYR B O 1
ATOM 4403 N N . GLU B 1 222 ? 26.578 -6.871 -7.32 1 93.56 222 GLU B N 1
ATOM 4404 C CA . GLU B 1 222 ? 27.844 -6.27 -6.902 1 93.56 222 GLU B CA 1
ATOM 4405 C C . GLU B 1 222 ? 28.078 -4.941 -7.621 1 93.56 222 GLU B C 1
ATOM 4407 O O . GLU B 1 222 ? 28.609 -3.994 -7.027 1 93.56 222 GLU B O 1
ATOM 4412 N N . MET B 1 223 ? 27.719 -4.816 -8.836 1 92.06 223 MET B N 1
ATOM 4413 C CA . MET B 1 223 ? 27.969 -3.615 -9.625 1 92.06 223 MET B CA 1
ATOM 4414 C C . MET B 1 223 ? 27.25 -2.412 -9.031 1 92.06 223 MET B C 1
ATOM 4416 O O . MET B 1 223 ? 27.578 -1.267 -9.336 1 92.06 223 MET B O 1
ATOM 4420 N N . LYS B 1 224 ? 26.234 -2.648 -8.188 1 95.81 224 LYS B N 1
ATOM 4421 C CA . LYS B 1 224 ? 25.453 -1.552 -7.625 1 95.81 224 LYS B CA 1
ATOM 4422 C C . LYS B 1 224 ? 26.016 -1.127 -6.27 1 95.81 224 LYS B C 1
ATOM 4424 O O . LYS B 1 224 ? 25.531 -0.157 -5.676 1 95.81 224 LYS B O 1
ATOM 4429 N N . ARG B 1 225 ? 27.031 -1.782 -5.75 1 97.06 225 ARG B N 1
ATOM 4430 C CA . ARG B 1 225 ? 27.594 -1.517 -4.43 1 97.06 225 ARG B CA 1
ATOM 4431 C C . ARG B 1 225 ? 27.984 -0.046 -4.285 1 97.06 225 ARG B C 1
ATOM 4433 O O . ARG B 1 225 ? 27.594 0.606 -3.312 1 97.06 225 ARG B O 1
ATOM 4440 N N . ARG B 1 226 ? 28.703 0.43 -5.234 1 97.5 226 ARG B N 1
ATOM 4441 C CA . ARG B 1 226 ? 29.219 1.793 -5.133 1 97.5 226 ARG B CA 1
ATOM 4442 C C . ARG B 1 226 ? 28.078 2.803 -5.062 1 97.5 226 ARG B C 1
ATOM 4444 O O . ARG B 1 226 ? 28.141 3.76 -4.285 1 97.5 226 ARG B O 1
ATOM 4451 N N . ARG B 1 227 ? 27.078 2.635 -5.805 1 98.38 227 ARG B N 1
ATOM 4452 C CA . ARG B 1 227 ? 25.938 3.541 -5.828 1 98.38 227 ARG B CA 1
ATOM 4453 C C . ARG B 1 227 ? 25.203 3.541 -4.488 1 98.38 227 ARG B C 1
ATOM 4455 O O . ARG B 1 227 ? 24.891 4.602 -3.941 1 98.38 227 ARG B O 1
ATOM 4462 N N . PHE B 1 228 ? 24.984 2.365 -3.887 1 98.81 228 PHE B N 1
ATOM 4463 C CA . PHE B 1 228 ? 24.281 2.254 -2.613 1 98.81 228 PHE B CA 1
ATOM 4464 C C . PHE B 1 228 ? 25.125 2.844 -1.483 1 98.81 228 PHE B C 1
ATOM 4466 O O . PHE B 1 228 ? 24.609 3.586 -0.645 1 98.81 228 PHE B O 1
ATOM 4473 N N . VAL B 1 229 ? 26.391 2.568 -1.501 1 98.56 229 VAL B N 1
ATOM 4474 C CA . VAL B 1 229 ? 27.234 2.934 -0.377 1 98.56 229 VAL B CA 1
ATOM 4475 C C . VAL B 1 229 ? 27.641 4.402 -0.484 1 98.56 229 VAL B C 1
ATOM 4477 O O . VAL B 1 229 ? 27.516 5.156 0.484 1 98.56 229 VAL B O 1
ATOM 4480 N N . LYS B 1 230 ? 27.969 4.859 -1.661 1 98.31 230 LYS B N 1
ATOM 4481 C CA . LYS B 1 230 ? 28.562 6.188 -1.799 1 98.31 230 LYS B CA 1
ATOM 4482 C C . LYS B 1 230 ? 27.484 7.238 -2.062 1 98.31 230 LYS B C 1
ATOM 4484 O O . LYS B 1 230 ? 27.672 8.414 -1.732 1 98.31 230 LYS B O 1
ATOM 4489 N N . LEU B 1 231 ? 26.391 6.828 -2.619 1 98.69 231 LEU B N 1
ATOM 4490 C CA . LEU B 1 231 ? 25.406 7.836 -3.008 1 98.69 231 LEU B CA 1
ATOM 4491 C C . LEU B 1 231 ? 24.141 7.719 -2.164 1 98.69 231 LEU B C 1
ATOM 4493 O O . LEU B 1 231 ? 23.797 8.648 -1.428 1 98.69 231 LEU B O 1
ATOM 4497 N N . HIS B 1 232 ? 23.406 6.57 -2.193 1 98.81 232 HIS B N 1
ATOM 4498 C CA . HIS B 1 232 ? 22.125 6.434 -1.503 1 98.81 232 HIS B CA 1
ATOM 4499 C C . HIS B 1 232 ? 22.297 6.555 0.007 1 98.81 232 HIS B C 1
ATOM 4501 O O . HIS B 1 232 ? 21.609 7.332 0.658 1 98.81 232 HIS B O 1
ATOM 4507 N N . ARG B 1 233 ? 23.219 5.758 0.574 1 98.69 233 ARG B N 1
ATOM 4508 C CA . ARG B 1 233 ? 23.5 5.82 2.006 1 98.69 233 ARG B CA 1
ATOM 4509 C C . ARG B 1 233 ? 23.859 7.238 2.43 1 98.69 233 ARG B C 1
ATOM 4511 O O . ARG B 1 233 ? 23.359 7.738 3.439 1 98.69 233 ARG B O 1
ATOM 4518 N N . ALA B 1 234 ? 24.719 7.848 1.652 1 97.81 234 ALA B N 1
ATOM 4519 C CA . ALA B 1 234 ? 25.188 9.195 1.972 1 97.81 234 ALA B CA 1
ATOM 4520 C C . ALA B 1 234 ? 24.047 10.203 1.893 1 97.81 234 ALA B C 1
ATOM 4522 O O . ALA B 1 234 ? 23.953 11.109 2.725 1 97.81 234 ALA B O 1
ATOM 4523 N N . ALA B 1 235 ? 23.203 10.07 0.916 1 98.12 235 ALA B N 1
ATOM 4524 C CA . ALA B 1 235 ? 22.062 10.969 0.746 1 98.12 235 ALA B CA 1
ATOM 4525 C C . ALA B 1 235 ? 21.125 10.906 1.953 1 98.12 235 ALA B C 1
ATOM 4527 O O . ALA B 1 235 ? 20.438 11.883 2.27 1 98.12 235 ALA B O 1
ATOM 4528 N N . LEU B 1 236 ? 21.156 9.766 2.65 1 98.06 236 LEU B N 1
ATOM 4529 C CA . LEU B 1 236 ? 20.312 9.578 3.824 1 98.06 236 LEU B CA 1
ATOM 4530 C C . 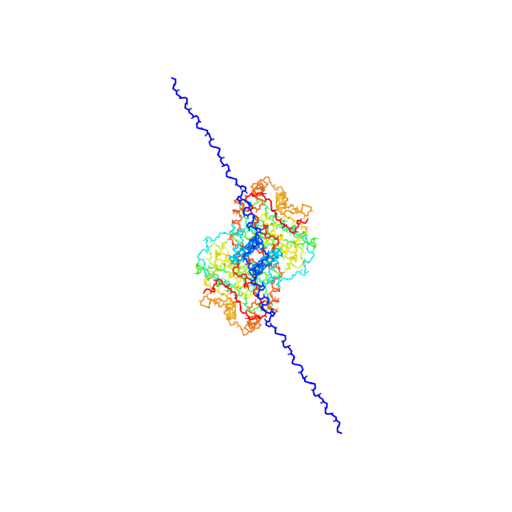LEU B 1 236 ? 21.078 9.906 5.102 1 98.06 236 LEU B C 1
ATOM 4532 O O . LEU B 1 236 ? 20.531 9.805 6.203 1 98.06 236 LEU B O 1
ATOM 4536 N N . HIS B 1 237 ? 22.266 10.273 4.973 1 97.25 237 HIS B N 1
ATOM 4537 C CA . HIS B 1 237 ? 23.141 10.539 6.102 1 97.25 237 HIS B CA 1
ATOM 4538 C C . HIS B 1 237 ? 23.25 9.328 7.023 1 97.25 237 HIS B C 1
ATOM 4540 O O . HIS B 1 237 ? 23.375 9.477 8.242 1 97.25 237 HIS B O 1
ATOM 4546 N N . TRP B 1 238 ? 23.125 8.141 6.445 1 98.12 238 TRP B N 1
ATOM 4547 C CA . TRP B 1 238 ? 23.25 6.941 7.262 1 98.12 238 TRP B CA 1
ATOM 4548 C C . TRP B 1 238 ? 24.719 6.645 7.562 1 98.12 238 TRP B C 1
ATOM 4550 O O . TRP B 1 238 ? 25.562 6.695 6.672 1 98.12 238 TRP B O 1
ATOM 4560 N N . PRO B 1 239 ? 25.078 6.316 8.773 1 96.94 239 PRO B N 1
ATOM 4561 C CA . PRO B 1 239 ? 26.484 6.074 9.109 1 96.94 239 PRO B CA 1
ATOM 4562 C C . PRO B 1 239 ? 27.062 4.879 8.367 1 96.94 239 PRO B C 1
ATOM 4564 O O . PRO B 1 239 ? 26.422 3.834 8.258 1 96.94 239 PRO B O 1
ATOM 4567 N N . ILE B 1 240 ? 28.281 5 7.93 1 97.19 240 ILE B N 1
ATOM 4568 C CA . ILE B 1 240 ? 28.922 4.008 7.07 1 97.19 240 ILE B CA 1
ATOM 4569 C C . ILE B 1 240 ? 29.219 2.746 7.871 1 97.19 240 ILE B C 1
ATOM 4571 O O . ILE B 1 240 ? 29.188 1.638 7.332 1 97.19 240 ILE B O 1
ATOM 4575 N N . ASP B 1 241 ? 29.453 2.854 9.164 1 96.94 241 ASP B N 1
ATOM 4576 C CA . ASP B 1 241 ? 29.844 1.72 9.992 1 96.94 241 ASP B CA 1
ATOM 4577 C C . ASP B 1 241 ? 28.656 0.818 10.297 1 96.94 241 ASP B C 1
ATOM 4579 O O . ASP B 1 241 ? 28.828 -0.316 10.75 1 96.94 241 ASP B O 1
ATOM 4583 N N . ARG B 1 242 ? 27.438 1.27 10.031 1 98.12 242 ARG B N 1
ATOM 4584 C CA . ARG B 1 242 ? 26.234 0.486 10.305 1 98.12 242 ARG B CA 1
ATOM 4585 C C . ARG B 1 242 ? 25.516 0.122 9.016 1 98.12 242 ARG B C 1
ATOM 4587 O O . ARG B 1 242 ? 24.328 -0.234 9.039 1 98.12 242 ARG B O 1
ATOM 4594 N N . PHE B 1 243 ? 26.25 0.32 7.875 1 98.69 243 PHE B N 1
ATOM 4595 C CA . PHE B 1 243 ? 25.719 0.004 6.559 1 98.69 243 PHE B CA 1
ATOM 4596 C C . PHE B 1 243 ? 26.531 -1.097 5.891 1 98.69 243 PHE B C 1
ATOM 4598 O O . PHE B 1 243 ? 27.734 -0.943 5.684 1 98.69 243 PHE B O 1
ATOM 4605 N N . HIS B 1 244 ? 25.844 -2.172 5.531 1 98.75 244 HIS B N 1
ATOM 4606 C CA . HIS B 1 244 ? 26.5 -3.299 4.883 1 98.75 244 HIS B CA 1
ATOM 4607 C C . HIS B 1 244 ? 25.844 -3.623 3.543 1 98.75 244 HIS B C 1
ATOM 4609 O O . HIS B 1 244 ? 24.625 -3.557 3.412 1 98.75 244 HIS B O 1
ATOM 4615 N N . TYR B 1 245 ? 26.688 -3.912 2.557 1 98.56 245 TYR B N 1
ATOM 4616 C CA . TYR B 1 245 ? 26.219 -4.34 1.241 1 98.56 245 TYR B CA 1
ATOM 4617 C C . TYR B 1 245 ? 26.797 -5.707 0.881 1 98.56 245 TYR B C 1
ATOM 4619 O O . TYR B 1 245 ? 28.016 -5.918 0.955 1 98.56 245 TYR B O 1
ATOM 4627 N N . LEU B 1 246 ? 25.922 -6.605 0.576 1 97.69 246 LEU B N 1
ATOM 4628 C CA . LEU B 1 246 ? 26.328 -7.938 0.141 1 97.69 246 LEU B CA 1
ATOM 4629 C C . LEU B 1 246 ? 26.047 -8.133 -1.345 1 97.69 246 LEU B C 1
ATOM 4631 O O . LEU B 1 246 ? 24.891 -8.281 -1.745 1 97.69 246 LEU B O 1
ATOM 4635 N N . GLY B 1 247 ? 27.125 -8.148 -2.121 1 94.06 247 GLY B N 1
ATOM 4636 C CA . GLY B 1 247 ? 27 -8.422 -3.545 1 94.06 247 GLY B CA 1
ATOM 4637 C C . GLY B 1 247 ? 26.859 -9.898 -3.861 1 94.06 247 GLY B C 1
ATOM 4638 O O . GLY B 1 247 ? 27.609 -10.719 -3.348 1 94.06 247 GLY B O 1
ATOM 4639 N N . ALA B 1 248 ? 25.781 -10.219 -4.629 1 85.31 248 ALA B N 1
ATOM 4640 C CA . ALA B 1 248 ? 25.562 -11.602 -5.039 1 85.31 248 ALA B CA 1
ATOM 4641 C C . ALA B 1 248 ? 25.375 -11.711 -6.547 1 85.31 248 ALA B C 1
ATOM 4643 O O . ALA B 1 248 ? 24.359 -11.242 -7.086 1 85.31 248 ALA B O 1
ATOM 4644 N N . ASP B 1 249 ? 26.438 -12.164 -7.258 1 80.75 249 ASP B N 1
ATOM 4645 C CA . ASP B 1 249 ? 26.391 -12.352 -8.703 1 80.75 249 ASP B CA 1
ATOM 4646 C C . ASP B 1 249 ? 26.672 -13.812 -9.078 1 80.75 249 ASP B C 1
ATOM 4648 O O . ASP B 1 249 ? 27.75 -14.336 -8.797 1 80.75 249 ASP B O 1
ATOM 4652 N N . PRO B 1 250 ? 25.688 -14.719 -9.305 1 64.25 250 PRO B N 1
ATOM 4653 C CA . PRO B 1 250 ? 25.953 -16.141 -9.539 1 64.25 250 PRO B CA 1
ATOM 4654 C C . PRO B 1 250 ? 27.109 -16.375 -10.516 1 64.25 250 PRO B C 1
ATOM 4656 O O . PRO B 1 250 ? 27.859 -17.344 -10.383 1 64.25 250 PRO B O 1
ATOM 4659 N N . TYR B 1 251 ? 26.938 -15.922 -11.766 1 60.47 251 TYR B N 1
ATOM 4660 C CA . TYR B 1 251 ? 27.922 -16.406 -12.727 1 60.47 251 TYR B CA 1
ATOM 4661 C C . TYR B 1 251 ? 29.156 -15.5 -12.742 1 60.47 251 TYR B C 1
ATOM 4663 O O . TYR B 1 251 ? 29.969 -15.57 -13.656 1 60.47 251 TYR B O 1
ATOM 4671 N N . GLY B 1 252 ? 29.453 -14.938 -11.57 1 55.91 252 GLY B N 1
ATOM 4672 C CA . GLY B 1 252 ? 30.688 -14.172 -11.5 1 55.91 252 GLY B CA 1
ATOM 4673 C C . GLY B 1 252 ? 30.578 -12.805 -12.164 1 55.91 252 GLY B C 1
ATOM 4674 O O . GLY B 1 252 ? 29.812 -11.953 -11.719 1 55.91 252 GLY B O 1
ATOM 4675 N N . GLU B 1 253 ? 31.266 -12.641 -13.281 1 51.44 253 GLU B N 1
ATOM 4676 C CA . GLU B 1 253 ? 31.719 -11.367 -13.836 1 51.44 253 GLU B CA 1
ATOM 4677 C C . GLU B 1 253 ? 30.547 -10.562 -14.398 1 51.44 253 GLU B C 1
ATOM 4679 O O . GLU B 1 253 ? 29.984 -10.922 -15.43 1 51.44 253 GLU B O 1
ATOM 4684 N N . GLU B 1 254 ? 29.734 -10.062 -13.531 1 56.94 254 GLU B N 1
ATOM 4685 C CA . GLU B 1 254 ? 29.016 -9.008 -14.234 1 56.94 254 GLU B CA 1
ATOM 4686 C C . GLU B 1 254 ? 29.906 -8.328 -15.273 1 56.94 254 GLU B C 1
ATOM 4688 O O . GLU B 1 254 ? 31 -7.852 -14.945 1 56.94 254 GLU B O 1
ATOM 4693 N N . GLY B 1 255 ? 29.828 -8.906 -16.438 1 64.75 255 GLY B N 1
ATOM 4694 C CA . GLY B 1 255 ? 30.734 -8.5 -17.5 1 64.75 255 GLY B CA 1
ATOM 4695 C C . GLY B 1 255 ? 30.828 -7 -17.672 1 64.75 255 GLY B C 1
ATOM 4696 O O . GLY B 1 255 ? 30.156 -6.246 -16.953 1 64.75 255 GLY B O 1
ATOM 4697 N N . VAL B 1 256 ? 31.797 -6.547 -18.281 1 74.75 256 VAL B N 1
ATOM 4698 C CA . VAL B 1 256 ? 32.094 -5.168 -18.641 1 74.75 256 VAL B CA 1
ATOM 4699 C C . VAL B 1 256 ? 30.844 -4.457 -19.109 1 74.75 256 VAL B C 1
ATOM 4701 O O . VAL B 1 256 ? 30.609 -3.295 -18.766 1 74.75 256 VAL B O 1
ATOM 4704 N N . GLN B 1 257 ? 29.969 -5.203 -19.609 1 80.19 257 GLN B N 1
ATOM 4705 C CA . GLN B 1 257 ? 28.766 -4.594 -20.156 1 80.19 257 GLN B CA 1
ATOM 4706 C C . GLN B 1 257 ? 27.797 -4.199 -19.047 1 80.19 257 GLN B C 1
ATOM 4708 O O . GLN B 1 257 ? 27.172 -3.137 -19.094 1 80.19 257 GLN B O 1
ATOM 4713 N N . ALA B 1 258 ? 27.672 -5.055 -18.047 1 83.44 258 ALA B N 1
ATOM 4714 C CA . ALA B 1 258 ? 26.797 -4.762 -16.922 1 83.44 258 ALA B CA 1
ATOM 4715 C C . ALA B 1 258 ? 27.312 -3.574 -16.109 1 83.44 258 ALA B C 1
ATOM 4717 O O . ALA B 1 258 ? 26.531 -2.727 -15.68 1 83.44 258 ALA B O 1
ATOM 4718 N N . GLN B 1 259 ? 28.562 -3.482 -16.031 1 87.69 259 GLN B N 1
ATOM 4719 C CA . GLN B 1 259 ? 29.188 -2.371 -15.305 1 87.69 259 GLN B CA 1
ATOM 4720 C C . GLN B 1 259 ? 28.969 -1.054 -16.047 1 87.69 259 GLN B C 1
ATOM 4722 O O . GLN B 1 259 ? 28.719 -0.019 -15.43 1 87.69 259 GLN B O 1
ATOM 4727 N N . ASP B 1 260 ? 29.094 -1.161 -17.344 1 90.25 260 ASP B N 1
ATOM 4728 C CA . ASP B 1 260 ? 28.875 0.032 -18.156 1 90.25 260 ASP B CA 1
ATOM 4729 C C . ASP B 1 260 ? 27.422 0.49 -18.062 1 90.25 260 ASP B C 1
ATOM 4731 O O . ASP B 1 260 ? 27.141 1.689 -17.984 1 90.25 260 ASP B O 1
ATOM 4735 N N . GLY B 1 261 ? 26.531 -0.452 -18.078 1 89.88 261 GLY B N 1
ATOM 4736 C CA . GLY B 1 261 ? 25.125 -0.127 -17.906 1 89.88 261 GLY B CA 1
ATOM 4737 C C . GLY B 1 261 ? 24.812 0.505 -16.562 1 89.88 261 GLY B C 1
ATOM 4738 O O . GLY B 1 261 ? 24.078 1.486 -16.484 1 89.88 261 GLY B O 1
ATOM 4739 N N . GLU B 1 262 ? 25.438 -0.045 -15.531 1 93.19 262 GLU B N 1
ATOM 4740 C CA . GLU B 1 262 ? 25.297 0.504 -14.188 1 93.19 262 GLU B CA 1
ATOM 4741 C C . GLU B 1 262 ? 25.844 1.926 -14.109 1 93.19 262 GLU B C 1
ATOM 4743 O O . GLU B 1 262 ? 25.188 2.816 -13.555 1 93.19 262 GLU B O 1
ATOM 4748 N N . ASN B 1 263 ? 26.922 2.135 -14.672 1 95.25 263 ASN B N 1
ATOM 4749 C CA . ASN B 1 263 ? 27.531 3.461 -14.633 1 95.25 263 ASN B CA 1
ATOM 4750 C C . ASN B 1 263 ? 26.688 4.488 -15.383 1 95.25 263 ASN B C 1
ATOM 4752 O O . ASN B 1 263 ? 26.406 5.562 -14.852 1 95.25 263 ASN B O 1
ATOM 4756 N N . LYS B 1 264 ? 26.203 4.117 -16.5 1 94.75 264 LYS B N 1
ATOM 4757 C CA . LYS B 1 264 ? 25.516 5.043 -17.391 1 94.75 264 LYS B CA 1
ATOM 4758 C C . LYS B 1 264 ? 24.094 5.301 -16.922 1 94.75 264 LYS B C 1
ATOM 4760 O O . LYS B 1 264 ? 23.594 6.426 -17.016 1 94.75 264 LYS B O 1
ATOM 4765 N N . ASN B 1 265 ? 23.469 4.25 -16.375 1 93.5 265 ASN B N 1
ATOM 4766 C CA . ASN B 1 265 ? 22.047 4.363 -16.125 1 93.5 265 ASN B CA 1
ATOM 4767 C C . ASN B 1 265 ? 21.734 4.457 -14.625 1 93.5 265 ASN B C 1
ATOM 4769 O O . ASN B 1 265 ? 20.609 4.766 -14.234 1 93.5 265 ASN B O 1
ATOM 4773 N N . GLY B 1 266 ? 22.734 4.227 -13.82 1 95.88 266 GLY B N 1
ATOM 4774 C CA . GLY B 1 266 ? 22.516 4.203 -12.383 1 95.88 266 GLY B CA 1
ATOM 4775 C C . GLY B 1 266 ? 23.406 5.176 -11.633 1 95.88 266 GLY B C 1
ATOM 4776 O O . GLY B 1 266 ? 22.953 6.246 -11.219 1 95.88 266 GLY B O 1
ATOM 4777 N N . TYR B 1 267 ? 24.672 4.926 -11.703 1 97.69 267 TYR B N 1
ATOM 4778 C CA . TYR B 1 267 ? 25.609 5.668 -10.867 1 97.69 267 TYR B CA 1
ATOM 4779 C C . TYR B 1 267 ? 25.672 7.133 -11.297 1 97.69 267 TYR B C 1
ATOM 4781 O O . TYR B 1 267 ? 25.438 8.031 -10.484 1 97.69 267 TYR B O 1
ATOM 4789 N N . LEU B 1 268 ? 25.938 7.418 -12.516 1 98.12 268 LEU B N 1
ATOM 4790 C CA . LEU B 1 268 ? 26.141 8.781 -12.992 1 98.12 268 LEU B CA 1
ATOM 4791 C C . LEU B 1 268 ? 24.859 9.602 -12.867 1 98.12 268 LEU B C 1
ATOM 4793 O O . LEU B 1 268 ? 24.891 10.734 -12.383 1 98.12 268 LEU B O 1
ATOM 4797 N N . PRO B 1 269 ? 23.781 9.031 -13.25 1 98.25 269 PRO B N 1
ATOM 4798 C CA . PRO B 1 269 ? 22.531 9.797 -13.062 1 98.25 269 PRO B CA 1
ATOM 4799 C C . PRO B 1 269 ? 22.297 10.18 -11.602 1 98.25 269 PRO B C 1
ATOM 4801 O O . PRO B 1 269 ? 21.906 11.312 -11.312 1 98.25 269 PRO B O 1
ATOM 4804 N N . TYR B 1 270 ? 22.609 9.328 -10.633 1 98.56 270 TYR B N 1
ATOM 4805 C CA . TYR B 1 270 ? 22.375 9.625 -9.219 1 98.56 270 TYR B CA 1
ATOM 4806 C C . TYR B 1 270 ? 23.469 10.523 -8.664 1 98.56 270 TYR B C 1
ATOM 4808 O O . TYR B 1 270 ? 23.281 11.188 -7.641 1 98.56 270 TYR B O 1
ATOM 4816 N N . LEU B 1 271 ? 24.578 10.469 -9.297 1 98 271 LEU B N 1
ATOM 4817 C CA . LEU B 1 271 ? 25.609 11.43 -8.93 1 98 271 LEU B CA 1
ATOM 4818 C C . LEU B 1 271 ? 25.156 12.859 -9.203 1 98 271 LEU B C 1
ATOM 4820 O O . LEU B 1 271 ? 25.469 13.766 -8.43 1 98 271 LEU B O 1
ATOM 4824 N N . GLU B 1 272 ? 24.359 13.047 -10.219 1 97.81 272 GLU B N 1
ATOM 4825 C CA . GLU B 1 272 ? 23.906 14.359 -10.656 1 97.81 272 GLU B CA 1
ATOM 4826 C C . GLU B 1 272 ? 22.578 14.734 -10 1 97.81 272 GLU B C 1
ATOM 4828 O O . GLU B 1 272 ? 22.25 15.922 -9.891 1 97.81 272 GLU B O 1
ATOM 4833 N N . ASP B 1 273 ? 21.844 13.82 -9.57 1 98.38 273 ASP B N 1
ATOM 4834 C CA . ASP B 1 273 ? 20.531 13.984 -8.945 1 98.38 273 ASP B CA 1
ATOM 4835 C C . ASP B 1 273 ? 20.359 13.016 -7.781 1 98.38 273 ASP B C 1
ATOM 4837 O O . ASP B 1 273 ? 19.703 11.984 -7.918 1 98.38 273 ASP B O 1
ATOM 4841 N N . LYS B 1 274 ? 20.812 13.391 -6.656 1 98.44 274 LYS B N 1
ATOM 4842 C CA . LYS B 1 274 ? 21.031 12.492 -5.531 1 98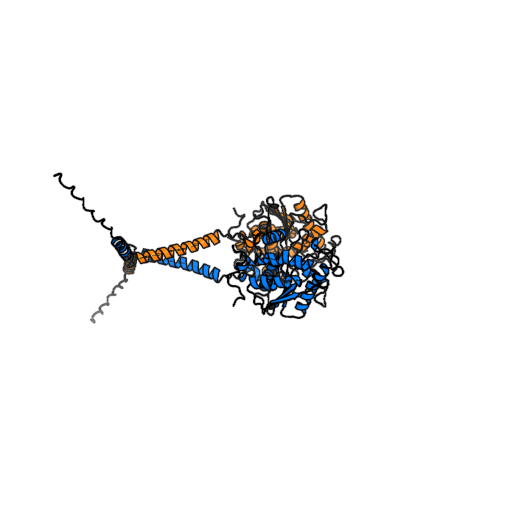.44 274 LYS B CA 1
ATOM 4843 C C . LYS B 1 274 ? 19.719 11.906 -5.02 1 98.44 274 LYS B C 1
ATOM 4845 O O . LYS B 1 274 ? 19.703 10.812 -4.449 1 98.44 274 LYS B O 1
ATOM 4850 N N . TYR B 1 275 ? 18.672 12.602 -5.266 1 98.56 275 TYR B N 1
ATOM 4851 C CA . TYR B 1 275 ? 17.406 12.148 -4.695 1 98.56 275 TYR B CA 1
ATOM 4852 C C . TYR B 1 275 ? 16.438 11.711 -5.789 1 98.56 275 TYR B C 1
ATOM 4854 O O . TYR B 1 275 ? 15.273 11.43 -5.52 1 98.56 275 TYR B O 1
ATOM 4862 N N . GLY B 1 276 ? 16.875 11.68 -7.07 1 98.06 276 GLY B N 1
ATOM 4863 C CA . GLY B 1 276 ? 16.141 11.094 -8.188 1 98.06 276 GLY B CA 1
ATOM 4864 C C . GLY B 1 276 ? 14.859 11.836 -8.516 1 98.06 276 GLY B C 1
ATOM 4865 O O . GLY B 1 276 ? 13.914 11.234 -9.023 1 98.06 276 GLY B O 1
ATOM 4866 N N . CYS B 1 277 ? 14.773 13.133 -8.25 1 97.94 277 CYS B N 1
ATOM 4867 C CA . CYS B 1 277 ? 13.508 13.852 -8.383 1 97.94 277 CYS B CA 1
ATOM 4868 C C . CYS B 1 277 ? 13.562 14.844 -9.531 1 97.94 277 CYS B C 1
ATOM 4870 O O . CYS B 1 277 ? 12.719 15.742 -9.625 1 97.94 277 CYS B O 1
ATOM 4872 N N . HIS B 1 278 ? 14.633 14.672 -10.438 1 97.12 278 HIS B N 1
ATOM 4873 C CA . HIS B 1 278 ? 14.758 15.578 -11.578 1 97.12 278 HIS B CA 1
ATOM 4874 C C . HIS B 1 278 ? 14.891 14.805 -12.883 1 97.12 278 HIS B C 1
ATOM 4876 O O . HIS B 1 278 ? 15.398 13.68 -12.898 1 97.12 278 HIS B O 1
ATOM 4882 N N . SER B 1 279 ? 14.391 15.391 -13.938 1 93.62 279 SER B N 1
ATOM 4883 C CA . SER B 1 279 ? 14.633 15.117 -15.344 1 93.62 279 SER B CA 1
ATOM 4884 C C . SER B 1 279 ? 14.594 13.625 -15.633 1 93.62 279 SER B C 1
ATOM 4886 O O . SER B 1 279 ? 13.539 12.992 -15.539 1 93.62 279 SER B O 1
ATOM 4888 N N . TYR B 1 280 ? 15.812 13.062 -15.852 1 96.5 280 TYR B N 1
ATOM 4889 C CA . TYR B 1 280 ? 15.93 11.688 -16.328 1 96.5 280 TYR B CA 1
ATOM 4890 C C . TYR B 1 280 ? 15.398 10.711 -15.281 1 96.5 280 TYR B C 1
ATOM 4892 O O . TYR B 1 280 ? 14.602 9.82 -15.609 1 96.5 280 TYR B O 1
ATOM 4900 N N . LEU B 1 281 ? 15.758 10.836 -14.07 1 98.06 281 LEU B N 1
ATOM 4901 C CA . LEU B 1 281 ? 15.375 9.898 -13.023 1 98.06 281 LEU B CA 1
ATOM 4902 C C . LEU B 1 281 ? 13.898 10.047 -12.664 1 98.06 281 LEU B C 1
ATOM 4904 O O . LEU B 1 281 ? 13.227 9.062 -12.359 1 98.06 281 LEU B O 1
ATOM 4908 N N . LEU B 1 282 ? 13.414 11.25 -12.688 1 97.81 282 LEU B N 1
ATOM 4909 C CA . LEU B 1 282 ? 11.992 11.453 -12.438 1 97.81 282 LEU B CA 1
ATOM 4910 C C . LEU B 1 282 ? 11.148 10.82 -13.539 1 97.81 282 LEU B C 1
ATOM 4912 O O . LEU B 1 282 ? 10.109 10.219 -13.266 1 97.81 282 LEU B O 1
ATOM 4916 N N . THR B 1 283 ? 11.594 10.953 -14.758 1 97.38 283 THR B N 1
ATOM 4917 C CA . THR B 1 283 ? 10.898 10.336 -15.883 1 97.38 283 THR B CA 1
ATOM 4918 C C . THR B 1 283 ? 10.859 8.82 -15.727 1 97.38 283 THR B C 1
ATOM 4920 O O . THR B 1 283 ? 9.836 8.188 -16 1 97.38 283 THR B O 1
ATOM 4923 N N . LYS B 1 284 ? 11.938 8.305 -15.273 1 96.75 284 LYS B N 1
ATOM 4924 C CA . LYS B 1 284 ? 11.992 6.863 -15.023 1 96.75 284 LYS B CA 1
ATOM 4925 C C . LYS B 1 284 ? 10.984 6.453 -13.953 1 96.75 284 LYS B C 1
ATOM 4927 O O . LYS B 1 284 ? 10.32 5.426 -14.078 1 96.75 284 LYS B O 1
ATOM 4932 N N . ARG B 1 285 ? 10.875 7.211 -12.898 1 97.88 285 ARG B N 1
ATOM 4933 C CA . ARG B 1 285 ? 9.898 6.938 -11.852 1 97.88 285 ARG B CA 1
ATOM 4934 C C . ARG B 1 285 ? 8.477 6.977 -12.406 1 97.88 285 ARG B C 1
ATOM 4936 O O . ARG B 1 285 ? 7.66 6.113 -12.086 1 97.88 285 ARG B O 1
ATOM 4943 N N . ARG B 1 286 ? 8.227 7.914 -13.234 1 96.81 286 ARG B N 1
ATOM 4944 C CA . ARG B 1 286 ? 6.895 8.055 -13.812 1 96.81 286 ARG B CA 1
ATOM 4945 C C . ARG B 1 286 ? 6.531 6.824 -14.641 1 96.81 286 ARG B C 1
ATOM 4947 O O . ARG B 1 286 ? 5.395 6.352 -14.586 1 96.81 286 ARG B O 1
ATOM 4954 N N . GLN B 1 287 ? 7.465 6.293 -15.336 1 95.88 287 GLN B N 1
ATOM 4955 C CA . GLN B 1 287 ? 7.242 5.125 -16.188 1 95.88 287 GLN B CA 1
ATOM 4956 C C . GLN B 1 287 ? 7.012 3.875 -15.336 1 95.88 287 GLN B C 1
ATOM 4958 O O . GLN B 1 287 ? 6.367 2.924 -15.781 1 95.88 287 GLN B O 1
ATOM 4963 N N . ARG B 1 288 ? 7.496 3.955 -14.133 1 97.12 288 ARG B N 1
ATOM 4964 C CA . ARG B 1 288 ? 7.465 2.771 -13.281 1 97.12 288 ARG B CA 1
ATOM 4965 C C . ARG B 1 288 ? 6.305 2.838 -12.289 1 97.12 288 ARG B C 1
ATOM 4967 O O . ARG B 1 288 ? 6.164 1.965 -11.43 1 97.12 288 ARG B O 1
ATOM 4974 N N . ASN B 1 289 ? 5.422 3.867 -12.391 1 97.31 289 ASN B N 1
ATOM 4975 C CA . ASN B 1 289 ? 4.223 3.949 -11.57 1 97.31 289 ASN B CA 1
ATOM 4976 C C . ASN B 1 289 ? 2.959 4.016 -12.422 1 97.31 289 ASN B C 1
ATOM 4978 O O . ASN B 1 289 ? 2.117 4.891 -12.227 1 97.31 289 ASN B O 1
ATOM 4982 N N . PRO B 1 290 ? 2.83 3.033 -13.344 1 95.06 290 PRO B N 1
ATOM 4983 C CA . PRO B 1 290 ? 1.687 3.076 -14.258 1 95.06 290 PRO B CA 1
ATOM 4984 C C . PRO B 1 290 ? 0.353 2.859 -13.547 1 95.06 290 PRO B C 1
ATOM 4986 O O . PRO B 1 290 ? -0.702 3.203 -14.086 1 95.06 290 PRO B O 1
ATOM 4989 N N . PHE B 1 291 ? 0.351 2.373 -12.359 1 96.31 291 PHE B N 1
ATOM 4990 C CA . PHE B 1 291 ? -0.885 2.039 -11.656 1 96.31 291 PHE B CA 1
ATOM 4991 C C . PHE B 1 291 ? -1.231 3.107 -10.633 1 96.31 291 PHE B C 1
ATOM 4993 O O . PHE B 1 291 ? -2.139 2.924 -9.812 1 96.31 291 PHE B O 1
ATOM 5000 N N . ARG B 1 292 ? -0.469 4.207 -10.555 1 96.94 292 ARG B N 1
ATOM 5001 C CA . ARG B 1 292 ? -0.758 5.41 -9.781 1 96.94 292 ARG B CA 1
ATOM 5002 C C . ARG B 1 292 ? -0.849 5.098 -8.297 1 96.94 292 ARG B C 1
ATOM 5004 O O . ARG B 1 292 ? -1.809 5.488 -7.629 1 96.94 292 ARG B O 1
ATOM 5011 N N . ARG B 1 293 ? 0.155 4.418 -7.812 1 98.12 293 ARG B N 1
ATOM 5012 C CA . ARG B 1 293 ? 0.203 4.016 -6.414 1 98.12 293 ARG B CA 1
ATOM 5013 C C . ARG B 1 293 ? 0.829 5.105 -5.551 1 98.12 293 ARG B C 1
ATOM 5015 O O . ARG B 1 293 ? 1.801 5.746 -5.957 1 98.12 293 ARG B O 1
ATOM 5022 N N . PHE B 1 294 ? 0.264 5.34 -4.418 1 98.12 294 PHE B N 1
ATOM 5023 C CA . PHE B 1 294 ? 0.782 6.188 -3.354 1 98.12 294 PHE B CA 1
ATOM 5024 C C . PHE B 1 294 ? 1.333 5.348 -2.209 1 98.12 294 PHE B C 1
ATOM 5026 O O . PHE B 1 294 ? 0.7 4.379 -1.784 1 98.12 294 PHE B O 1
ATOM 5033 N N . HIS B 1 295 ? 2.527 5.676 -1.756 1 98.44 295 HIS B N 1
ATOM 5034 C CA . HIS B 1 295 ? 3.047 4.957 -0.599 1 98.44 295 HIS B CA 1
ATOM 5035 C C . HIS B 1 295 ? 2.465 5.504 0.699 1 98.44 295 HIS B C 1
ATOM 5037 O O . HIS B 1 295 ? 2.117 6.688 0.778 1 98.44 295 HIS B O 1
ATOM 5043 N N . PRO B 1 296 ? 2.398 4.711 1.737 1 98.25 296 PRO B N 1
ATOM 5044 C CA . PRO B 1 296 ? 1.742 5.082 2.992 1 98.25 296 PRO B CA 1
ATOM 5045 C C . PRO B 1 296 ? 2.689 5.77 3.973 1 98.25 296 PRO B C 1
ATOM 5047 O O . PRO B 1 296 ? 2.279 6.148 5.074 1 98.25 296 PRO B O 1
ATOM 5050 N N . TYR B 1 297 ? 3.846 6.043 3.648 1 98.25 297 TYR B N 1
ATOM 5051 C CA . TYR B 1 297 ? 4.902 6.332 4.613 1 98.25 297 TYR B CA 1
ATOM 5052 C C . TYR B 1 297 ? 4.766 7.746 5.16 1 98.25 297 TYR B C 1
ATOM 5054 O O . TYR B 1 297 ? 5.297 8.062 6.227 1 98.25 297 TYR B O 1
ATOM 5062 N N . TYR B 1 298 ? 4.035 8.641 4.465 1 95.88 298 TYR B N 1
ATOM 5063 C CA . TYR B 1 298 ? 3.76 9.953 5.035 1 95.88 298 TYR B CA 1
ATOM 5064 C C . TYR B 1 298 ? 2.992 9.836 6.344 1 95.88 298 TYR B C 1
ATOM 5066 O O . TYR B 1 298 ? 3.162 10.656 7.25 1 95.88 298 TYR B O 1
ATOM 5074 N N . ALA B 1 299 ? 2.182 8.812 6.379 1 94.94 299 ALA B N 1
ATOM 5075 C CA . ALA B 1 299 ? 1.381 8.586 7.578 1 94.94 299 ALA B CA 1
ATOM 5076 C C . ALA B 1 299 ? 2.109 7.66 8.555 1 94.94 299 ALA B C 1
ATOM 5078 O O . ALA B 1 299 ? 2.078 7.883 9.766 1 94.94 299 ALA B O 1
ATOM 5079 N N . SER B 1 300 ? 2.791 6.668 8.086 1 97.12 300 SER B N 1
ATOM 5080 C CA . SER B 1 300 ? 3.305 5.609 8.945 1 97.12 300 SER B CA 1
ATOM 5081 C C . SER B 1 300 ? 4.688 5.961 9.492 1 97.12 300 SER B C 1
ATOM 5083 O O . SER B 1 300 ? 5.098 5.449 10.539 1 97.12 300 SER B O 1
ATOM 5085 N N . ALA B 1 301 ? 5.422 6.77 8.789 1 96.38 301 ALA B N 1
ATOM 5086 C CA . ALA B 1 301 ? 6.758 7.188 9.203 1 96.38 301 ALA B CA 1
ATOM 5087 C C . ALA B 1 301 ? 6.922 8.703 9.086 1 96.38 301 ALA B C 1
ATOM 5089 O O . ALA B 1 301 ? 7.77 9.188 8.336 1 96.38 301 ALA B O 1
ATOM 5090 N N . PRO B 1 302 ? 6.238 9.414 9.914 1 92.38 302 PRO B N 1
ATOM 5091 C CA . PRO B 1 302 ? 6.184 10.867 9.773 1 92.38 302 PRO B CA 1
ATOM 5092 C C . PRO B 1 302 ? 7.543 11.531 9.977 1 92.38 302 PRO B C 1
ATOM 5094 O O . PRO B 1 302 ? 7.789 12.617 9.445 1 92.38 302 PRO B O 1
ATOM 5097 N N . GLY B 1 303 ? 8.469 10.914 10.688 1 92.38 303 GLY B N 1
ATOM 5098 C CA . GLY B 1 303 ? 9.805 11.469 10.891 1 92.38 303 GLY B CA 1
ATOM 5099 C C . GLY B 1 303 ? 10.594 11.609 9.609 1 92.38 303 GLY B C 1
ATOM 5100 O O . GLY B 1 303 ? 11.602 12.32 9.57 1 92.38 303 GLY B O 1
ATOM 5101 N N . LEU B 1 304 ? 10.125 11 8.539 1 96.38 304 LEU B N 1
ATOM 5102 C CA . LEU B 1 304 ? 10.859 11 7.285 1 96.38 304 LEU B CA 1
ATOM 5103 C C . LEU B 1 304 ? 10.172 11.875 6.246 1 96.38 304 LEU B C 1
ATOM 5105 O O . LEU B 1 304 ? 10.57 11.906 5.082 1 96.38 304 LEU B O 1
ATOM 5109 N N . LYS B 1 305 ? 9.133 12.594 6.598 1 93.69 305 LYS B N 1
ATOM 5110 C CA . LYS B 1 305 ? 8.344 13.398 5.672 1 93.69 305 LYS B CA 1
ATOM 5111 C C . LYS B 1 305 ? 9.219 14.391 4.914 1 93.69 305 LYS B C 1
ATOM 5113 O O . LYS B 1 305 ? 9.094 14.531 3.697 1 93.69 305 LYS B O 1
ATOM 5118 N N . GLY B 1 306 ? 10.094 15.039 5.66 1 92.19 306 GLY B N 1
ATOM 5119 C CA . GLY B 1 306 ? 10.992 15.984 5.02 1 92.19 306 GLY B CA 1
ATOM 5120 C C . GLY B 1 306 ? 11.836 15.359 3.932 1 92.19 306 GLY B C 1
ATOM 5121 O O . GLY B 1 306 ? 12.062 15.961 2.883 1 92.19 306 GLY B O 1
ATOM 5122 N N . LEU B 1 307 ? 12.266 14.18 4.184 1 95.44 307 LEU B N 1
ATOM 5123 C CA . LEU B 1 307 ? 13.109 13.461 3.232 1 95.44 307 LEU B CA 1
ATOM 5124 C C . LEU B 1 307 ? 12.305 13.023 2.016 1 95.44 307 LEU B C 1
ATOM 5126 O O . LEU B 1 307 ? 12.797 13.062 0.889 1 95.44 307 LEU B O 1
ATOM 5130 N N . PHE B 1 308 ? 11.039 12.617 2.229 1 96.88 308 PHE B N 1
ATOM 5131 C CA . PHE B 1 308 ? 10.188 12.211 1.121 1 96.88 308 PHE B CA 1
ATOM 5132 C C . PHE B 1 308 ? 9.984 13.359 0.142 1 96.88 308 PHE B C 1
ATOM 5134 O O . PHE B 1 308 ? 9.875 13.141 -1.066 1 96.88 308 PHE B O 1
ATOM 5141 N N . ASP B 1 309 ? 10.016 14.562 0.67 1 93.44 309 ASP B N 1
ATOM 5142 C CA . ASP B 1 309 ? 9.672 15.734 -0.141 1 93.44 309 ASP B CA 1
ATOM 5143 C C . ASP B 1 309 ? 10.93 16.5 -0.557 1 93.44 309 ASP B C 1
ATOM 5145 O O . ASP B 1 309 ? 10.844 17.531 -1.22 1 93.44 309 ASP B O 1
ATOM 5149 N N . TRP B 1 310 ? 12.102 16 -0.189 1 96 310 TRP B N 1
ATOM 5150 C CA . TRP B 1 310 ? 13.344 16.719 -0.469 1 96 310 TRP B CA 1
ATOM 5151 C C . TRP B 1 310 ? 13.688 16.656 -1.951 1 96 310 TRP B C 1
ATOM 5153 O O . TRP B 1 310 ? 13.992 15.57 -2.473 1 96 310 TRP B O 1
ATOM 5163 N N . CYS B 1 311 ? 13.547 17.766 -2.625 1 97.06 311 CYS B N 1
ATOM 5164 C CA . CYS B 1 311 ? 13.938 17.922 -4.02 1 97.06 311 CYS B CA 1
ATOM 5165 C C . CYS B 1 311 ? 14.508 19.312 -4.266 1 97.06 311 CYS B C 1
ATOM 5167 O O . CYS B 1 311 ? 13.828 20.188 -4.797 1 97.06 311 CYS B O 1
ATOM 5169 N N . PRO B 1 312 ? 15.742 19.531 -3.951 1 95.75 312 PRO B N 1
ATOM 5170 C CA . PRO B 1 312 ? 16.344 20.859 -4.031 1 95.75 312 PRO B CA 1
ATOM 5171 C C . PRO B 1 312 ? 16.594 21.312 -5.473 1 95.75 312 PRO B C 1
ATOM 5173 O O . PRO B 1 312 ? 16.75 20.469 -6.363 1 95.75 312 PRO B O 1
ATOM 5176 N N . ASP B 1 313 ? 16.688 22.609 -5.664 1 95.62 313 ASP B N 1
ATOM 5177 C CA . ASP B 1 313 ? 16.984 23.156 -6.984 1 95.62 313 ASP B CA 1
ATOM 5178 C C . ASP B 1 313 ? 18.344 22.688 -7.484 1 95.62 313 ASP B C 1
ATOM 5180 O O . ASP B 1 313 ? 18.5 22.375 -8.664 1 95.62 313 ASP B O 1
ATOM 5184 N N . LYS B 1 314 ? 19.25 22.766 -6.527 1 97.06 314 LYS B N 1
ATOM 5185 C CA . LYS B 1 314 ? 20.516 22.109 -6.828 1 97.06 314 LYS B CA 1
ATOM 5186 C C . LYS B 1 314 ? 20.438 20.609 -6.57 1 97.06 314 LYS B C 1
ATOM 5188 O O . LYS B 1 314 ? 20.516 20.172 -5.422 1 97.06 314 LYS B O 1
ATOM 5193 N N . PRO B 1 315 ? 20.453 19.844 -7.543 1 97.19 315 PRO B N 1
ATOM 5194 C CA . PRO B 1 315 ? 20.094 18.422 -7.434 1 97.19 315 PRO B CA 1
ATOM 5195 C C . PRO B 1 315 ? 21.062 17.641 -6.566 1 97.19 315 PRO B C 1
ATOM 5197 O O . PRO B 1 315 ? 20.734 16.531 -6.117 1 97.19 315 PRO B O 1
ATOM 5200 N N . THR B 1 316 ? 22.203 18.188 -6.324 1 97.31 316 THR B N 1
ATOM 5201 C CA . THR B 1 316 ? 23.219 17.453 -5.578 1 97.31 316 THR B CA 1
ATOM 5202 C C . THR B 1 316 ? 23.234 17.875 -4.113 1 97.31 316 THR B C 1
ATOM 5204 O O . THR B 1 316 ? 23.953 17.312 -3.297 1 97.31 316 THR 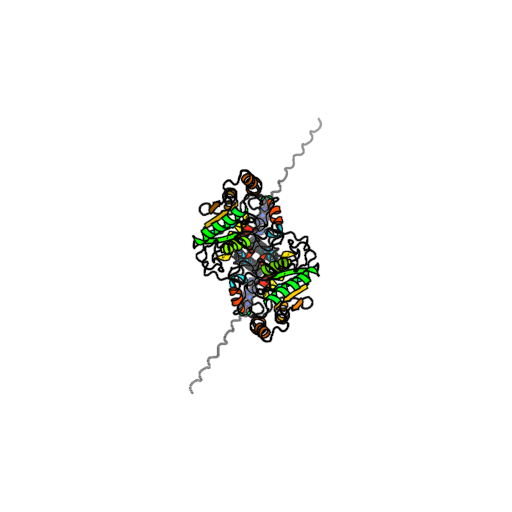B O 1
ATOM 5207 N N . MET B 1 317 ? 22.406 18.812 -3.787 1 97.56 317 MET B N 1
ATOM 5208 C CA . MET B 1 317 ? 22.391 19.297 -2.412 1 97.56 317 MET B CA 1
ATOM 5209 C C . MET B 1 317 ? 21.812 18.25 -1.467 1 97.56 317 MET B C 1
ATOM 5211 O O . MET B 1 317 ? 20.719 17.734 -1.706 1 97.56 317 MET B O 1
ATOM 5215 N N . LEU B 1 318 ? 22.547 17.984 -0.418 1 97.44 318 LEU B N 1
ATOM 5216 C CA . LEU B 1 318 ? 22.109 17 0.558 1 97.44 318 LEU B CA 1
ATOM 5217 C C . LEU B 1 318 ? 21.016 17.562 1.456 1 97.44 318 LEU B C 1
ATOM 5219 O O . LEU B 1 318 ? 20.953 18.766 1.69 1 97.44 318 LEU B O 1
ATOM 5223 N N . PHE B 1 319 ? 20.203 16.625 1.896 1 97.5 319 PHE B N 1
ATOM 5224 C CA . PHE B 1 319 ? 19.109 16.984 2.807 1 97.5 319 PHE B CA 1
ATOM 5225 C C . PHE B 1 319 ? 19.656 17.703 4.035 1 97.5 319 PHE B C 1
ATOM 5227 O O . PHE B 1 319 ? 20.609 17.234 4.668 1 97.5 319 PHE B O 1
ATOM 5234 N N . ASP B 1 320 ? 19.031 18.766 4.34 1 92.25 320 ASP B N 1
ATOM 5235 C CA . ASP B 1 320 ? 19.578 19.594 5.418 1 92.25 320 ASP B CA 1
ATOM 5236 C C . ASP B 1 320 ? 18.688 19.516 6.656 1 92.25 320 ASP B C 1
ATOM 5238 O O . ASP B 1 320 ? 18.875 20.281 7.609 1 92.25 320 ASP B O 1
ATOM 5242 N N . GLY B 1 321 ? 17.703 18.656 6.664 1 91.19 321 GLY B N 1
ATOM 5243 C CA . GLY B 1 321 ? 16.859 18.484 7.836 1 91.19 321 GLY B CA 1
ATOM 5244 C C . GLY B 1 321 ? 17.391 17.469 8.82 1 91.19 321 GLY B C 1
ATOM 5245 O O . GLY B 1 321 ? 18.5 16.953 8.648 1 91.19 321 GLY B O 1
ATOM 5246 N N . THR B 1 322 ? 16.656 17.266 9.875 1 90.06 322 THR B N 1
ATOM 5247 C CA . THR B 1 322 ? 17.047 16.297 10.898 1 90.06 322 THR B CA 1
ATOM 5248 C C . THR B 1 322 ? 16.484 14.914 10.578 1 90.06 322 THR B C 1
ATOM 5250 O O . THR B 1 322 ? 15.344 14.789 10.141 1 90.06 322 THR B O 1
ATOM 5253 N N . LEU B 1 323 ? 17.328 13.969 10.742 1 93.31 323 LEU B N 1
ATOM 5254 C CA . LEU B 1 323 ? 16.922 12.586 10.555 1 93.31 323 LEU B CA 1
ATOM 5255 C C . LEU B 1 323 ? 16.984 11.812 11.867 1 93.31 323 LEU B C 1
ATOM 5257 O O . LEU B 1 323 ? 17.812 12.117 12.727 1 93.31 323 LEU B O 1
ATOM 5261 N N . PRO B 1 324 ? 16.156 10.852 12 1 91.88 324 PRO B N 1
ATOM 5262 C CA . PRO B 1 324 ? 16.062 10.117 13.266 1 91.88 324 PRO B CA 1
ATOM 5263 C C . PRO B 1 324 ? 17.375 9.43 13.641 1 91.88 324 PRO B C 1
ATOM 5265 O O . PRO B 1 324 ? 17.594 9.141 14.82 1 91.88 324 PRO B O 1
ATOM 5268 N N . TRP B 1 325 ? 18.266 9.156 12.742 1 93.5 325 TRP B N 1
ATOM 5269 C CA . TRP B 1 325 ? 19.5 8.438 13.047 1 93.5 325 TRP B CA 1
ATOM 5270 C C . TRP B 1 325 ? 20.703 9.375 13.016 1 93.5 325 TRP B C 1
ATOM 5272 O O . TRP B 1 325 ? 21.844 8.938 13.133 1 93.5 325 TRP B O 1
ATOM 5282 N N . SER B 1 326 ? 20.484 10.695 12.805 1 81.69 326 SER B N 1
ATOM 5283 C CA . SER B 1 326 ? 21.578 11.664 12.766 1 81.69 326 SER B CA 1
ATOM 5284 C C . SER B 1 326 ? 21.969 12.109 14.172 1 81.69 326 SER B C 1
ATOM 5286 O O . SER B 1 326 ? 23 12.766 14.352 1 81.69 326 SER B O 1
ATOM 5288 N N . THR B 1 327 ? 21.875 11.422 15.359 1 57.56 327 THR B N 1
ATOM 5289 C CA . THR B 1 327 ? 22.391 11.953 16.609 1 57.56 327 THR B CA 1
ATOM 5290 C C . THR B 1 327 ? 23.922 11.992 16.594 1 57.56 327 THR B C 1
ATOM 5292 O O . THR B 1 327 ? 24.562 11.18 15.922 1 57.56 327 THR B O 1
#

Nearest PDB structures (foldseek):
  8ik1-assembly1_A  TM=2.263E-01  e=1.111E+00  Geobacillus sp. PA-3
  4c0h-assembly1_B  TM=2.440E-01  e=5.562E+00  Saccharomyces cerevisiae
  8ik1-assembly1_A  TM=2.174E-01  e=1.101E+00  Geobacillus sp. PA-3
  4c0h-assembly1_B  TM=2.430E-01  e=5.866E+00  Saccharomyces cerevisiae

Solvent-accessible surface area (backbone atoms only — not comparable to full-atom values): 35529 Å² total; per-residue (Å²): 134,80,83,77,81,79,79,80,75,80,75,80,80,77,75,78,64,70,63,61,59,53,52,51,51,53,51,53,32,65,33,66,28,87,48,24,34,45,54,50,50,50,49,49,48,49,25,50,52,28,41,49,52,38,44,48,44,42,45,46,50,65,64,26,51,42,68,47,56,61,64,59,52,68,27,46,82,49,81,90,30,71,71,50,36,31,37,34,36,31,64,48,89,45,34,56,71,59,85,53,49,90,48,58,70,43,66,86,31,36,61,66,54,80,89,51,56,65,93,60,46,52,54,26,54,49,46,28,49,38,51,46,32,46,49,35,69,73,34,88,33,31,37,28,31,26,15,14,13,45,49,49,80,68,48,81,58,21,16,5,44,25,48,52,45,45,32,49,65,55,41,41,64,70,58,91,52,71,73,57,63,69,86,53,54,51,66,28,62,58,27,59,48,75,58,38,28,53,55,47,43,51,34,45,44,20,45,53,45,75,45,72,63,72,31,39,37,39,34,39,52,50,78,48,46,61,42,45,60,66,44,43,34,48,55,66,57,51,61,69,93,41,54,44,75,47,60,46,54,76,89,52,71,71,43,73,64,53,45,49,49,37,42,66,72,43,41,51,52,38,64,59,23,54,69,43,73,51,70,72,47,26,51,50,32,29,65,24,26,76,74,41,77,67,65,27,43,66,46,50,26,31,69,46,42,67,63,67,59,55,67,57,92,56,39,63,61,67,74,84,73,79,52,93,78,60,121,134,78,83,76,82,80,80,80,74,82,77,80,79,77,77,77,67,68,66,60,60,53,52,51,52,52,50,54,33,66,33,65,27,88,48,25,34,44,54,51,49,51,48,49,49,50,26,50,52,31,40,48,51,38,44,48,44,42,45,48,49,65,65,26,54,42,68,50,56,62,65,59,53,68,27,43,82,49,80,89,29,72,70,50,37,32,38,35,36,30,64,48,90,48,33,55,70,60,84,53,50,91,49,60,69,42,65,87,32,36,59,66,54,81,88,51,54,66,93,60,46,52,53,27,54,49,47,28,47,39,51,45,31,46,50,35,69,74,33,90,33,30,37,28,31,26,16,13,12,44,50,49,84,70,47,81,57,22,16,5,43,26,49,51,45,46,33,48,67,55,42,42,64,70,58,91,54,71,73,58,63,69,88,52,54,51,65,28,60,60,27,58,50,75,59,39,28,53,55,47,42,49,36,44,44,21,44,54,45,74,46,72,62,73,32,40,36,40,32,37,52,50,79,49,46,61,41,47,60,68,42,42,34,49,56,66,57,50,61,69,92,41,53,44,74,46,61,45,51,79,86,54,67,72,43,73,63,54,46,51,49,36,40,66,71,43,40,52,53,38,64,59,23,55,68,43,71,49,72,72,47,26,51,50,31,30,63,25,25,77,75,42,77,68,65,27,44,64,48,52,27,31,69,44,40,67,64,67,60,55,67,57,90,56,39,63,61,66,76,82,72,81,51,92,78,59,123

InterPro domains:
  IPR055323 Uncharacterized protein C57A10.07/YOR238W [PTHR28110] (42-326)

Secondary structure (DSSP, 8-state):
-PPP-------------THHHHHHHHHHHHSBPS-BHHHHHHHHHHHHHHHHHHHHHHHHHHS-S----HHHHTT---GGGTT--EEEEEE--SEE--S-GGGTT-GGGEE--GGGSSTTHHHHHHHHHHHHHHHHHH-TTEEEEEE-----TT-SS-HHHHHHHHHHHTTTT--SSTTSPPTTEEEE----SHHHHHHHHHHHHHHHHSS--SEEEEEE-GGGHHIIIIIIHHHTT--GGGEEEEE--TTS---HHHHHHHIIIIIHHHHH-TTS-SHHHHHHHHHT-TT----SHHHH-GGGHHHHT---SSTTPPP-S--TT--/-----------------HHHHHHHHHHHHHSBPS-BHHHHHHHHHHHHHHHHHHHHHHHHHHS-S----HHHHTT---GGGTT--EEEEEE--SEE--S-GGGTT-GGGEE--GGGSSTTHHHHHHHHHHHHHHHHHH-TTEEEEEE-----TT-SS-HHHHHHHHHHHTTTT--SSTTSPPTTEEEE----SHHHHHHHHHHHHHHHHSS--SEEEEEE-GGGHHIIIIIIHHHTT--GGGEEEEE--TTS---HHHHHHHIIIIIHHHHH-TTS-SHHHHHHHHHT-TT----SHHHH-GGGHHHHT---SSTTPPP-S--TT--